Protein AF-A0A1G2ZJA3-F1 (afdb_monomer_lite)

pLDDT: mean 85.2, std 16.0, range [29.48, 98.75]

Structure (mmCIF, N/CA/C/O backbone):
data_AF-A0A1G2ZJA3-F1
#
_entry.id   AF-A0A1G2ZJA3-F1
#
loop_
_atom_site.group_PDB
_atom_site.id
_atom_site.type_symbol
_atom_site.label_atom_id
_atom_site.label_alt_id
_atom_site.label_comp_id
_atom_site.label_asym_id
_atom_site.label_entity_id
_atom_site.label_seq_id
_atom_site.pdbx_PDB_ins_code
_atom_site.Cartn_x
_atom_site.Cartn_y
_atom_site.Cartn_z
_atom_site.occupancy
_atom_site.B_iso_or_equiv
_atom_site.auth_seq_id
_atom_site.auth_comp_id
_atom_site.auth_asym_id
_atom_site.auth_atom_id
_atom_site.pdbx_PDB_model_num
ATOM 1 N N . MET A 1 1 ? 8.895 7.808 -20.526 1.00 98.06 1 MET A N 1
ATOM 2 C CA . MET A 1 1 ? 9.598 7.222 -21.692 1.00 98.06 1 MET A CA 1
ATOM 3 C C . MET A 1 1 ? 9.760 8.251 -22.801 1.00 98.06 1 MET A C 1
ATOM 5 O O . MET A 1 1 ? 8.795 8.938 -23.135 1.00 98.06 1 MET A O 1
ATOM 9 N N . TYR A 1 2 ? 10.955 8.356 -23.374 1.00 98.56 2 TYR A N 1
ATOM 10 C CA . TYR A 1 2 ? 11.285 9.318 -24.424 1.00 98.56 2 TYR A CA 1
ATOM 11 C C . TYR A 1 2 ? 11.755 8.606 -25.698 1.00 98.56 2 TYR A C 1
ATOM 13 O O . TYR A 1 2 ? 12.757 7.897 -25.675 1.00 98.56 2 TYR A O 1
ATOM 21 N N . PHE A 1 3 ? 11.027 8.819 -26.797 1.00 98.56 3 PHE A N 1
ATOM 22 C CA . PHE A 1 3 ? 11.286 8.246 -28.120 1.00 98.56 3 PHE A CA 1
ATOM 23 C C . PHE A 1 3 ? 11.518 9.373 -29.140 1.00 98.56 3 PHE A C 1
ATOM 25 O O . PHE A 1 3 ? 10.565 9.801 -29.803 1.00 98.56 3 PHE A O 1
ATOM 32 N N . PRO A 1 4 ? 12.730 9.933 -29.246 1.00 98.00 4 PRO A N 1
ATOM 33 C CA . PRO A 1 4 ? 12.952 11.106 -30.079 1.00 98.00 4 PRO A CA 1
ATOM 34 C C . PRO A 1 4 ? 12.761 10.808 -31.570 1.00 98.00 4 PRO A C 1
ATOM 36 O O . PRO A 1 4 ? 12.996 9.702 -32.051 1.00 98.00 4 PRO A O 1
ATOM 39 N N . THR A 1 5 ? 12.362 11.831 -32.324 1.00 97.44 5 THR A N 1
ATOM 40 C CA . THR A 1 5 ? 12.191 11.752 -33.793 1.00 97.44 5 THR A CA 1
ATOM 41 C C . THR A 1 5 ? 13.457 12.116 -34.574 1.00 97.44 5 THR A C 1
ATOM 43 O O . THR A 1 5 ? 13.520 11.928 -35.785 1.00 97.44 5 THR A O 1
ATOM 46 N N . SER A 1 6 ? 14.477 12.627 -33.887 1.00 96.75 6 SER A N 1
ATOM 47 C CA . SER A 1 6 ? 15.804 12.956 -34.411 1.00 96.75 6 SER A CA 1
ATOM 48 C C . SER A 1 6 ? 16.833 12.783 -33.299 1.00 96.75 6 SER A C 1
ATOM 50 O O . SER A 1 6 ? 16.465 12.878 -32.133 1.00 96.75 6 SER A O 1
ATOM 52 N N . ALA A 1 7 ? 18.111 12.597 -33.631 1.00 96.75 7 ALA A N 1
ATOM 53 C CA . ALA A 1 7 ? 19.153 12.506 -32.609 1.00 96.75 7 ALA A CA 1
ATOM 54 C C . ALA A 1 7 ? 19.142 13.735 -31.671 1.00 96.75 7 ALA A C 1
ATOM 56 O O . ALA A 1 7 ? 19.193 14.873 -32.142 1.00 96.75 7 ALA A O 1
ATOM 57 N N . ASP A 1 8 ? 19.082 13.498 -30.362 1.00 97.38 8 ASP A N 1
ATOM 58 C CA . ASP A 1 8 ? 19.006 14.521 -29.320 1.00 97.38 8 ASP A CA 1
ATOM 59 C C . ASP A 1 8 ? 20.316 14.565 -28.521 1.00 97.38 8 ASP A C 1
ATOM 61 O O . ASP A 1 8 ? 20.590 13.715 -27.672 1.00 97.38 8 ASP A O 1
ATOM 65 N N . SER A 1 9 ? 21.145 15.571 -28.800 1.00 96.00 9 SER A N 1
ATOM 66 C CA . SER A 1 9 ? 22.402 15.810 -28.082 1.00 96.00 9 SER A CA 1
ATOM 67 C C . SER A 1 9 ? 22.223 16.463 -26.710 1.00 96.00 9 SER A C 1
ATOM 69 O O . SER A 1 9 ? 23.209 16.611 -25.992 1.00 96.00 9 SER A O 1
ATOM 71 N N . ALA A 1 10 ? 21.012 16.910 -26.366 1.00 94.56 10 ALA A N 1
ATOM 72 C CA . ALA A 1 10 ? 20.708 17.463 -25.049 1.00 94.56 10 ALA A CA 1
ATOM 73 C C . ALA A 1 10 ? 20.362 16.370 -24.028 1.00 94.56 10 ALA A C 1
ATOM 75 O O . ALA A 1 10 ? 20.375 16.646 -22.829 1.00 94.56 10 ALA A O 1
ATOM 76 N N . PHE A 1 11 ? 20.094 15.136 -24.476 1.00 95.88 11 PHE A N 1
ATOM 77 C CA . PHE A 1 11 ? 19.948 14.006 -23.564 1.00 95.88 11 PHE A CA 1
ATOM 78 C C . PHE A 1 11 ? 21.244 13.829 -22.745 1.00 95.88 11 PHE A C 1
ATOM 80 O O . PHE A 1 11 ? 22.330 13.947 -23.330 1.00 95.88 11 PHE A O 1
ATOM 87 N N . PRO A 1 12 ? 21.188 13.600 -21.420 1.00 93.50 12 PRO A N 1
ATOM 88 C CA . PRO A 1 12 ? 22.391 13.712 -20.601 1.00 93.50 12 PRO A CA 1
ATOM 89 C C . PRO A 1 12 ? 23.434 12.609 -20.863 1.00 93.50 12 PRO A C 1
ATOM 91 O O . PRO A 1 12 ? 23.156 11.533 -21.402 1.00 93.50 12 PRO A O 1
ATOM 94 N N . LYS A 1 13 ? 24.685 12.894 -20.487 1.00 92.25 13 LYS A N 1
ATOM 95 C CA . LYS A 1 13 ? 25.813 11.962 -20.593 1.00 92.25 13 LYS A CA 1
ATOM 96 C C . LYS A 1 13 ? 26.348 11.635 -19.203 1.00 92.25 13 LYS A C 1
ATOM 98 O O . LYS A 1 13 ? 27.009 12.476 -18.605 1.00 92.25 13 LYS A O 1
ATOM 103 N N . TRP A 1 14 ? 26.117 10.408 -18.746 1.00 87.38 14 TRP A N 1
ATOM 104 C CA . TRP A 1 14 ? 26.567 9.921 -17.431 1.00 87.38 14 TRP A CA 1
ATOM 105 C C . TRP A 1 14 ? 27.296 8.574 -17.491 1.00 87.38 14 TRP A C 1
ATOM 107 O O . TRP A 1 14 ? 27.899 8.163 -16.510 1.00 87.38 14 TRP A O 1
ATOM 117 N N . SER A 1 15 ? 27.273 7.885 -18.636 1.00 83.44 15 SER A N 1
ATOM 118 C CA . SER A 1 15 ? 27.862 6.551 -18.783 1.00 83.44 15 SER A CA 1
ATOM 119 C C . SER A 1 15 ? 28.821 6.454 -19.974 1.00 83.44 15 SER A C 1
ATOM 121 O O . SER A 1 15 ? 28.674 7.145 -20.991 1.00 83.44 15 SER A O 1
ATOM 123 N N . THR A 1 16 ? 29.802 5.553 -19.867 1.00 84.19 16 THR A N 1
ATOM 124 C CA . THR A 1 16 ? 30.775 5.236 -20.926 1.00 84.19 16 THR A CA 1
ATOM 125 C C . THR A 1 16 ? 30.163 4.442 -22.086 1.00 84.19 16 THR A C 1
ATOM 127 O O . THR A 1 16 ? 30.756 4.392 -23.164 1.00 84.19 16 THR A O 1
ATOM 130 N N . TYR A 1 17 ? 28.951 3.895 -21.920 1.00 86.06 17 TYR A N 1
ATOM 131 C CA . TYR A 1 17 ? 28.208 3.186 -22.972 1.00 86.06 17 TYR A CA 1
ATOM 132 C C . TYR A 1 17 ? 27.563 4.112 -24.018 1.00 86.06 17 TYR A C 1
ATOM 134 O O . TYR A 1 17 ? 26.922 3.627 -24.946 1.00 86.06 17 TYR A O 1
ATOM 142 N N . GLY A 1 18 ? 27.756 5.432 -23.916 1.00 87.19 18 GLY A N 1
ATOM 143 C CA . GLY A 1 18 ? 27.287 6.382 -24.927 1.00 87.19 18 GLY A CA 1
ATOM 144 C C . GLY A 1 18 ? 25.788 6.655 -24.832 1.00 87.19 18 GLY A C 1
ATOM 145 O O . GLY A 1 18 ? 25.039 6.369 -25.757 1.00 87.19 18 GLY A O 1
ATOM 146 N N . THR A 1 19 ? 25.346 7.234 -23.714 1.00 93.38 19 THR A N 1
ATOM 147 C CA . THR A 1 19 ? 23.930 7.589 -23.502 1.00 93.38 19 THR A CA 1
ATOM 148 C C . THR A 1 19 ? 23.480 8.794 -24.330 1.00 93.38 19 THR A C 1
ATOM 150 O O . THR A 1 19 ? 22.289 8.940 -24.578 1.00 93.38 19 THR A O 1
ATOM 153 N N . SER A 1 20 ? 24.422 9.622 -24.795 1.00 95.00 20 SER A N 1
ATOM 154 C CA . SER A 1 20 ? 24.173 10.831 -25.584 1.00 95.00 20 SER A CA 1
ATOM 155 C C . SER A 1 20 ? 25.136 10.945 -26.780 1.00 95.00 20 SER A C 1
ATOM 157 O O . SER A 1 20 ? 26.325 10.636 -26.613 1.00 95.00 20 SER A O 1
ATOM 159 N N . PRO A 1 21 ? 24.683 11.416 -27.962 1.00 96.25 21 PRO A N 1
ATOM 160 C CA . PRO A 1 21 ? 23.306 11.818 -28.275 1.00 96.25 21 PRO A CA 1
ATOM 161 C C . PRO A 1 21 ? 22.338 10.629 -28.264 1.00 96.25 21 PRO A C 1
ATOM 163 O O . PRO A 1 21 ? 22.694 9.534 -28.694 1.00 96.25 21 PRO A O 1
ATOM 166 N N . LEU A 1 22 ? 21.108 10.851 -27.797 1.00 97.62 22 LEU A N 1
ATOM 167 C CA . LEU A 1 22 ? 20.045 9.849 -27.873 1.00 97.62 22 LEU A CA 1
ATOM 168 C C . LEU A 1 22 ? 19.566 9.764 -29.326 1.00 97.62 22 LEU A C 1
ATOM 170 O O . LEU A 1 22 ? 19.020 10.738 -29.841 1.00 97.62 22 LEU A O 1
ATOM 174 N N . ALA A 1 23 ? 19.800 8.640 -30.007 1.00 97.81 23 ALA A N 1
ATOM 175 C CA . ALA A 1 23 ? 19.396 8.480 -31.403 1.00 97.81 23 ALA A CA 1
ATOM 176 C C . ALA A 1 23 ? 17.869 8.485 -31.562 1.00 97.81 23 ALA A C 1
ATOM 178 O O . ALA A 1 23 ? 17.139 8.190 -30.617 1.00 97.81 23 ALA A O 1
ATOM 179 N N . ALA A 1 24 ? 17.401 8.799 -32.774 1.00 98.06 24 ALA A N 1
ATOM 180 C CA . ALA A 1 24 ? 15.985 8.700 -33.116 1.00 98.06 24 ALA A CA 1
ATOM 181 C C . ALA A 1 24 ? 15.456 7.276 -32.874 1.00 98.06 24 ALA A C 1
ATOM 183 O O . ALA A 1 24 ? 16.217 6.312 -32.905 1.00 98.06 24 ALA A O 1
ATOM 184 N N . PHE A 1 25 ? 14.153 7.147 -32.645 1.00 98.56 25 PHE A N 1
ATOM 185 C CA . PHE A 1 25 ? 13.482 5.856 -32.564 1.00 98.56 25 PHE A CA 1
ATOM 186 C C . PHE A 1 25 ? 12.616 5.638 -33.803 1.00 98.56 25 PHE A C 1
ATOM 188 O O . PHE A 1 25 ? 11.579 6.290 -33.960 1.00 98.56 25 PHE A O 1
ATOM 195 N N . ASP A 1 26 ? 13.022 4.703 -34.659 1.00 98.12 26 ASP A N 1
ATOM 196 C CA . ASP A 1 26 ? 12.269 4.304 -35.846 1.00 98.12 26 ASP A CA 1
ATOM 197 C C . ASP A 1 26 ? 12.210 2.776 -35.971 1.00 98.12 26 ASP A C 1
ATOM 199 O O . ASP A 1 26 ? 13.225 2.087 -35.881 1.00 98.12 26 ASP A O 1
ATOM 203 N N . VAL A 1 27 ? 11.012 2.232 -36.203 1.00 97.69 27 VAL A N 1
ATOM 204 C CA . VAL A 1 27 ? 10.827 0.794 -36.439 1.00 97.69 27 VAL A CA 1
ATOM 205 C C . VAL A 1 27 ? 11.524 0.335 -37.721 1.00 97.69 27 VAL A C 1
ATOM 207 O O . VAL A 1 27 ? 11.915 -0.826 -37.819 1.00 97.69 27 VAL A O 1
ATOM 210 N N . ALA A 1 28 ? 11.708 1.236 -38.694 1.00 96.81 28 ALA A N 1
ATOM 211 C CA . ALA A 1 28 ? 12.381 0.931 -39.953 1.00 96.81 28 ALA A CA 1
ATOM 212 C C . ALA A 1 28 ? 13.859 0.549 -39.766 1.00 96.81 28 ALA A C 1
ATOM 214 O O . ALA A 1 28 ? 14.389 -0.211 -40.576 1.00 96.81 28 ALA A O 1
ATOM 215 N N . ASP A 1 29 ? 14.491 1.030 -38.693 1.00 96.56 29 ASP A N 1
ATOM 216 C CA . ASP A 1 29 ? 15.868 0.690 -38.325 1.00 96.56 29 ASP A CA 1
ATOM 217 C C . ASP A 1 29 ? 15.974 -0.680 -37.627 1.00 96.56 29 ASP A C 1
ATOM 219 O O . ASP A 1 29 ? 17.072 -1.218 -37.491 1.00 96.56 29 ASP A O 1
ATOM 223 N N . LEU A 1 30 ? 14.845 -1.237 -37.171 1.00 96.50 30 LEU A N 1
ATOM 224 C CA . LEU A 1 30 ? 14.766 -2.499 -36.432 1.00 96.50 30 LEU A CA 1
ATOM 225 C C . LEU A 1 30 ? 14.248 -3.625 -37.336 1.00 96.50 30 LEU A C 1
ATOM 227 O O . LEU A 1 30 ? 15.010 -4.484 -37.773 1.00 96.50 30 LEU A O 1
ATOM 231 N N . ASP A 1 31 ? 12.952 -3.588 -37.648 1.00 96.12 31 ASP A N 1
ATOM 232 C CA . ASP A 1 31 ? 12.292 -4.462 -38.611 1.00 96.12 31 ASP A CA 1
ATOM 233 C C . ASP A 1 31 ? 11.024 -3.775 -39.135 1.00 96.12 31 ASP A C 1
ATOM 235 O O . ASP A 1 31 ? 9.984 -3.727 -38.482 1.00 96.12 31 ASP A O 1
ATOM 239 N N . SER A 1 32 ? 11.090 -3.268 -40.366 1.00 94.25 32 SER A N 1
ATOM 240 C CA . SER A 1 32 ? 9.970 -2.564 -41.008 1.00 94.25 32 SER A CA 1
ATOM 241 C C . SER A 1 32 ? 8.697 -3.405 -41.220 1.00 94.25 32 SER A C 1
ATOM 243 O O . SER A 1 32 ? 7.659 -2.854 -41.591 1.00 94.25 32 SER A O 1
ATOM 245 N N . THR A 1 33 ? 8.748 -4.726 -41.022 1.00 95.19 33 THR A N 1
ATOM 246 C CA . THR A 1 33 ? 7.614 -5.631 -41.266 1.00 95.19 33 THR A CA 1
ATOM 247 C C . THR A 1 33 ? 6.688 -5.795 -40.060 1.00 95.19 33 THR A C 1
ATOM 249 O O . THR A 1 33 ? 5.544 -6.220 -40.232 1.00 95.19 33 THR A O 1
ATOM 252 N N . ILE A 1 34 ? 7.123 -5.395 -38.859 1.00 96.81 34 ILE A N 1
ATOM 253 C CA . ILE A 1 34 ? 6.374 -5.617 -37.608 1.00 96.81 34 ILE A CA 1
ATOM 254 C C . ILE A 1 34 ? 5.280 -4.573 -37.353 1.00 96.81 34 ILE A C 1
ATOM 256 O O . ILE A 1 34 ? 4.525 -4.685 -36.391 1.00 96.81 34 ILE A O 1
ATOM 260 N N . GLY A 1 35 ? 5.180 -3.550 -38.203 1.00 96.62 35 GLY A N 1
ATOM 261 C CA . GLY A 1 35 ? 4.191 -2.481 -38.102 1.00 96.62 35 GLY A CA 1
ATOM 262 C C . GLY A 1 35 ? 4.819 -1.093 -38.167 1.00 96.62 35 GLY A C 1
ATOM 263 O O . GLY A 1 35 ? 5.878 -0.890 -38.749 1.00 96.62 35 GLY A O 1
ATOM 264 N N . THR A 1 36 ? 4.130 -0.110 -37.595 1.00 98.38 36 THR A N 1
ATOM 265 C CA . THR A 1 36 ? 4.563 1.294 -37.559 1.00 98.38 36 THR A CA 1
ATOM 266 C C . THR A 1 36 ? 5.301 1.633 -36.263 1.00 98.38 36 THR A C 1
ATOM 268 O O . THR A 1 36 ? 5.038 1.049 -35.212 1.00 98.38 36 THR A O 1
ATOM 271 N N . THR A 1 37 ? 6.140 2.672 -36.293 1.00 98.44 37 THR A N 1
ATOM 272 C CA . THR A 1 37 ? 6.830 3.200 -35.101 1.00 98.44 37 THR A CA 1
ATOM 273 C C . THR A 1 37 ? 5.854 3.561 -33.980 1.00 98.44 37 THR A C 1
ATOM 275 O O . THR A 1 37 ? 6.136 3.330 -32.809 1.00 98.44 37 THR A O 1
ATOM 278 N N . ALA A 1 38 ? 4.670 4.085 -34.312 1.00 98.38 38 ALA A N 1
ATOM 279 C CA . ALA A 1 38 ? 3.641 4.386 -33.317 1.00 98.38 38 ALA A CA 1
ATOM 280 C C . ALA A 1 38 ? 3.071 3.121 -32.651 1.00 98.38 38 ALA A C 1
ATOM 282 O O . ALA A 1 38 ? 2.870 3.121 -31.440 1.00 98.38 38 ALA A O 1
ATOM 283 N N . GLN A 1 39 ? 2.847 2.047 -33.416 1.00 98.62 39 GLN A N 1
ATOM 284 C CA . GLN A 1 39 ? 2.375 0.772 -32.866 1.00 98.62 39 GLN A CA 1
ATOM 285 C C . GLN A 1 39 ? 3.399 0.166 -31.904 1.00 98.62 39 GLN A C 1
ATOM 287 O O . GLN A 1 39 ? 3.016 -0.236 -30.809 1.00 98.62 39 GLN A O 1
ATOM 292 N N . LEU A 1 40 ? 4.688 0.166 -32.264 1.00 98.69 40 LEU A N 1
ATOM 293 C CA . LEU A 1 40 ? 5.737 -0.358 -31.384 1.00 98.69 40 LEU A CA 1
ATOM 294 C C . LEU A 1 40 ? 5.863 0.464 -30.095 1.00 98.69 40 LEU A C 1
ATOM 296 O O . LEU A 1 40 ? 5.890 -0.108 -29.009 1.00 98.69 40 LEU A O 1
ATOM 300 N N . ARG A 1 41 ? 5.849 1.801 -30.186 1.00 98.56 41 ARG A N 1
ATOM 301 C CA . ARG A 1 41 ? 5.860 2.665 -28.992 1.00 98.56 41 ARG A CA 1
ATOM 302 C C . ARG A 1 41 ? 4.662 2.427 -28.077 1.00 98.56 41 ARG A C 1
ATOM 304 O O . ARG A 1 41 ? 4.827 2.411 -26.862 1.00 98.56 41 ARG A O 1
ATOM 311 N N . ASN A 1 42 ? 3.469 2.248 -28.644 1.00 98.62 42 ASN A N 1
ATOM 312 C CA . ASN A 1 42 ? 2.270 1.965 -27.858 1.00 98.62 42 ASN A CA 1
ATOM 313 C C . ASN A 1 42 ? 2.356 0.602 -27.173 1.00 98.62 42 ASN A C 1
ATOM 315 O O . ASN A 1 42 ? 2.031 0.519 -25.995 1.00 98.62 42 ASN A O 1
ATOM 319 N N . ARG A 1 43 ? 2.867 -0.429 -27.858 1.00 98.38 43 ARG A N 1
ATOM 320 C CA . ARG A 1 43 ? 3.044 -1.745 -27.237 1.00 98.38 43 ARG A CA 1
ATOM 321 C C . ARG A 1 43 ? 4.051 -1.706 -26.085 1.00 98.38 43 ARG A C 1
ATOM 323 O O . ARG A 1 43 ? 3.780 -2.258 -25.025 1.00 98.38 43 ARG A O 1
ATOM 330 N N . ILE A 1 44 ? 5.169 -0.997 -26.266 1.00 98.75 44 ILE A N 1
ATOM 331 C CA . ILE A 1 44 ? 6.151 -0.749 -25.198 1.00 98.75 44 ILE A CA 1
ATOM 332 C C . ILE A 1 44 ? 5.493 -0.002 -24.028 1.00 98.75 44 ILE A C 1
ATOM 334 O O . ILE A 1 44 ? 5.668 -0.397 -22.881 1.00 98.75 44 ILE A O 1
ATOM 338 N N . LEU A 1 45 ? 4.707 1.048 -24.305 1.00 98.56 45 LEU A N 1
ATOM 339 C CA . LEU A 1 45 ? 3.968 1.775 -23.269 1.00 98.56 45 LEU A CA 1
ATOM 340 C C . LEU A 1 45 ? 3.024 0.860 -22.490 1.00 98.56 45 LEU A C 1
ATOM 342 O O . LEU A 1 45 ? 2.992 0.959 -21.270 1.00 98.56 45 LEU A O 1
ATOM 346 N N . GLU A 1 46 ? 2.255 0.013 -23.169 1.00 98.00 46 GLU A N 1
ATOM 347 C CA . GLU A 1 46 ? 1.309 -0.906 -22.529 1.00 98.00 46 GLU A CA 1
ATOM 348 C C . GLU A 1 46 ? 2.016 -1.868 -21.571 1.00 98.00 46 GLU A C 1
ATOM 350 O O . GLU A 1 46 ? 1.575 -1.997 -20.435 1.00 98.00 46 GLU A O 1
ATOM 355 N N . LEU A 1 47 ? 3.131 -2.471 -21.995 1.00 97.75 47 LEU A N 1
ATOM 356 C CA . LEU A 1 47 ? 3.926 -3.381 -21.164 1.00 97.75 47 LEU A CA 1
ATOM 357 C C . LEU A 1 47 ? 4.513 -2.678 -19.941 1.00 97.75 47 LEU A C 1
ATOM 359 O O . LEU A 1 47 ? 4.302 -3.121 -18.823 1.00 97.75 47 LEU A O 1
ATOM 363 N N . VAL A 1 48 ? 5.167 -1.529 -20.131 1.00 98.31 48 VAL A N 1
ATOM 364 C CA . VAL A 1 48 ? 5.741 -0.771 -19.006 1.00 98.31 48 VAL A CA 1
ATOM 365 C C . VAL A 1 48 ? 4.638 -0.268 -18.068 1.00 98.31 48 VAL A C 1
ATOM 367 O O . VAL A 1 48 ? 4.808 -0.250 -16.855 1.00 98.31 48 VAL A O 1
ATOM 370 N N . THR A 1 49 ? 3.479 0.128 -18.604 1.00 97.12 49 THR A N 1
ATOM 371 C CA . THR A 1 49 ? 2.324 0.513 -17.775 1.00 97.12 49 THR A CA 1
ATOM 372 C C . THR A 1 49 ? 1.801 -0.674 -16.975 1.00 97.12 49 THR A C 1
ATOM 374 O O . THR A 1 49 ? 1.415 -0.485 -15.829 1.00 97.12 49 THR A O 1
ATOM 377 N N . GLN A 1 50 ? 1.790 -1.873 -17.559 1.00 95.12 50 GLN A N 1
ATOM 378 C CA . GLN A 1 50 ? 1.380 -3.100 -16.886 1.00 95.12 50 GLN A CA 1
ATOM 379 C C . GLN A 1 50 ? 2.364 -3.489 -15.777 1.00 95.12 50 GLN A C 1
ATOM 381 O O . GLN A 1 50 ? 1.919 -3.708 -14.656 1.00 95.12 50 GLN A O 1
ATOM 386 N N . ASP A 1 51 ? 3.671 -3.493 -16.057 1.00 95.94 51 ASP A N 1
ATOM 387 C CA . ASP A 1 51 ? 4.718 -3.839 -15.085 1.00 95.94 51 ASP A CA 1
ATOM 388 C C . ASP A 1 51 ? 4.643 -2.959 -13.825 1.00 95.94 51 ASP A C 1
ATOM 390 O O . ASP A 1 51 ? 4.891 -3.432 -12.718 1.00 95.94 51 ASP A O 1
ATOM 394 N N . TYR A 1 52 ? 4.270 -1.682 -13.985 1.00 96.00 52 TYR A N 1
ATOM 395 C CA . TYR A 1 52 ? 4.167 -0.720 -12.886 1.00 96.00 52 TYR A CA 1
ATOM 396 C C . TYR A 1 52 ? 2.733 -0.429 -12.405 1.00 96.00 52 TYR A C 1
ATOM 398 O O . TYR A 1 52 ? 2.542 0.501 -11.622 1.00 96.00 52 TYR A O 1
ATOM 406 N N . CYS A 1 53 ? 1.714 -1.171 -12.858 1.00 93.00 53 CYS A N 1
ATOM 407 C CA . CYS A 1 53 ? 0.308 -0.774 -12.672 1.00 93.00 53 CYS A CA 1
ATOM 408 C C . CYS A 1 53 ? -0.179 -0.752 -11.212 1.00 93.00 53 CYS A C 1
ATOM 410 O O . CYS A 1 53 ? -1.166 -0.081 -10.912 1.00 93.00 53 CYS A O 1
ATOM 412 N N . GLU A 1 54 ? 0.508 -1.453 -10.313 1.00 93.25 54 GLU A N 1
ATOM 413 C CA . GLU A 1 54 ? 0.183 -1.513 -8.882 1.00 93.25 54 GLU A CA 1
ATOM 414 C C . GLU A 1 54 ? 0.874 -0.419 -8.057 1.00 93.25 54 GLU A C 1
ATOM 416 O O . GLU A 1 54 ? 0.419 -0.097 -6.960 1.00 93.25 54 GLU A O 1
ATOM 421 N N . PHE A 1 55 ? 1.934 0.194 -8.588 1.00 94.62 55 PHE A N 1
ATOM 422 C CA . PHE A 1 55 ? 2.705 1.221 -7.891 1.00 94.62 55 PHE A CA 1
ATOM 423 C C . PHE A 1 55 ? 2.181 2.621 -8.206 1.00 94.62 55 PHE A C 1
ATOM 425 O O . PHE A 1 55 ? 1.636 2.862 -9.288 1.00 94.62 55 PHE A O 1
ATOM 432 N N . SER A 1 56 ? 2.424 3.574 -7.305 1.00 91.69 56 SER A N 1
ATOM 433 C CA . SER A 1 56 ? 2.044 4.989 -7.457 1.00 91.69 56 SER A CA 1
ATOM 434 C C . SER A 1 56 ? 2.932 5.740 -8.462 1.00 91.69 56 SER A C 1
ATOM 436 O O . SER A 1 56 ? 3.486 6.808 -8.197 1.00 91.69 56 SER A O 1
ATOM 438 N N . VAL A 1 57 ? 3.051 5.181 -9.668 1.00 91.12 57 VAL A N 1
ATOM 439 C CA . VAL A 1 57 ? 3.812 5.704 -10.801 1.00 91.12 57 VAL A CA 1
ATOM 440 C C . VAL A 1 57 ? 2.884 5.953 -11.978 1.00 91.12 57 VAL A C 1
ATOM 442 O O . VAL A 1 57 ? 2.104 5.105 -12.405 1.00 91.12 57 VAL A O 1
ATOM 445 N N . ARG A 1 58 ? 3.029 7.131 -12.587 1.00 92.31 58 ARG A N 1
ATOM 446 C CA . ARG A 1 58 ? 2.357 7.459 -13.843 1.00 92.31 58 ARG A CA 1
ATOM 447 C C . ARG A 1 58 ? 3.303 7.277 -15.024 1.00 92.31 58 ARG A C 1
ATOM 449 O O . ARG A 1 58 ? 4.157 8.127 -15.285 1.00 92.31 58 ARG A O 1
ATOM 456 N N . VAL A 1 59 ? 3.078 6.235 -15.818 1.00 95.12 59 VAL A N 1
ATOM 457 C CA . VAL A 1 59 ? 3.842 5.999 -17.048 1.00 95.12 59 VAL A CA 1
ATOM 458 C C . VAL A 1 59 ? 3.293 6.858 -18.192 1.00 95.12 59 VAL A C 1
ATOM 460 O O . VAL A 1 59 ? 2.103 6.857 -18.504 1.00 95.12 59 VAL A O 1
ATOM 463 N N . THR A 1 60 ? 4.173 7.621 -18.842 1.00 95.56 60 THR A N 1
ATOM 464 C CA . THR A 1 60 ? 3.844 8.411 -20.039 1.00 95.56 60 THR A CA 1
ATOM 465 C C . THR A 1 60 ? 4.930 8.271 -21.103 1.00 95.56 60 THR A C 1
ATOM 467 O O . THR A 1 60 ? 6.087 7.953 -20.803 1.00 95.56 60 THR A O 1
ATOM 470 N N . GLN A 1 61 ? 4.567 8.520 -22.364 1.00 97.12 61 GLN A N 1
ATOM 471 C CA . GLN A 1 61 ? 5.509 8.568 -23.483 1.00 97.12 61 GLN A CA 1
ATOM 472 C C . GLN A 1 61 ? 5.501 9.936 -24.174 1.00 97.12 61 GLN A C 1
ATOM 474 O O . GLN A 1 61 ? 4.462 10.590 -24.261 1.00 97.12 61 GLN A O 1
ATOM 479 N N . THR A 1 62 ? 6.648 10.345 -24.713 1.00 97.50 62 THR A N 1
ATOM 480 C CA . THR A 1 62 ? 6.797 11.567 -25.516 1.00 97.50 62 THR A CA 1
ATOM 481 C C . THR A 1 62 ? 7.783 11.355 -26.663 1.00 97.50 62 THR A C 1
ATOM 483 O O . THR A 1 62 ? 8.683 10.521 -26.571 1.00 97.50 62 THR A O 1
ATOM 486 N N . THR A 1 63 ? 7.610 12.118 -27.744 1.00 97.50 63 THR A N 1
ATOM 487 C CA . THR A 1 63 ? 8.561 12.215 -28.867 1.00 97.50 63 THR A CA 1
ATOM 488 C C . THR A 1 63 ? 9.379 13.501 -28.870 1.00 97.50 63 THR A C 1
ATOM 490 O O . THR A 1 63 ? 10.272 13.666 -29.698 1.00 97.50 63 THR A O 1
ATOM 493 N N . SER A 1 64 ? 9.045 14.424 -27.974 1.00 95.00 64 SER A N 1
ATOM 494 C CA . SER A 1 64 ? 9.747 15.688 -27.761 1.00 95.00 64 SER A CA 1
ATOM 495 C C . SER A 1 64 ? 10.563 15.599 -26.479 1.00 95.00 64 SER A C 1
ATOM 497 O O . SER A 1 64 ? 10.145 14.884 -25.561 1.00 95.00 64 SER A O 1
ATOM 499 N N . THR A 1 65 ? 11.668 16.348 -26.406 1.00 93.00 65 THR A N 1
ATOM 500 C CA . THR A 1 65 ? 12.530 16.426 -25.219 1.00 93.00 65 THR A CA 1
ATOM 501 C C . THR A 1 65 ? 11.678 16.604 -23.956 1.00 93.00 65 THR A C 1
ATOM 503 O O . THR A 1 65 ? 10.910 17.570 -23.876 1.00 93.00 65 THR A O 1
ATOM 506 N N . PRO A 1 66 ? 11.738 15.660 -22.999 1.00 92.62 66 PRO A N 1
ATOM 507 C CA . PRO A 1 66 ? 10.925 15.731 -21.797 1.00 92.62 66 PRO A CA 1
ATOM 508 C C . PRO A 1 66 ? 11.319 16.930 -20.933 1.00 92.62 66 PRO A C 1
ATOM 510 O O . PRO A 1 66 ? 12.494 17.260 -20.809 1.00 92.62 66 PRO A O 1
ATOM 513 N N . SER A 1 67 ? 10.326 17.547 -20.299 1.00 90.00 67 SER A N 1
ATOM 514 C CA . SER A 1 67 ? 10.522 18.597 -19.296 1.00 90.00 67 SER A CA 1
ATOM 515 C C . SER A 1 67 ? 9.503 18.408 -18.166 1.00 90.00 67 SER A C 1
ATOM 517 O O . SER A 1 67 ? 8.528 19.164 -18.097 1.00 90.00 67 SER A O 1
ATOM 519 N N . PRO A 1 68 ? 9.647 17.360 -17.331 1.00 88.38 68 PRO A N 1
ATOM 520 C CA . PRO A 1 68 ? 8.726 17.107 -16.229 1.00 88.38 68 PRO A CA 1
ATOM 521 C C . PRO A 1 68 ? 8.718 18.279 -15.240 1.00 88.38 68 PRO A C 1
ATOM 523 O O . PRO A 1 68 ? 9.747 18.890 -14.975 1.00 88.38 68 PRO A O 1
ATOM 526 N N . THR A 1 69 ? 7.545 18.599 -14.697 1.00 85.94 69 THR A N 1
ATOM 527 C CA . THR A 1 69 ? 7.367 19.680 -13.708 1.00 85.94 69 THR A CA 1
ATOM 528 C C . THR A 1 69 ? 7.068 19.160 -12.304 1.00 85.94 69 THR A C 1
ATOM 530 O O . THR A 1 69 ? 6.839 19.950 -11.396 1.00 85.94 69 THR A O 1
ATOM 533 N N . VAL A 1 70 ? 6.974 17.839 -12.146 1.00 84.06 70 VAL A N 1
ATOM 534 C CA . VAL A 1 70 ? 6.771 17.175 -10.854 1.00 84.06 70 VAL A CA 1
ATOM 535 C C . VAL A 1 70 ? 8.115 16.998 -10.149 1.00 84.06 70 VAL A C 1
ATOM 537 O O . VAL A 1 70 ? 9.152 17.022 -10.802 1.00 84.06 70 VAL A O 1
ATOM 540 N N . ASN A 1 71 ? 8.105 16.821 -8.828 1.00 79.44 71 ASN A N 1
ATOM 541 C CA . ASN A 1 71 ? 9.346 16.773 -8.048 1.00 79.44 71 ASN A CA 1
ATOM 542 C C . ASN A 1 71 ? 10.131 15.465 -8.237 1.00 79.44 71 ASN A C 1
ATOM 544 O O . ASN A 1 71 ? 11.356 15.516 -8.257 1.00 79.44 71 ASN A O 1
ATOM 548 N N . ARG A 1 72 ? 9.437 14.330 -8.413 1.00 84.38 72 ARG A N 1
ATOM 549 C CA . ARG A 1 72 ? 10.031 12.999 -8.617 1.00 84.38 72 ARG A CA 1
ATOM 550 C C . ARG A 1 72 ? 9.635 12.446 -9.980 1.00 84.38 72 ARG A C 1
ATOM 552 O O . ARG A 1 72 ? 8.444 12.394 -10.300 1.00 84.38 72 ARG A O 1
ATOM 559 N N . TRP A 1 73 ? 10.615 12.077 -10.795 1.00 89.81 73 TRP A N 1
ATOM 560 C CA . TRP A 1 73 ? 10.397 11.532 -12.134 1.00 89.81 73 TRP A CA 1
ATOM 561 C C . TRP A 1 73 ? 11.619 10.764 -12.620 1.00 89.81 73 TRP A C 1
ATOM 563 O O . TRP A 1 73 ? 12.725 10.973 -12.156 1.00 89.81 73 TRP A O 1
ATOM 573 N N . GLN A 1 74 ? 11.400 9.909 -13.615 1.00 92.19 74 GLN A N 1
ATOM 574 C CA . GLN A 1 74 ? 12.448 9.142 -14.277 1.00 92.19 74 GLN A CA 1
ATOM 575 C C . GLN A 1 74 ? 12.289 9.273 -15.798 1.00 92.19 74 GLN A C 1
ATOM 577 O O . GLN A 1 74 ? 11.164 9.243 -16.321 1.00 92.19 74 GLN A O 1
ATOM 582 N N . ILE A 1 75 ? 13.393 9.422 -16.539 1.00 96.00 75 ILE A N 1
ATOM 583 C CA . ILE A 1 75 ? 13.376 9.470 -18.011 1.00 96.00 75 ILE A CA 1
ATOM 584 C C . ILE A 1 75 ? 14.181 8.311 -18.597 1.00 96.00 75 ILE A C 1
ATOM 586 O O . ILE A 1 75 ? 15.402 8.363 -18.704 1.00 96.00 75 ILE A O 1
ATOM 590 N N . VAL A 1 76 ? 13.471 7.315 -19.131 1.00 98.12 76 VAL A N 1
ATOM 591 C CA . VAL A 1 76 ? 14.075 6.292 -19.997 1.00 98.12 76 VAL A CA 1
ATOM 592 C C . VAL A 1 76 ? 14.078 6.765 -21.454 1.00 98.12 76 VAL A C 1
ATOM 594 O O . VAL A 1 76 ? 13.009 6.923 -22.058 1.00 98.12 76 VAL A O 1
ATOM 597 N N . GLY A 1 77 ? 15.267 7.012 -22.006 1.00 98.38 77 GLY A N 1
ATOM 598 C CA . GLY A 1 77 ? 15.508 7.375 -23.404 1.00 98.38 77 GLY A CA 1
ATOM 599 C C . GLY A 1 77 ? 15.722 6.149 -24.290 1.00 98.38 77 GLY A C 1
ATOM 600 O O . GLY A 1 77 ? 16.635 5.349 -24.063 1.00 98.38 77 GLY A O 1
ATOM 601 N N . ILE A 1 78 ? 14.900 6.008 -25.327 1.00 98.75 78 ILE A N 1
ATOM 602 C CA . ILE A 1 78 ? 14.821 4.803 -26.158 1.00 98.75 78 ILE A CA 1
ATOM 603 C C . ILE A 1 78 ? 15.102 5.195 -27.610 1.00 98.75 78 ILE A C 1
ATOM 605 O O . ILE A 1 78 ? 14.428 6.066 -28.154 1.00 98.75 78 ILE A O 1
ATOM 609 N N . GLY A 1 79 ? 16.091 4.551 -28.229 1.00 98.25 79 GLY A N 1
ATOM 610 C CA . GLY A 1 79 ? 16.559 4.834 -29.591 1.00 98.25 79 GLY A CA 1
ATOM 611 C C . GLY A 1 79 ? 16.772 3.537 -30.370 1.00 98.25 79 GLY A C 1
ATOM 612 O O . GLY A 1 79 ? 16.966 2.486 -29.756 1.00 98.25 79 GLY A O 1
ATOM 613 N N . SER A 1 80 ? 16.687 3.593 -31.702 1.00 97.62 80 SER A N 1
ATOM 614 C CA . SER A 1 80 ? 16.870 2.431 -32.593 1.00 97.62 80 SER A CA 1
ATOM 615 C C . SER A 1 80 ? 18.338 2.100 -32.893 1.00 97.62 80 SER A C 1
ATOM 617 O O . SER A 1 80 ? 18.636 1.124 -33.576 1.00 97.62 80 SER A O 1
ATOM 619 N N . ASP A 1 81 ? 19.271 2.877 -32.351 1.00 96.88 81 ASP A N 1
ATOM 620 C CA . ASP A 1 81 ? 20.702 2.605 -32.370 1.00 96.88 81 ASP A CA 1
ATOM 621 C C . ASP A 1 81 ? 21.082 1.389 -31.514 1.00 96.88 81 ASP A C 1
ATOM 623 O O . ASP A 1 81 ? 20.328 0.896 -30.670 1.00 96.88 81 ASP A O 1
ATOM 627 N N . THR A 1 82 ? 22.289 0.889 -31.768 1.00 94.62 82 THR A N 1
ATOM 628 C CA . THR A 1 82 ? 22.816 -0.336 -31.171 1.00 94.62 82 THR A CA 1
ATOM 629 C C . THR A 1 82 ? 23.988 -0.037 -30.247 1.00 94.62 82 THR A C 1
ATOM 631 O O . THR A 1 82 ? 24.832 0.816 -30.537 1.00 94.62 82 THR A O 1
ATOM 634 N N . ASN A 1 83 ? 24.071 -0.788 -29.153 1.00 91.00 83 ASN A N 1
ATOM 635 C CA . ASN A 1 83 ? 25.263 -0.890 -28.331 1.00 91.00 83 ASN A CA 1
ATOM 636 C C . ASN A 1 83 ? 25.702 -2.357 -28.297 1.00 91.00 83 ASN A C 1
ATOM 638 O O . ASN A 1 83 ? 24.903 -3.249 -28.037 1.00 91.00 83 ASN A O 1
ATOM 642 N N . ALA A 1 84 ? 26.986 -2.614 -28.545 1.00 84.12 84 ALA A N 1
ATOM 643 C CA . ALA A 1 84 ? 27.514 -3.977 -28.623 1.00 84.12 84 ALA A CA 1
ATOM 644 C C . ALA A 1 84 ? 27.673 -4.671 -27.256 1.00 84.12 84 ALA A C 1
ATOM 646 O O . ALA A 1 84 ? 28.109 -5.816 -27.201 1.00 84.12 84 ALA A O 1
ATOM 647 N N . SER A 1 85 ? 27.445 -3.965 -26.146 1.00 83.06 85 SER A N 1
ATOM 648 C CA . SER A 1 85 ? 27.668 -4.476 -24.790 1.00 83.06 85 SER A CA 1
ATOM 649 C C . SER A 1 85 ? 26.390 -4.567 -23.965 1.00 83.06 85 SER A C 1
ATOM 651 O O . SER A 1 85 ? 26.283 -5.496 -23.177 1.00 83.06 85 SER A O 1
ATOM 653 N N . VAL A 1 86 ? 25.435 -3.649 -24.120 1.00 88.62 86 VAL A N 1
ATOM 654 C CA . VAL A 1 86 ? 24.248 -3.580 -23.252 1.00 88.62 86 VAL A CA 1
ATOM 655 C C . VAL A 1 86 ? 22.963 -3.362 -24.049 1.00 88.62 86 VAL A C 1
ATOM 657 O O . VAL A 1 86 ? 22.981 -2.672 -25.068 1.00 88.62 86 VAL A O 1
ATOM 660 N N . PHE A 1 87 ? 21.843 -3.905 -23.561 1.00 93.75 87 PHE A N 1
ATOM 661 C CA . PHE A 1 87 ? 20.509 -3.533 -24.053 1.00 93.75 87 PHE A CA 1
ATOM 662 C C . PHE A 1 87 ? 20.030 -2.215 -23.446 1.00 93.75 87 PHE A C 1
ATOM 664 O O . PHE A 1 87 ? 19.352 -1.439 -24.122 1.00 93.75 87 PHE A O 1
ATOM 671 N N . GLY A 1 88 ? 20.429 -1.929 -22.209 1.00 94.12 88 GLY A N 1
ATOM 672 C CA . GLY A 1 88 ? 20.165 -0.670 -21.545 1.00 94.12 88 GLY A CA 1
ATOM 673 C C . GLY A 1 88 ? 21.186 -0.346 -20.460 1.00 94.12 88 GLY A C 1
ATOM 674 O O . GLY A 1 88 ? 22.114 -1.112 -20.202 1.00 94.12 88 GLY A O 1
ATOM 675 N N . VAL A 1 89 ? 21.087 0.867 -19.927 1.00 92.88 89 VAL A N 1
ATOM 676 C CA . VAL A 1 89 ? 21.867 1.307 -18.773 1.00 92.88 89 VAL A CA 1
ATOM 677 C C . VAL A 1 89 ? 21.113 2.390 -18.008 1.00 92.88 89 VAL A C 1
ATOM 679 O O . VAL A 1 89 ? 20.694 3.403 -18.583 1.00 92.88 89 VAL A O 1
ATOM 682 N N . ALA A 1 90 ? 20.980 2.181 -16.708 1.00 92.12 90 ALA A N 1
ATOM 683 C CA . ALA A 1 90 ? 20.470 3.131 -15.738 1.00 92.12 90 ALA A CA 1
ATOM 684 C C . ALA A 1 90 ? 21.564 4.112 -15.288 1.00 92.12 90 ALA A C 1
ATOM 686 O O . ALA A 1 90 ? 22.763 3.869 -15.459 1.00 92.12 90 ALA A O 1
ATOM 687 N N . GLN A 1 91 ? 21.166 5.270 -14.770 1.00 88.50 91 GLN A N 1
ATOM 688 C CA . GLN A 1 91 ? 22.110 6.252 -14.238 1.00 88.50 91 GLN A CA 1
ATOM 689 C C . GLN A 1 91 ? 22.657 5.826 -12.883 1.00 88.50 91 GLN A C 1
ATOM 691 O O . GLN A 1 91 ? 23.861 5.961 -12.651 1.00 88.50 91 GLN A O 1
ATOM 696 N N . ALA A 1 92 ? 21.789 5.287 -12.037 1.00 81.75 92 ALA A N 1
ATOM 697 C CA . ALA A 1 92 ? 22.107 4.891 -10.682 1.00 81.75 92 ALA A CA 1
ATOM 698 C C . ALA A 1 92 ? 21.208 3.730 -10.237 1.00 81.75 92 ALA A C 1
ATOM 700 O O . ALA A 1 92 ? 20.330 3.273 -10.973 1.00 81.75 92 ALA A O 1
ATOM 701 N N . VAL A 1 93 ? 21.502 3.211 -9.046 1.00 83.19 93 VAL A N 1
ATOM 702 C CA . VAL A 1 93 ? 20.565 2.381 -8.297 1.00 83.19 93 VAL A CA 1
ATOM 703 C C . VAL A 1 93 ? 20.188 3.145 -7.037 1.00 83.19 93 VAL A C 1
ATOM 705 O O . VAL A 1 93 ? 21.016 3.286 -6.135 1.00 83.19 93 VAL A O 1
ATOM 708 N N . ASP A 1 94 ? 18.945 3.609 -6.991 1.00 80.25 94 ASP A N 1
ATOM 709 C CA . ASP A 1 94 ? 18.501 4.606 -6.013 1.00 80.25 94 ASP A CA 1
ATOM 710 C C . ASP A 1 94 ? 18.023 3.914 -4.737 1.00 80.25 94 ASP A C 1
ATOM 712 O O . ASP A 1 94 ? 16.847 3.581 -4.569 1.00 80.25 94 ASP A O 1
ATOM 716 N N . THR A 1 95 ? 18.965 3.618 -3.845 1.00 70.06 95 THR A N 1
ATOM 717 C CA . THR A 1 95 ? 18.674 3.079 -2.511 1.00 70.06 95 THR A CA 1
ATOM 718 C C . THR A 1 95 ? 18.663 4.213 -1.494 1.00 70.06 95 THR A C 1
ATOM 720 O O . THR A 1 95 ? 19.714 4.558 -0.952 1.00 70.06 95 THR A O 1
ATOM 723 N N . ASP A 1 96 ? 17.476 4.774 -1.251 1.00 62.25 96 ASP A N 1
ATOM 724 C CA . ASP A 1 96 ? 17.214 5.850 -0.282 1.00 62.25 96 ASP A CA 1
ATOM 725 C C . ASP A 1 96 ? 18.016 7.146 -0.520 1.00 62.25 96 ASP A C 1
ATOM 727 O O . ASP A 1 96 ? 18.385 7.838 0.434 1.00 62.25 96 ASP A O 1
ATOM 731 N N . ASP A 1 97 ? 18.328 7.494 -1.772 1.00 55.09 97 ASP A N 1
ATOM 732 C CA . ASP A 1 97 ? 19.065 8.721 -2.061 1.00 55.09 97 ASP A CA 1
ATOM 733 C C . ASP A 1 97 ? 18.154 9.948 -2.251 1.00 55.09 97 ASP A C 1
ATOM 735 O O . ASP A 1 97 ? 16.955 9.884 -2.528 1.00 55.09 97 ASP A O 1
ATOM 739 N N . GLY A 1 98 ? 18.736 11.119 -1.989 1.00 58.56 98 GLY A N 1
ATOM 740 C CA . GLY A 1 98 ? 18.022 12.394 -1.986 1.00 58.56 98 GLY A CA 1
ATOM 741 C C . GLY A 1 98 ? 17.801 13.004 -3.372 1.00 58.56 98 GLY A C 1
ATOM 742 O O . GLY A 1 98 ? 17.279 14.120 -3.428 1.00 58.56 98 GLY A O 1
ATOM 743 N N . ASP A 1 99 ? 18.221 12.338 -4.458 1.00 68.94 99 ASP A N 1
ATOM 744 C CA . ASP A 1 99 ? 17.971 12.779 -5.834 1.00 68.94 99 ASP A CA 1
ATOM 745 C C . ASP A 1 99 ? 16.760 12.026 -6.408 1.00 68.94 99 ASP A C 1
ATOM 747 O O . ASP A 1 99 ? 16.814 10.829 -6.650 1.00 68.94 99 ASP A O 1
ATOM 751 N N . PRO A 1 100 ? 15.610 12.688 -6.592 1.00 75.69 100 PRO A N 1
ATOM 752 C CA . PRO A 1 100 ? 14.411 12.027 -7.085 1.00 75.69 100 PRO A CA 1
ATOM 753 C C . PRO A 1 100 ? 14.306 12.019 -8.623 1.00 75.69 100 PRO A C 1
ATOM 755 O O . PRO A 1 100 ? 13.186 11.879 -9.139 1.00 75.69 100 PRO A O 1
ATOM 758 N N . GLN A 1 101 ? 15.404 12.276 -9.346 1.00 88.25 101 GLN A N 1
ATOM 759 C CA . GLN A 1 101 ? 15.417 12.555 -10.784 1.00 88.25 101 GLN A CA 1
ATOM 760 C C . GLN A 1 101 ? 16.551 11.850 -11.529 1.00 88.25 101 GLN A C 1
ATOM 762 O O . GLN A 1 101 ? 17.643 12.400 -11.676 1.00 88.25 101 GLN A O 1
ATOM 767 N N . ASP A 1 102 ? 16.239 10.726 -12.172 1.00 89.81 102 ASP A N 1
ATOM 768 C CA . ASP A 1 102 ? 17.257 9.983 -12.913 1.00 89.81 102 ASP A CA 1
ATOM 769 C C . ASP A 1 102 ? 16.867 9.704 -14.356 1.00 89.81 102 ASP A C 1
ATOM 771 O O . ASP A 1 102 ? 15.748 9.922 -14.856 1.00 89.81 102 ASP A O 1
ATOM 775 N N . TYR A 1 103 ? 17.884 9.254 -15.072 1.00 93.88 103 TYR A N 1
ATOM 776 C CA . TYR A 1 103 ? 17.789 8.899 -16.462 1.00 93.88 103 TYR A CA 1
ATOM 777 C C . TYR A 1 103 ? 18.197 7.447 -16.669 1.00 93.88 103 TYR A C 1
ATOM 779 O O . TYR A 1 103 ? 18.980 6.861 -15.928 1.00 93.88 103 TYR A O 1
ATOM 787 N N . ALA A 1 104 ? 17.672 6.861 -17.731 1.00 96.06 104 ALA A N 1
ATOM 788 C CA . ALA A 1 104 ? 18.059 5.547 -18.201 1.00 96.06 104 ALA A CA 1
ATOM 789 C C . ALA A 1 104 ? 18.072 5.534 -19.728 1.00 96.06 104 ALA A C 1
ATOM 791 O O . ALA A 1 104 ? 17.484 6.395 -20.392 1.00 96.06 104 ALA A O 1
ATOM 792 N N . ARG A 1 105 ? 18.749 4.549 -20.309 1.00 96.62 105 ARG A N 1
ATOM 793 C CA . ARG A 1 105 ? 18.952 4.431 -21.752 1.00 96.62 105 ARG A CA 1
ATOM 794 C C . ARG A 1 105 ? 18.640 3.013 -22.215 1.00 96.62 105 ARG A C 1
ATOM 796 O O . ARG A 1 105 ? 19.135 2.080 -21.609 1.00 96.62 105 ARG A O 1
ATOM 803 N N . VAL A 1 106 ? 17.899 2.855 -23.318 1.00 97.94 106 VAL A N 1
ATOM 804 C CA . VAL A 1 106 ? 17.632 1.549 -23.963 1.00 97.94 106 VAL A CA 1
ATOM 805 C C . VAL A 1 106 ? 17.967 1.569 -25.458 1.00 97.94 106 VAL A C 1
ATOM 807 O O . VAL A 1 106 ? 17.369 2.320 -26.235 1.00 97.94 106 VAL A O 1
ATOM 810 N N . PHE A 1 107 ? 18.908 0.723 -25.874 1.00 97.50 107 PHE A N 1
ATOM 811 C CA . PHE A 1 107 ? 19.407 0.596 -27.247 1.00 97.50 107 PHE A CA 1
ATOM 812 C C . PHE A 1 107 ? 18.614 -0.474 -28.008 1.00 97.50 107 PHE A C 1
ATOM 814 O O . PHE A 1 107 ? 19.000 -1.643 -28.051 1.00 97.50 107 PHE A O 1
ATOM 821 N N . ALA A 1 108 ? 17.489 -0.099 -28.622 1.00 97.56 108 ALA A N 1
ATOM 822 C CA . ALA A 1 108 ? 16.600 -1.064 -29.272 1.00 97.56 108 ALA A CA 1
ATOM 823 C C . ALA A 1 108 ? 17.275 -1.810 -30.444 1.00 97.56 108 ALA A C 1
ATOM 825 O O . ALA A 1 108 ? 16.958 -2.971 -30.705 1.00 97.56 108 ALA A O 1
ATOM 826 N N . GLY A 1 109 ? 18.259 -1.193 -31.108 1.00 96.50 109 GLY A N 1
ATOM 827 C CA . GLY A 1 109 ? 19.033 -1.826 -32.181 1.00 96.50 109 GLY A CA 1
ATOM 828 C C . GLY A 1 109 ? 19.938 -2.971 -31.711 1.00 96.50 109 GLY A C 1
ATOM 829 O O . GLY A 1 109 ? 20.338 -3.813 -32.523 1.00 96.50 109 GLY A O 1
ATOM 830 N N . ALA A 1 110 ? 20.240 -3.060 -30.410 1.00 94.62 110 ALA A N 1
ATOM 831 C CA . ALA A 1 110 ? 20.986 -4.190 -29.857 1.00 94.62 110 ALA A CA 1
ATOM 832 C C . ALA A 1 110 ? 20.194 -5.504 -30.001 1.00 94.62 110 ALA A C 1
ATOM 834 O O . ALA A 1 110 ? 20.771 -6.528 -30.357 1.00 94.62 110 ALA A O 1
ATOM 835 N N . PHE A 1 111 ? 18.862 -5.469 -29.857 1.00 94.62 111 PHE A N 1
ATOM 836 C CA . PHE A 1 111 ? 17.999 -6.638 -30.085 1.00 94.62 111 PHE A CA 1
ATOM 837 C C . PHE A 1 111 ? 17.983 -7.079 -31.552 1.00 94.62 111 PHE A C 1
ATOM 839 O O . PHE A 1 111 ? 18.014 -8.276 -31.830 1.00 94.62 111 PHE A O 1
ATOM 846 N N . ALA A 1 112 ? 17.998 -6.129 -32.495 1.00 93.12 112 ALA A N 1
ATOM 847 C CA . ALA A 1 112 ? 18.114 -6.431 -33.926 1.00 93.12 112 ALA A CA 1
ATOM 848 C C . ALA A 1 112 ? 19.427 -7.157 -34.235 1.00 93.12 112 ALA A C 1
ATOM 850 O O . ALA A 1 112 ? 19.453 -8.137 -34.979 1.00 93.12 112 ALA A O 1
ATOM 851 N N . THR A 1 113 ? 20.511 -6.671 -33.629 1.00 91.69 113 THR A N 1
ATOM 852 C CA . THR A 1 113 ? 21.858 -7.214 -33.816 1.00 91.69 113 THR A CA 1
ATOM 853 C C . THR A 1 113 ? 21.957 -8.631 -33.257 1.00 91.69 113 THR A C 1
ATOM 855 O O . THR A 1 113 ? 22.498 -9.510 -33.925 1.00 91.69 113 THR A O 1
ATOM 858 N N . GLU A 1 114 ? 21.407 -8.855 -32.063 1.00 91.38 114 GLU A N 1
ATOM 859 C CA . GLU A 1 114 ? 21.590 -10.106 -31.330 1.00 91.38 114 GLU A CA 1
ATOM 860 C C . GLU A 1 114 ? 20.558 -11.183 -31.691 1.00 91.38 114 GLU A C 1
ATOM 862 O O . GLU A 1 114 ? 20.895 -12.355 -31.850 1.00 91.38 114 GLU A O 1
ATOM 867 N N . TYR A 1 115 ? 19.291 -10.803 -31.867 1.00 93.12 115 TYR A N 1
ATOM 868 C CA . TYR A 1 115 ? 18.181 -11.747 -32.040 1.00 93.12 115 TYR A CA 1
ATOM 869 C C . TYR A 1 115 ? 17.463 -11.623 -33.389 1.00 93.12 115 TYR A C 1
ATOM 871 O O . TYR A 1 115 ? 16.583 -12.435 -33.677 1.00 93.12 115 TYR A O 1
ATOM 879 N N . GLY A 1 116 ? 17.834 -10.652 -34.230 1.00 91.31 116 GLY A N 1
ATOM 880 C CA . GLY A 1 116 ? 17.247 -10.446 -35.561 1.00 91.31 116 GLY A CA 1
ATOM 881 C C . GLY A 1 116 ? 17.869 -11.300 -36.675 1.00 91.31 116 GLY A C 1
ATOM 882 O O . GLY A 1 116 ? 17.367 -11.297 -37.800 1.00 91.31 116 GLY A O 1
ATOM 883 N N . GLY A 1 117 ? 18.951 -12.037 -36.393 1.00 91.06 117 GLY A N 1
ATOM 884 C CA . GLY A 1 117 ? 19.601 -12.958 -37.333 1.00 91.06 117 GLY A CA 1
ATOM 885 C C . GLY A 1 117 ? 18.825 -14.262 -37.565 1.00 91.06 117 GLY A C 1
ATOM 886 O O . GLY A 1 117 ? 17.891 -14.585 -36.840 1.00 91.06 117 GLY A O 1
ATOM 887 N N . ALA A 1 118 ? 19.213 -15.043 -38.580 1.00 91.44 118 ALA A N 1
ATOM 888 C CA . ALA A 1 118 ? 18.535 -16.298 -38.919 1.00 91.44 118 ALA A CA 1
ATOM 889 C C . ALA A 1 118 ? 18.478 -17.271 -37.725 1.00 91.44 118 ALA A C 1
ATOM 891 O O . ALA A 1 118 ? 19.516 -17.656 -37.188 1.00 91.44 118 ALA A O 1
ATOM 892 N N . GLY A 1 119 ? 17.266 -17.690 -37.348 1.00 86.31 119 GLY A N 1
ATOM 893 C CA . GLY A 1 119 ? 17.025 -18.557 -36.186 1.00 86.31 119 GLY A CA 1
ATOM 894 C C . GLY A 1 119 ? 17.030 -17.834 -34.833 1.00 86.31 119 GLY A C 1
ATOM 895 O O . GLY A 1 119 ? 16.939 -18.498 -33.805 1.00 86.31 119 GLY A O 1
ATOM 896 N N . GLY A 1 120 ? 17.149 -16.503 -34.826 1.00 92.81 120 GLY A N 1
ATOM 897 C CA . GLY A 1 120 ? 17.009 -15.677 -33.632 1.00 92.81 120 GLY A CA 1
ATOM 898 C C . GLY A 1 120 ? 15.547 -15.413 -33.258 1.00 92.81 120 GLY A C 1
ATOM 899 O O . GLY A 1 120 ? 14.645 -15.505 -34.090 1.00 92.81 120 GLY A O 1
ATOM 900 N N . ALA A 1 121 ? 15.326 -15.053 -31.992 1.00 95.06 121 ALA A N 1
ATOM 901 C CA . ALA A 1 121 ? 14.001 -14.883 -31.389 1.00 95.06 121 ALA A CA 1
ATOM 902 C C . ALA A 1 121 ? 13.160 -13.733 -31.984 1.00 95.06 121 ALA A C 1
ATOM 904 O O . ALA A 1 121 ? 11.963 -13.645 -31.708 1.00 95.06 121 ALA A O 1
ATOM 905 N N . LEU A 1 122 ? 13.774 -12.849 -32.774 1.00 96.62 122 LEU A N 1
ATOM 906 C CA . LEU A 1 122 ? 13.142 -11.696 -33.420 1.00 96.62 122 LEU A CA 1
ATOM 907 C C . LEU A 1 122 ? 13.343 -11.739 -34.943 1.00 96.62 122 LEU A C 1
ATOM 909 O O . LEU A 1 122 ? 13.486 -10.704 -35.588 1.00 96.62 122 LEU A O 1
ATOM 913 N N . ASN A 1 123 ? 13.400 -12.939 -35.530 1.00 96.44 123 ASN A N 1
ATOM 914 C CA . ASN A 1 123 ? 13.613 -13.135 -36.962 1.00 96.44 123 ASN A CA 1
ATOM 915 C C . ASN A 1 123 ? 12.462 -13.903 -37.628 1.00 96.44 123 ASN A C 1
ATOM 917 O O . ASN A 1 123 ? 11.803 -14.744 -37.022 1.00 96.44 123 ASN A O 1
ATOM 921 N N . GLY A 1 124 ? 12.246 -13.646 -38.920 1.00 93.38 124 GLY A N 1
ATOM 922 C CA . GLY A 1 124 ? 11.301 -14.413 -39.731 1.00 93.38 124 GLY A CA 1
ATOM 923 C C . GLY A 1 124 ? 9.869 -14.314 -39.204 1.00 93.38 124 GLY A C 1
ATOM 924 O O . GLY A 1 124 ? 9.368 -13.220 -38.972 1.00 93.38 124 GLY A O 1
ATOM 925 N N . THR A 1 125 ? 9.200 -15.455 -39.027 1.00 93.19 125 THR A N 1
ATOM 926 C CA . THR A 1 125 ? 7.819 -15.500 -38.511 1.00 93.19 125 THR A CA 1
ATOM 927 C C . THR A 1 125 ? 7.696 -15.073 -37.052 1.00 93.19 125 THR A C 1
ATOM 929 O O . THR A 1 125 ? 6.606 -14.690 -36.637 1.00 93.19 125 THR A O 1
ATOM 932 N N . ASP A 1 126 ? 8.795 -15.120 -36.297 1.00 94.44 126 ASP A N 1
ATOM 933 C CA . ASP A 1 126 ? 8.837 -14.726 -34.887 1.00 94.44 126 ASP A CA 1
ATOM 934 C C . ASP A 1 126 ? 9.140 -13.228 -34.719 1.00 94.44 126 ASP A C 1
ATOM 936 O O . ASP A 1 126 ? 8.964 -12.668 -33.637 1.00 94.44 126 ASP A O 1
ATOM 940 N N . SER A 1 127 ? 9.521 -12.531 -35.795 1.00 96.75 127 SER A N 1
ATOM 941 C CA . SER A 1 127 ? 9.621 -11.072 -35.792 1.00 96.75 127 SER A CA 1
ATOM 942 C C . SER A 1 127 ? 8.223 -10.454 -35.838 1.00 96.75 127 SER A C 1
ATOM 944 O O . SER A 1 127 ? 7.643 -10.213 -36.896 1.00 96.75 127 SER A O 1
ATOM 946 N N . THR A 1 128 ? 7.633 -10.251 -34.664 1.00 97.88 128 THR A N 1
ATOM 947 C CA . THR A 1 128 ? 6.275 -9.714 -34.514 1.00 97.88 128 THR A CA 1
ATOM 948 C C . THR A 1 128 ? 6.278 -8.480 -33.625 1.00 97.88 128 THR A C 1
ATOM 950 O O . THR A 1 128 ? 7.150 -8.329 -32.770 1.00 97.88 128 THR A O 1
ATOM 953 N N . LEU A 1 129 ? 5.271 -7.612 -33.793 1.00 98.31 129 LEU A N 1
ATOM 954 C CA . LEU A 1 129 ? 5.080 -6.428 -32.947 1.00 98.31 129 LEU A CA 1
ATOM 955 C C . LEU A 1 129 ? 5.113 -6.776 -31.457 1.00 98.31 129 LEU A C 1
ATOM 957 O O . LEU A 1 129 ? 5.713 -6.055 -30.668 1.00 98.31 129 LEU A O 1
ATOM 961 N N . GLU A 1 130 ? 4.462 -7.884 -31.105 1.00 98.06 130 GLU A N 1
ATOM 962 C CA . GLU A 1 130 ? 4.381 -8.386 -29.740 1.00 98.06 130 GLU A CA 1
ATOM 963 C C . GLU A 1 130 ? 5.769 -8.695 -29.193 1.00 98.06 130 GLU A C 1
ATOM 965 O O . GLU A 1 130 ? 6.177 -8.117 -28.196 1.00 98.06 130 GLU A O 1
ATOM 970 N N . ARG A 1 131 ? 6.535 -9.528 -29.901 1.00 98.06 131 ARG A N 1
ATOM 971 C CA . ARG A 1 131 ? 7.834 -10.009 -29.422 1.00 98.06 131 ARG A CA 1
ATOM 972 C C . ARG A 1 131 ? 8.882 -8.899 -29.317 1.00 98.06 131 ARG A C 1
ATOM 974 O O . ARG A 1 131 ? 9.649 -8.854 -28.356 1.00 98.06 131 ARG A O 1
ATOM 981 N N . TRP A 1 132 ? 8.873 -7.959 -30.264 1.00 98.44 132 TRP A N 1
ATOM 982 C CA . TRP A 1 132 ? 9.688 -6.742 -30.185 1.00 98.44 132 TRP A CA 1
ATOM 983 C C . TRP A 1 132 ? 9.255 -5.819 -29.046 1.00 98.44 132 TRP A C 1
ATOM 985 O O . TRP A 1 132 ? 10.103 -5.279 -28.334 1.00 98.44 132 TRP A O 1
ATOM 995 N N . GLY A 1 133 ? 7.943 -5.650 -28.868 1.00 98.31 133 GLY A N 1
ATOM 996 C CA . GLY A 1 133 ? 7.365 -4.900 -27.761 1.00 98.31 133 GLY A CA 1
ATOM 997 C C . GLY A 1 133 ? 7.795 -5.467 -26.411 1.00 98.31 133 GLY A C 1
ATOM 998 O O . GLY A 1 133 ? 8.285 -4.704 -25.589 1.00 98.31 133 GLY A O 1
ATOM 999 N N . THR A 1 134 ? 7.689 -6.784 -26.219 1.00 98.31 134 THR A N 1
ATOM 1000 C CA . THR A 1 134 ? 8.071 -7.513 -24.996 1.00 98.31 134 THR A CA 1
ATOM 1001 C C . THR A 1 134 ? 9.552 -7.346 -24.671 1.00 98.31 134 THR A C 1
ATOM 1003 O O . THR A 1 134 ? 9.895 -6.937 -23.559 1.00 98.31 134 THR A O 1
ATOM 1006 N N . ALA A 1 135 ? 10.431 -7.559 -25.656 1.00 97.06 135 ALA A N 1
ATOM 1007 C CA . ALA A 1 135 ? 11.874 -7.436 -25.460 1.00 97.06 135 ALA A CA 1
ATOM 1008 C C . ALA A 1 135 ? 12.289 -6.015 -25.046 1.00 97.06 135 ALA A C 1
ATOM 1010 O O . ALA A 1 135 ? 13.014 -5.841 -24.067 1.00 97.06 135 ALA A O 1
ATOM 1011 N N . ILE A 1 136 ? 11.798 -4.992 -25.756 1.00 98.44 136 ILE A N 1
ATOM 1012 C CA . ILE A 1 136 ? 12.145 -3.595 -25.463 1.00 98.44 136 ILE A CA 1
ATOM 1013 C C . ILE A 1 136 ? 11.432 -3.114 -24.192 1.00 98.44 136 ILE A C 1
ATOM 1015 O O . ILE A 1 136 ? 12.052 -2.458 -23.360 1.00 98.44 136 ILE A O 1
ATOM 1019 N N . GLY A 1 137 ? 10.150 -3.441 -24.026 1.00 98.38 137 GLY A N 1
ATOM 1020 C CA . GLY A 1 137 ? 9.299 -2.998 -22.922 1.00 98.38 137 GLY A CA 1
ATOM 1021 C C . GLY A 1 137 ? 9.817 -3.436 -21.563 1.00 98.38 137 GLY A C 1
ATOM 1022 O O . GLY A 1 137 ? 10.071 -2.587 -20.715 1.00 98.38 137 GLY A O 1
ATOM 1023 N N . HIS A 1 138 ? 10.095 -4.726 -21.377 1.00 97.75 138 HIS A N 1
ATOM 1024 C CA . HIS A 1 138 ? 10.631 -5.182 -20.094 1.00 97.75 138 HIS A CA 1
ATOM 1025 C C . HIS A 1 138 ? 12.068 -4.714 -19.848 1.00 97.75 138 HIS A C 1
ATOM 1027 O O . HIS A 1 138 ? 12.467 -4.609 -18.696 1.00 97.75 138 HIS A O 1
ATOM 1033 N N . THR A 1 139 ? 12.859 -4.407 -20.884 1.00 97.38 139 THR A N 1
ATOM 1034 C CA . THR A 1 139 ? 14.152 -3.730 -20.679 1.00 97.38 139 THR A CA 1
ATOM 1035 C C . THR A 1 139 ? 13.958 -2.273 -20.259 1.00 97.38 139 THR A C 1
ATOM 1037 O O . THR A 1 139 ? 14.685 -1.793 -19.402 1.00 97.38 139 THR A O 1
ATOM 1040 N N . VAL A 1 140 ? 12.944 -1.569 -20.769 1.00 98.44 140 VAL A N 1
ATOM 1041 C CA . VAL A 1 140 ? 12.587 -0.235 -20.257 1.00 98.44 140 VAL A CA 1
ATOM 1042 C C . VAL A 1 140 ? 12.193 -0.304 -18.780 1.00 98.44 140 VAL A C 1
ATOM 1044 O O . VAL A 1 140 ? 12.676 0.519 -18.003 1.00 98.44 140 VAL A O 1
ATOM 1047 N N . SER A 1 141 ? 11.378 -1.286 -18.382 1.00 98.25 141 SER A N 1
ATOM 1048 C CA . SER A 1 141 ? 11.031 -1.506 -16.972 1.00 98.25 141 SER A CA 1
ATOM 1049 C C . SER A 1 141 ? 12.238 -1.909 -16.125 1.00 98.25 141 SER A C 1
ATOM 1051 O O . SER A 1 141 ? 12.365 -1.472 -14.990 1.00 98.25 141 SER A O 1
ATOM 1053 N N . HIS A 1 142 ? 13.157 -2.699 -16.678 1.00 97.06 142 HIS A N 1
ATOM 1054 C CA . HIS A 1 142 ? 14.398 -3.094 -16.015 1.00 97.06 142 HIS A CA 1
ATOM 1055 C C . HIS A 1 142 ? 15.270 -1.884 -15.668 1.00 97.06 142 HIS A C 1
ATOM 1057 O O . HIS A 1 142 ? 15.614 -1.692 -14.504 1.00 97.06 142 HIS A O 1
ATOM 1063 N N . GLU A 1 143 ? 15.573 -1.032 -16.652 1.00 95.62 143 GLU A N 1
ATOM 1064 C CA . GLU A 1 143 ? 16.427 0.134 -16.405 1.00 95.62 143 GLU A CA 1
ATOM 1065 C C . GLU A 1 143 ? 15.740 1.180 -15.522 1.00 95.62 143 GLU A C 1
ATOM 1067 O O . GLU A 1 143 ? 16.392 1.822 -14.705 1.00 95.62 143 GLU A O 1
ATOM 1072 N N . ALA A 1 144 ? 14.418 1.343 -15.648 1.00 95.62 144 ALA A N 1
ATOM 1073 C CA . ALA A 1 144 ? 13.658 2.175 -14.718 1.00 95.62 144 ALA A CA 1
ATOM 1074 C C . ALA A 1 144 ? 13.686 1.601 -13.292 1.00 95.62 144 ALA A C 1
ATOM 1076 O O . ALA A 1 144 ? 13.764 2.359 -12.334 1.00 95.62 144 ALA A O 1
ATOM 1077 N N . GLY A 1 145 ? 13.651 0.273 -13.147 1.00 94.75 145 GLY A N 1
ATOM 1078 C CA . GLY A 1 145 ? 13.710 -0.416 -11.862 1.00 94.75 145 GLY A CA 1
ATOM 1079 C C . GLY A 1 145 ? 14.990 -0.119 -11.085 1.00 94.75 145 GLY A C 1
ATOM 1080 O O . GLY A 1 145 ? 14.922 0.054 -9.870 1.00 94.75 145 GLY A O 1
ATOM 1081 N N . HIS A 1 146 ? 16.133 -0.002 -11.765 1.00 93.00 146 HIS A N 1
ATOM 1082 C CA . HIS A 1 146 ? 17.384 0.433 -11.135 1.00 93.00 146 HIS A CA 1
ATOM 1083 C C . HIS A 1 146 ? 17.251 1.814 -10.492 1.00 93.00 146 HIS A C 1
ATOM 1085 O O . HIS A 1 146 ? 17.456 1.932 -9.286 1.00 93.00 146 HIS A O 1
ATOM 1091 N N . ASN A 1 147 ? 16.752 2.802 -11.236 1.00 91.31 147 ASN A N 1
ATOM 1092 C CA . ASN A 1 147 ? 16.454 4.146 -10.722 1.00 91.31 147 ASN A CA 1
ATOM 1093 C C . ASN A 1 147 ? 15.262 4.187 -9.724 1.00 91.31 147 ASN A C 1
ATOM 1095 O O . ASN A 1 147 ? 14.704 5.233 -9.402 1.00 91.31 147 ASN A O 1
ATOM 1099 N N . TYR A 1 148 ? 14.773 3.027 -9.288 1.00 91.62 148 TYR A N 1
ATOM 1100 C CA . TYR A 1 148 ? 13.821 2.888 -8.190 1.00 91.62 148 TYR A CA 1
ATOM 1101 C C . TYR A 1 148 ? 14.350 1.951 -7.094 1.00 91.62 148 TYR A C 1
ATOM 1103 O O . TYR A 1 148 ? 13.579 1.478 -6.259 1.00 91.62 148 TYR A O 1
ATOM 1111 N N . GLY A 1 149 ? 15.661 1.691 -7.081 1.00 90.56 149 GLY A N 1
ATOM 1112 C CA . GLY A 1 149 ? 16.366 0.970 -6.020 1.00 90.56 149 GLY A CA 1
ATOM 1113 C C . GLY A 1 149 ? 16.539 -0.528 -6.248 1.00 90.56 149 GLY A C 1
ATOM 1114 O O . GLY A 1 149 ? 16.926 -1.245 -5.324 1.00 90.56 149 GLY A O 1
ATOM 1115 N N . LEU A 1 150 ? 16.261 -1.033 -7.455 1.00 93.12 150 LEU A N 1
ATOM 1116 C CA . LEU A 1 150 ? 16.442 -2.449 -7.768 1.00 93.12 150 LEU A CA 1
ATOM 1117 C C . LEU A 1 150 ? 17.848 -2.768 -8.276 1.00 93.12 150 LEU A C 1
ATOM 1119 O O . LEU A 1 150 ? 18.499 -1.996 -8.969 1.00 93.12 150 LEU A O 1
ATOM 1123 N N . THR A 1 151 ? 18.290 -3.982 -7.993 1.00 90.75 151 THR A N 1
ATOM 1124 C CA . THR A 1 151 ? 19.528 -4.588 -8.486 1.00 90.75 151 THR A CA 1
ATOM 1125 C C . THR A 1 151 ? 19.205 -5.887 -9.218 1.00 90.75 151 THR A C 1
ATOM 1127 O O . THR A 1 151 ? 18.152 -6.492 -8.999 1.00 90.75 151 THR A O 1
ATOM 1130 N N . HIS A 1 152 ? 20.133 -6.389 -10.037 1.00 91.31 152 HIS A N 1
ATOM 1131 C CA . HIS A 1 152 ? 19.965 -7.694 -10.690 1.00 91.31 152 HIS A CA 1
ATOM 1132 C C . HIS A 1 152 ? 19.752 -8.835 -9.689 1.00 91.31 152 HIS A C 1
ATOM 1134 O O . HIS A 1 152 ? 18.958 -9.741 -9.944 1.00 91.31 152 HIS A O 1
ATOM 1140 N N . ALA A 1 153 ? 20.394 -8.767 -8.516 1.00 89.25 153 ALA A N 1
ATOM 1141 C CA . ALA A 1 153 ? 20.235 -9.762 -7.458 1.00 89.25 153 ALA A CA 1
ATOM 1142 C C . ALA A 1 153 ? 18.787 -9.860 -6.951 1.00 89.25 153 ALA A C 1
ATOM 1144 O O . ALA A 1 153 ? 18.364 -10.929 -6.513 1.00 89.25 153 ALA A O 1
ATOM 1145 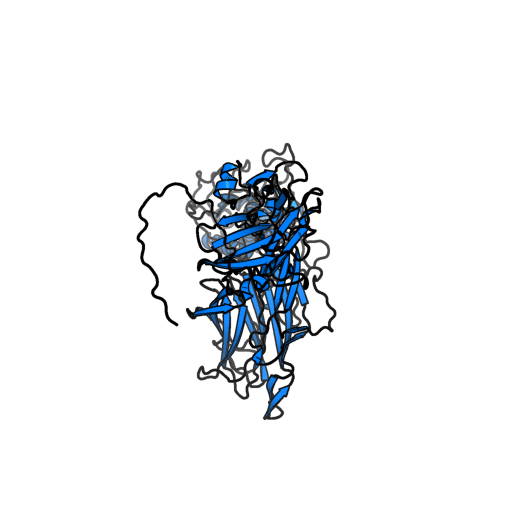N N . ASN A 1 154 ? 18.002 -8.781 -7.060 1.00 93.81 154 ASN A N 1
ATOM 1146 C CA . ASN A 1 154 ? 16.599 -8.798 -6.656 1.00 93.81 154 ASN A CA 1
ATOM 1147 C C . ASN A 1 154 ? 15.722 -9.646 -7.586 1.00 93.81 154 ASN A C 1
ATOM 1149 O O . ASN A 1 154 ? 14.610 -9.970 -7.197 1.00 93.81 154 ASN A O 1
ATOM 1153 N N . SER A 1 155 ? 16.207 -10.079 -8.757 1.00 95.31 155 SER A N 1
ATOM 1154 C CA . SER A 1 155 ? 15.483 -11.033 -9.611 1.00 95.31 155 SER A CA 1
ATOM 1155 C C . SER A 1 155 ? 15.408 -12.449 -9.043 1.00 95.31 155 SER A C 1
ATOM 1157 O O . SER A 1 155 ? 14.610 -13.242 -9.524 1.00 95.31 155 SER A O 1
ATOM 1159 N N . ALA A 1 156 ? 16.230 -12.815 -8.058 1.00 94.69 156 ALA A N 1
ATOM 1160 C CA . ALA A 1 156 ? 16.229 -14.178 -7.543 1.00 94.69 156 ALA A CA 1
ATOM 1161 C C . ALA A 1 156 ? 14.909 -14.494 -6.809 1.00 94.69 156 ALA A C 1
ATOM 1163 O O . ALA A 1 156 ? 14.524 -13.725 -5.921 1.00 94.69 156 ALA A O 1
ATOM 1164 N N . PRO A 1 157 ? 14.244 -15.626 -7.117 1.00 92.88 157 PRO A N 1
ATOM 1165 C CA . PRO A 1 157 ? 13.084 -16.052 -6.357 1.00 92.88 157 PRO A CA 1
ATOM 1166 C C . PRO A 1 157 ? 13.492 -16.415 -4.931 1.00 92.88 157 PRO A C 1
ATOM 1168 O O . PRO A 1 157 ? 14.589 -16.935 -4.676 1.00 92.88 157 PRO A O 1
ATOM 1171 N N . ARG A 1 158 ? 12.601 -16.165 -3.975 1.00 87.44 158 ARG A N 1
ATOM 1172 C CA . ARG A 1 158 ? 12.858 -16.487 -2.570 1.00 87.44 158 ARG A CA 1
ATOM 1173 C C . ARG A 1 158 ? 12.917 -18.012 -2.375 1.00 87.44 158 ARG A C 1
ATOM 1175 O O . ARG A 1 158 ? 12.001 -18.731 -2.768 1.00 87.44 158 ARG A O 1
ATOM 1182 N N . PRO A 1 159 ? 13.959 -18.556 -1.721 1.00 85.75 159 PRO A N 1
ATOM 1183 C CA . PRO A 1 159 ? 14.059 -19.997 -1.515 1.00 85.75 159 PRO A CA 1
ATOM 1184 C C . PRO A 1 159 ? 12.862 -20.575 -0.746 1.00 85.75 159 PRO A C 1
ATOM 1186 O O . PRO A 1 159 ? 12.527 -20.108 0.341 1.00 85.75 159 PRO A O 1
ATOM 1189 N N . GLY A 1 160 ? 12.261 -21.641 -1.280 1.00 81.81 160 GLY A N 1
ATOM 1190 C CA . GLY A 1 160 ? 11.164 -22.364 -0.626 1.00 81.81 160 GLY A CA 1
ATOM 1191 C C . GLY A 1 160 ? 9.784 -21.714 -0.757 1.00 81.81 160 GLY A C 1
ATOM 1192 O O . GLY A 1 160 ? 8.859 -22.147 -0.069 1.00 81.81 160 GLY A O 1
ATOM 1193 N N . THR A 1 161 ? 9.633 -20.704 -1.616 1.00 84.38 161 THR A N 1
ATOM 1194 C CA . THR A 1 161 ? 8.337 -20.106 -1.957 1.00 84.38 161 THR A CA 1
ATOM 1195 C C . THR A 1 161 ? 7.740 -20.733 -3.224 1.00 84.38 161 THR A C 1
ATOM 1197 O O . THR A 1 161 ? 8.331 -21.624 -3.835 1.00 84.38 161 THR A O 1
ATOM 1200 N N . VAL A 1 162 ? 6.528 -20.301 -3.589 1.00 86.12 162 VAL A N 1
ATOM 1201 C CA . VAL A 1 162 ? 5.849 -20.667 -4.850 1.00 86.12 162 VAL A CA 1
ATOM 1202 C C . VAL A 1 162 ? 6.151 -19.688 -5.990 1.00 86.12 162 VAL A C 1
ATOM 1204 O O . VAL A 1 162 ? 5.504 -19.759 -7.031 1.00 86.12 162 VAL A O 1
ATOM 1207 N N . GLU A 1 163 ? 7.086 -18.762 -5.771 1.00 91.12 163 GLU A N 1
ATOM 1208 C CA . GLU A 1 163 ? 7.576 -17.841 -6.793 1.00 91.12 163 GLU A CA 1
ATOM 1209 C C . GLU A 1 163 ? 8.236 -18.630 -7.932 1.00 91.12 163 GLU A C 1
ATOM 1211 O O . GLU A 1 163 ? 8.832 -19.689 -7.708 1.00 91.12 163 GLU A O 1
ATOM 1216 N N . ASP A 1 164 ? 8.063 -18.161 -9.161 1.00 91.50 164 ASP A N 1
ATOM 1217 C CA . ASP A 1 164 ? 8.463 -18.879 -10.362 1.00 91.50 164 ASP A CA 1
ATOM 1218 C C . ASP A 1 164 ? 9.930 -18.620 -10.754 1.00 91.50 164 ASP A C 1
ATOM 1220 O O . ASP A 1 164 ? 10.757 -18.194 -9.946 1.00 91.50 164 ASP A O 1
ATOM 1224 N N . ASP A 1 165 ? 10.307 -19.031 -11.969 1.00 93.75 165 ASP A N 1
ATOM 1225 C CA . ASP A 1 165 ? 11.706 -19.043 -12.398 1.00 93.75 165 ASP A CA 1
ATOM 1226 C C . ASP A 1 165 ? 12.294 -17.630 -12.450 1.00 93.75 165 ASP A C 1
ATOM 1228 O O . ASP A 1 165 ? 11.680 -16.709 -12.982 1.00 93.75 165 ASP A O 1
ATOM 1232 N N . GLN A 1 166 ? 13.538 -17.480 -11.988 1.00 95.25 166 GLN A N 1
ATOM 1233 C CA . GLN A 1 166 ? 14.261 -16.207 -11.989 1.00 95.25 166 GLN A CA 1
ATOM 1234 C C . GLN A 1 166 ? 14.211 -15.483 -13.341 1.00 95.25 166 GLN A C 1
ATOM 1236 O O . GLN A 1 166 ? 14.105 -14.262 -13.372 1.00 95.25 166 GLN A O 1
ATOM 1241 N N . ASN A 1 167 ? 14.267 -16.204 -14.466 1.00 95.75 167 ASN A N 1
ATOM 1242 C CA . ASN A 1 167 ? 14.273 -15.591 -15.797 1.00 95.75 167 ASN A CA 1
ATOM 1243 C C . ASN A 1 167 ? 12.904 -15.052 -16.243 1.00 95.75 167 ASN A C 1
ATOM 1245 O O . ASN A 1 167 ? 12.841 -14.317 -17.232 1.00 95.75 167 ASN A O 1
ATOM 1249 N N . ASN A 1 168 ? 11.832 -15.349 -15.506 1.00 95.06 168 ASN A N 1
ATOM 1250 C CA . ASN A 1 168 ? 10.538 -14.690 -15.663 1.00 95.06 168 ASN A CA 1
ATOM 1251 C C . ASN A 1 168 ? 10.508 -13.318 -14.974 1.00 95.06 168 ASN A C 1
ATOM 1253 O O . ASN A 1 168 ? 9.556 -12.563 -15.164 1.00 95.06 168 ASN A O 1
ATOM 1257 N N . HIS A 1 169 ? 11.559 -12.949 -14.232 1.00 96.56 169 HIS A N 1
ATOM 1258 C CA . HIS A 1 169 ? 11.620 -11.676 -13.531 1.00 96.56 169 HIS A CA 1
ATOM 1259 C C . HIS A 1 169 ? 12.269 -10.556 -14.357 1.00 96.56 169 HIS A C 1
ATOM 1261 O O . HIS A 1 169 ? 13.238 -10.766 -15.095 1.00 96.56 169 HIS A O 1
ATOM 1267 N N . VAL A 1 170 ? 11.756 -9.326 -14.223 1.00 96.88 170 VAL A N 1
ATOM 1268 C CA . VAL A 1 170 ? 12.220 -8.154 -14.995 1.00 96.88 170 VAL A CA 1
ATOM 1269 C C . VAL A 1 170 ? 13.721 -7.905 -14.814 1.00 96.88 170 VAL A C 1
ATOM 1271 O O . VAL A 1 170 ? 14.415 -7.638 -15.797 1.00 96.88 170 VAL A O 1
ATOM 1274 N N . LEU A 1 171 ? 14.238 -8.055 -13.589 1.00 95.56 171 LEU A N 1
ATOM 1275 C CA . LEU A 1 171 ? 15.634 -7.755 -13.234 1.00 95.56 171 LEU A CA 1
ATOM 1276 C C . LEU A 1 171 ? 16.619 -8.876 -13.601 1.00 95.56 171 LEU A C 1
ATOM 1278 O O . LEU A 1 171 ? 17.816 -8.742 -13.354 1.00 95.56 171 LEU A O 1
ATOM 1282 N N . ALA A 1 172 ? 16.134 -9.983 -14.169 1.00 94.25 172 ALA A N 1
ATOM 1283 C CA . ALA A 1 172 ? 16.996 -11.045 -14.662 1.00 94.25 172 ALA A CA 1
ATOM 1284 C C . ALA A 1 172 ? 17.815 -10.570 -15.867 1.00 94.25 172 ALA A C 1
ATOM 1286 O O . ALA A 1 172 ? 17.355 -9.755 -16.676 1.00 94.25 172 ALA A O 1
ATOM 1287 N N . THR A 1 173 ? 19.017 -11.121 -15.993 1.00 91.00 173 THR A N 1
ATOM 1288 C CA . THR A 1 173 ? 20.020 -10.751 -16.998 1.00 91.00 173 THR A CA 1
ATOM 1289 C C . THR A 1 173 ? 20.574 -12.001 -17.664 1.00 91.00 173 THR A C 1
ATOM 1291 O O . THR A 1 173 ? 20.258 -13.132 -17.296 1.00 91.00 173 THR A O 1
ATOM 1294 N N . ALA A 1 174 ? 21.459 -11.841 -18.644 1.00 87.56 174 ALA A N 1
ATOM 1295 C CA . ALA A 1 174 ? 22.117 -13.004 -19.235 1.00 87.56 174 ALA A CA 1
ATOM 1296 C C . ALA A 1 174 ? 22.929 -13.836 -18.209 1.00 87.56 174 ALA A C 1
ATOM 1298 O O . ALA A 1 174 ? 23.130 -15.033 -18.436 1.00 87.56 174 ALA A O 1
ATOM 1299 N N . SER A 1 175 ? 23.352 -13.256 -17.073 1.00 86.00 175 SER A N 1
ATOM 1300 C CA . SER A 1 175 ? 24.069 -13.980 -16.006 1.00 86.00 175 SER A CA 1
ATOM 1301 C C . SER A 1 175 ? 23.219 -15.081 -15.352 1.00 86.00 175 SER A C 1
ATOM 1303 O O . SER A 1 175 ? 23.766 -16.078 -14.877 1.00 86.00 175 SER A O 1
ATOM 1305 N N . THR A 1 176 ? 21.890 -14.955 -15.405 1.00 90.19 176 THR A N 1
ATOM 1306 C CA . THR A 1 176 ? 20.923 -15.919 -14.854 1.00 90.19 176 THR A CA 1
ATOM 1307 C C . THR A 1 176 ? 20.487 -16.973 -15.880 1.00 90.19 176 THR A C 1
ATOM 1309 O O . THR A 1 176 ? 19.644 -17.824 -15.592 1.00 90.19 176 THR A O 1
ATOM 1312 N N . GLY A 1 177 ? 21.061 -16.941 -17.090 1.00 89.75 177 GLY A N 1
ATOM 1313 C CA . GLY A 1 177 ? 20.660 -17.794 -18.209 1.00 89.75 177 GLY A CA 1
ATOM 1314 C C . GLY A 1 177 ? 19.494 -17.239 -19.030 1.00 89.75 177 GLY A C 1
ATOM 1315 O O . GLY A 1 177 ? 18.918 -17.980 -19.830 1.00 89.75 177 GLY A O 1
ATOM 1316 N N . LEU A 1 178 ? 19.151 -15.955 -18.867 1.00 91.75 178 LEU A N 1
ATOM 1317 C CA . LEU A 1 178 ? 18.097 -15.301 -19.636 1.00 91.75 178 LEU A CA 1
ATOM 1318 C C . LEU A 1 178 ? 18.429 -15.325 -21.133 1.00 91.75 178 LEU A C 1
ATOM 1320 O O . LEU A 1 178 ? 19.418 -14.746 -21.585 1.00 91.75 178 LEU A O 1
ATOM 1324 N N . THR A 1 179 ? 17.581 -15.987 -21.917 1.00 91.62 179 THR A N 1
ATOM 1325 C CA . THR A 1 179 ? 17.769 -16.126 -23.367 1.00 91.62 179 THR A CA 1
ATOM 1326 C C . THR A 1 179 ? 16.989 -15.069 -24.143 1.00 91.62 179 THR A C 1
ATOM 1328 O O . THR A 1 179 ? 16.001 -14.521 -23.652 1.00 91.62 179 THR A O 1
ATOM 1331 N N . GLY A 1 180 ? 17.378 -14.834 -25.400 1.00 91.50 180 GLY A N 1
ATOM 1332 C CA . GLY A 1 180 ? 16.605 -13.989 -26.314 1.00 91.50 180 GLY A CA 1
ATOM 1333 C C . GLY A 1 180 ? 15.169 -14.475 -26.518 1.00 91.50 180 GLY A C 1
ATOM 1334 O O . GLY A 1 180 ? 14.267 -13.656 -26.658 1.00 91.50 180 GLY A O 1
ATOM 1335 N N . GLU A 1 181 ? 14.938 -15.792 -26.464 1.00 95.00 181 GLU A N 1
ATOM 1336 C CA . GLU A 1 181 ? 13.586 -16.349 -26.551 1.00 95.00 181 GLU A CA 1
ATOM 1337 C C . GLU A 1 181 ? 12.734 -15.930 -25.355 1.00 95.00 181 GLU A C 1
ATOM 1339 O O . GLU A 1 181 ? 11.610 -15.474 -25.542 1.00 95.00 181 GLU A O 1
ATOM 1344 N N . ILE A 1 182 ? 13.273 -16.013 -24.136 1.00 95.00 182 ILE A N 1
ATOM 1345 C CA . ILE A 1 182 ? 12.555 -15.575 -22.932 1.00 95.00 182 ILE A CA 1
ATOM 1346 C C . ILE A 1 182 ? 12.312 -14.061 -22.990 1.00 95.00 182 ILE A C 1
ATOM 1348 O O . ILE A 1 182 ? 11.178 -13.629 -22.801 1.00 95.00 182 ILE A O 1
ATOM 1352 N N . ARG A 1 183 ? 13.329 -13.258 -23.350 1.00 94.06 183 ARG A N 1
ATOM 1353 C CA . ARG A 1 183 ? 13.189 -11.794 -23.496 1.00 94.06 183 ARG A CA 1
ATOM 1354 C C . ARG A 1 183 ? 12.086 -11.401 -24.485 1.00 94.06 183 ARG A C 1
ATOM 1356 O O . ARG A 1 183 ? 11.422 -10.397 -24.268 1.00 94.06 183 ARG A O 1
ATOM 1363 N N . ALA A 1 184 ? 11.915 -12.162 -25.564 1.00 96.69 184 ALA A N 1
ATOM 1364 C CA . ALA A 1 184 ? 10.961 -11.854 -26.624 1.00 96.69 184 ALA A CA 1
ATOM 1365 C C . ALA A 1 184 ? 9.561 -12.449 -26.396 1.00 96.69 184 ALA A C 1
ATOM 1367 O O . ALA A 1 184 ? 8.593 -11.920 -26.931 1.00 96.69 184 ALA A O 1
ATOM 1368 N N . SER A 1 185 ? 9.429 -13.553 -25.656 1.00 95.44 185 SER A N 1
ATOM 1369 C CA . SER A 1 185 ? 8.173 -14.321 -25.585 1.00 95.44 185 SER A CA 1
ATOM 1370 C C . SER A 1 185 ? 7.479 -14.307 -24.228 1.00 95.44 185 SER A C 1
ATOM 1372 O O . SER A 1 185 ? 6.274 -14.553 -24.172 1.00 95.44 185 SER A O 1
ATOM 1374 N N . VAL A 1 186 ? 8.209 -14.031 -23.146 1.00 94.94 186 VAL A N 1
ATOM 1375 C CA . VAL A 1 186 ? 7.669 -14.079 -21.786 1.00 94.94 186 VAL A CA 1
ATOM 1376 C C . VAL A 1 186 ? 7.288 -12.675 -21.342 1.00 94.94 186 VAL A C 1
ATOM 1378 O O . VAL A 1 186 ? 8.125 -11.773 -21.340 1.00 94.94 186 VAL A O 1
ATOM 1381 N N . ASN A 1 187 ? 6.027 -12.511 -20.937 1.00 93.50 187 ASN A N 1
ATOM 1382 C CA . ASN A 1 187 ? 5.587 -11.329 -20.205 1.00 93.50 187 ASN A CA 1
ATOM 1383 C C . ASN A 1 187 ? 6.142 -11.417 -18.778 1.00 93.50 187 ASN A C 1
ATOM 1385 O O . ASN A 1 187 ? 5.570 -12.110 -17.935 1.00 93.50 187 ASN A O 1
ATOM 1389 N N . ARG A 1 188 ? 7.308 -10.812 -18.558 1.00 94.62 188 ARG A N 1
ATOM 1390 C CA . ARG A 1 188 ? 8.037 -10.877 -17.287 1.00 94.62 188 ARG A CA 1
ATOM 1391 C C . ARG A 1 188 ? 7.363 -9.993 -16.239 1.00 94.62 188 ARG A C 1
ATOM 1393 O O . ARG A 1 188 ? 6.696 -9.030 -16.590 1.00 94.62 188 ARG A O 1
ATOM 1400 N N . HIS A 1 189 ? 7.567 -10.294 -14.961 1.00 94.62 189 HIS A N 1
ATOM 1401 C CA . HIS A 1 189 ? 7.040 -9.499 -13.844 1.00 94.62 189 HIS A CA 1
ATOM 1402 C C . HIS A 1 189 ? 8.124 -9.214 -12.804 1.00 94.62 189 HIS A C 1
ATOM 1404 O O . HIS A 1 189 ? 9.236 -9.734 -12.878 1.00 94.62 189 HIS A O 1
ATOM 1410 N N . PHE A 1 190 ? 7.860 -8.333 -11.845 1.00 96.75 190 PHE A N 1
ATOM 1411 C CA . PHE A 1 190 ? 8.785 -8.160 -10.728 1.00 96.75 190 PHE A CA 1
ATOM 1412 C C . PHE A 1 190 ? 8.732 -9.391 -9.814 1.00 96.75 190 PHE A C 1
ATOM 1414 O O . PHE A 1 190 ? 7.663 -9.961 -9.592 1.00 96.75 190 PHE A O 1
ATOM 1421 N N . SER A 1 191 ? 9.896 -9.807 -9.312 1.00 95.75 191 SER A N 1
ATOM 1422 C CA . SER A 1 191 ? 9.997 -10.820 -8.256 1.00 95.75 191 SER A CA 1
ATOM 1423 C C . SER A 1 191 ? 9.316 -10.320 -6.975 1.00 95.75 191 SER A C 1
ATOM 1425 O O . SER A 1 191 ? 9.104 -9.115 -6.811 1.00 95.75 191 SER A O 1
ATOM 1427 N N . ASP A 1 192 ? 9.053 -11.208 -6.018 1.00 94.81 192 ASP A N 1
ATOM 1428 C CA . ASP A 1 192 ? 8.539 -10.851 -4.690 1.00 94.81 192 ASP A CA 1
ATOM 1429 C C . ASP A 1 192 ? 9.452 -9.803 -4.018 1.00 94.81 192 ASP A C 1
ATOM 1431 O O . ASP A 1 192 ? 8.985 -8.804 -3.475 1.00 94.81 192 ASP A O 1
ATOM 1435 N N . THR A 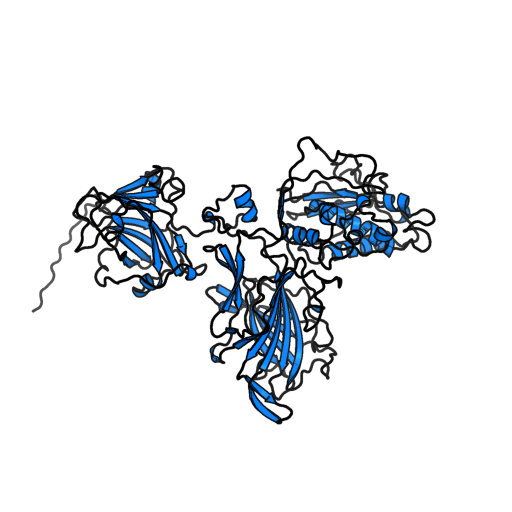1 193 ? 10.775 -9.991 -4.109 1.00 95.12 193 THR A N 1
ATOM 1436 C CA . THR A 1 193 ? 11.760 -9.054 -3.539 1.00 95.12 193 THR A CA 1
ATOM 1437 C C . THR A 1 193 ? 11.752 -7.706 -4.257 1.00 95.12 193 THR A C 1
ATOM 1439 O O . THR A 1 193 ? 11.780 -6.669 -3.598 1.00 95.12 193 THR A O 1
ATOM 1442 N N . SER A 1 194 ? 11.713 -7.698 -5.593 1.00 96.56 194 SER A N 1
ATOM 1443 C CA . SER A 1 194 ? 11.644 -6.456 -6.366 1.00 96.56 194 SER A CA 1
ATOM 1444 C C . SER A 1 194 ? 10.349 -5.703 -6.090 1.00 96.56 194 SER A C 1
ATOM 1446 O O . SER A 1 194 ? 10.389 -4.491 -5.909 1.00 96.56 194 SER A O 1
ATOM 1448 N N . TYR A 1 195 ? 9.218 -6.403 -6.003 1.00 96.88 195 TYR A N 1
ATOM 1449 C CA . TYR A 1 195 ? 7.935 -5.783 -5.697 1.00 96.88 195 TYR A CA 1
ATOM 1450 C C . TYR A 1 195 ? 7.944 -5.139 -4.310 1.00 96.88 195 TYR A C 1
ATOM 1452 O O . TYR A 1 195 ? 7.526 -3.996 -4.178 1.00 96.88 195 TYR A O 1
ATOM 1460 N N . GLU A 1 196 ? 8.454 -5.824 -3.282 1.00 96.00 196 GLU A N 1
ATOM 1461 C CA . GLU A 1 196 ? 8.540 -5.281 -1.918 1.00 96.00 196 GLU A CA 1
ATOM 1462 C C . GLU A 1 196 ? 9.372 -3.992 -1.837 1.00 96.00 196 GLU A C 1
ATOM 1464 O O . GLU A 1 196 ? 8.975 -3.056 -1.142 1.00 96.00 196 GLU A O 1
ATOM 1469 N N . ILE A 1 197 ? 10.493 -3.931 -2.565 1.00 95.62 197 ILE A N 1
ATOM 1470 C CA . ILE A 1 197 ? 11.344 -2.732 -2.635 1.00 95.62 197 ILE A CA 1
ATOM 1471 C C . ILE A 1 197 ? 10.627 -1.608 -3.391 1.00 95.62 197 ILE A C 1
ATOM 1473 O O . ILE A 1 197 ? 10.583 -0.474 -2.920 1.00 95.62 197 ILE A O 1
ATOM 1477 N N . LEU A 1 198 ? 10.023 -1.911 -4.544 1.00 95.75 198 LEU A N 1
ATOM 1478 C CA . LEU A 1 198 ? 9.276 -0.918 -5.319 1.00 95.75 198 LEU A CA 1
ATOM 1479 C C . LEU A 1 198 ? 8.062 -0.391 -4.547 1.00 95.75 198 LEU A C 1
ATOM 1481 O O . LEU A 1 198 ? 7.806 0.806 -4.582 1.00 95.75 198 LEU A O 1
ATOM 1485 N N . ALA A 1 199 ? 7.343 -1.245 -3.819 1.00 96.12 199 ALA A N 1
ATOM 1486 C CA . ALA A 1 199 ? 6.192 -0.846 -3.015 1.00 96.12 199 ALA A CA 1
ATOM 1487 C C . ALA A 1 199 ? 6.590 0.164 -1.930 1.00 96.12 199 ALA A C 1
ATOM 1489 O O . ALA A 1 199 ? 5.859 1.125 -1.704 1.00 96.12 199 ALA A O 1
ATOM 1490 N N . HIS A 1 200 ? 7.763 -0.009 -1.313 1.00 94.19 200 HIS A N 1
ATOM 1491 C CA . HIS A 1 200 ? 8.332 0.969 -0.386 1.00 94.19 200 HIS A CA 1
ATOM 1492 C C . HIS A 1 200 ? 8.736 2.269 -1.098 1.00 94.19 200 HIS A C 1
ATOM 1494 O O . HIS A 1 200 ? 8.304 3.352 -0.712 1.00 94.19 200 HIS A O 1
ATOM 1500 N N . ASN A 1 201 ? 9.512 2.166 -2.180 1.00 91.44 201 ASN A N 1
ATOM 1501 C CA . ASN A 1 201 ? 10.143 3.322 -2.828 1.00 91.44 201 ASN A CA 1
ATOM 1502 C C . ASN A 1 201 ? 9.190 4.161 -3.693 1.00 91.44 201 ASN A C 1
ATOM 1504 O O . ASN A 1 201 ? 9.460 5.334 -3.970 1.00 91.44 201 ASN A O 1
ATOM 1508 N N . LEU A 1 202 ? 8.109 3.553 -4.180 1.00 91.31 202 LEU A N 1
ATOM 1509 C CA . LEU A 1 202 ? 7.135 4.177 -5.075 1.00 91.31 202 LEU A CA 1
ATOM 1510 C C . LEU A 1 202 ? 5.768 4.368 -4.426 1.00 91.31 202 LEU A C 1
ATOM 1512 O O . LEU A 1 202 ? 5.017 5.222 -4.889 1.00 91.31 202 LEU A O 1
ATOM 1516 N N . GLY A 1 203 ? 5.435 3.593 -3.391 1.00 91.94 203 GLY A N 1
ATOM 1517 C CA . GLY A 1 203 ? 4.070 3.462 -2.888 1.00 91.94 203 GLY A CA 1
ATOM 1518 C C . GLY A 1 203 ? 3.184 2.602 -3.797 1.00 91.94 203 GLY A C 1
ATOM 1519 O O . GLY A 1 203 ? 3.536 2.290 -4.937 1.00 91.94 203 GLY A O 1
ATOM 1520 N N . LEU A 1 204 ? 2.005 2.240 -3.292 1.00 93.75 204 LEU A N 1
ATOM 1521 C CA . LEU A 1 204 ? 0.988 1.448 -3.994 1.00 93.75 204 LEU A CA 1
ATOM 1522 C C . LEU A 1 204 ? -0.238 2.310 -4.329 1.00 93.75 204 LEU A C 1
ATOM 1524 O O . LEU A 1 204 ? -0.556 3.241 -3.588 1.00 93.75 204 LEU A O 1
ATOM 1528 N N . ASN A 1 205 ? -0.924 1.994 -5.432 1.00 91.31 205 ASN A N 1
ATOM 1529 C CA . ASN A 1 205 ? -2.123 2.725 -5.871 1.00 91.31 205 ASN A CA 1
ATOM 1530 C C . ASN A 1 205 ? -3.341 2.470 -4.971 1.00 91.31 205 ASN A C 1
ATOM 1532 O O . ASN A 1 205 ? -4.165 3.364 -4.773 1.00 91.31 205 ASN A O 1
ATOM 1536 N N . ASP A 1 206 ? -3.456 1.251 -4.448 1.00 89.56 206 ASP A N 1
ATOM 1537 C CA . ASP A 1 206 ? -4.550 0.824 -3.586 1.00 89.56 206 ASP A CA 1
ATOM 1538 C C . ASP A 1 206 ? -4.027 0.594 -2.165 1.00 89.56 206 ASP A C 1
ATOM 1540 O O . ASP A 1 206 ? -3.076 -0.156 -1.947 1.00 89.56 206 ASP A O 1
ATOM 1544 N N . ALA A 1 207 ? -4.673 1.233 -1.191 1.00 88.50 207 ALA A N 1
ATOM 1545 C CA . ALA A 1 207 ? -4.365 1.059 0.224 1.00 88.50 207 ALA A CA 1
ATOM 1546 C C . ALA A 1 207 ? -5.170 -0.093 0.835 1.00 88.50 207 ALA A C 1
ATOM 1548 O O . ALA A 1 207 ? -4.687 -0.795 1.721 1.00 88.50 207 ALA A O 1
ATOM 1549 N N . VAL A 1 208 ? -6.408 -0.293 0.372 1.00 92.75 208 VAL A N 1
ATOM 1550 C CA . VAL A 1 208 ? -7.317 -1.327 0.873 1.00 92.75 208 VAL A CA 1
ATOM 1551 C C . VAL A 1 208 ? -8.015 -2.030 -0.281 1.00 92.75 208 VAL A C 1
ATOM 1553 O O . VAL A 1 208 ? -8.458 -1.409 -1.244 1.00 92.75 208 VAL A O 1
ATOM 1556 N N . LEU A 1 209 ? -8.183 -3.339 -0.136 1.00 93.56 209 LEU A N 1
ATOM 1557 C CA . LEU A 1 209 ? -8.917 -4.196 -1.047 1.00 93.56 209 LEU A CA 1
ATOM 1558 C C . LEU A 1 209 ? -9.794 -5.150 -0.239 1.00 93.56 209 LEU A C 1
ATOM 1560 O O . LEU A 1 209 ? -9.326 -5.787 0.703 1.00 93.56 209 LEU A O 1
ATOM 1564 N N . ALA A 1 210 ? -11.079 -5.239 -0.565 1.00 93.62 210 ALA A N 1
ATOM 1565 C CA . ALA A 1 210 ? -11.994 -6.062 0.213 1.00 93.62 210 ALA A CA 1
ATOM 1566 C C . ALA A 1 210 ? -13.061 -6.733 -0.648 1.00 93.62 210 ALA A C 1
ATOM 1568 O O . ALA A 1 210 ? -13.633 -6.130 -1.558 1.00 93.62 210 ALA A O 1
ATOM 1569 N N . ASN A 1 211 ? -13.324 -7.985 -0.292 1.00 95.81 211 ASN A N 1
ATOM 1570 C CA . ASN A 1 211 ? -14.344 -8.862 -0.829 1.00 95.81 211 ASN A CA 1
ATOM 1571 C C . ASN A 1 211 ? -15.240 -9.352 0.308 1.00 95.81 211 ASN A C 1
ATOM 1573 O O . ASN A 1 211 ? -14.777 -9.621 1.422 1.00 95.81 211 ASN A O 1
ATOM 1577 N N . TRP A 1 212 ? -16.518 -9.532 -0.004 1.00 95.69 212 TRP A N 1
ATOM 1578 C CA . TRP A 1 212 ? -17.517 -10.004 0.940 1.00 95.69 212 TRP A CA 1
ATOM 1579 C C . TRP A 1 212 ? -18.417 -11.047 0.296 1.00 95.69 212 TRP A C 1
ATOM 1581 O O . TRP A 1 212 ? -18.948 -10.821 -0.794 1.00 95.69 212 TRP A O 1
ATOM 1591 N N . ASP A 1 213 ? -18.633 -12.147 1.013 1.00 96.56 213 ASP A N 1
ATOM 1592 C CA . ASP A 1 213 ? -19.749 -13.054 0.761 1.00 96.56 213 ASP A CA 1
ATOM 1593 C C . ASP A 1 213 ? -20.893 -12.685 1.701 1.00 96.56 213 ASP A C 1
ATOM 1595 O O . ASP A 1 213 ? -20.747 -12.727 2.927 1.00 96.56 213 ASP A O 1
ATOM 1599 N N . PHE A 1 214 ? -22.039 -12.349 1.120 1.00 96.88 214 PHE A N 1
ATOM 1600 C CA . PHE A 1 214 ? -23.240 -11.968 1.847 1.00 96.88 214 PHE A CA 1
ATOM 1601 C C . PHE A 1 214 ? -24.420 -12.863 1.485 1.00 96.88 214 PHE A C 1
ATOM 1603 O O . PHE A 1 214 ? -24.515 -13.406 0.385 1.00 96.88 214 PHE A O 1
ATOM 1610 N N . VAL A 1 215 ? -25.372 -12.938 2.411 1.00 97.12 215 VAL A N 1
ATOM 1611 C CA . VAL A 1 215 ? -26.691 -13.547 2.211 1.00 97.12 215 VAL A CA 1
ATOM 1612 C C . VAL A 1 215 ? -27.738 -12.438 2.207 1.00 97.12 215 VAL A C 1
ATOM 1614 O O . VAL A 1 215 ? -27.644 -11.514 3.013 1.00 97.12 215 VAL A O 1
ATOM 1617 N N . ASN A 1 216 ? -28.761 -12.526 1.353 1.00 97.81 216 ASN A N 1
ATOM 1618 C CA . ASN A 1 216 ? -29.961 -11.692 1.472 1.00 97.81 216 ASN A CA 1
ATOM 1619 C C . ASN A 1 216 ? -30.887 -12.234 2.586 1.00 97.81 216 ASN A C 1
ATOM 1621 O O . ASN A 1 216 ? -31.563 -13.243 2.371 1.00 97.81 216 ASN A O 1
ATOM 1625 N N . PRO A 1 217 ? -30.988 -11.578 3.759 1.00 97.50 217 PRO A N 1
ATOM 1626 C CA . PRO A 1 217 ? -31.798 -12.076 4.873 1.00 97.50 217 PRO A CA 1
ATOM 1627 C C . PRO A 1 217 ? -33.300 -11.774 4.734 1.00 97.50 217 PRO A C 1
ATOM 1629 O O . PRO A 1 217 ? -34.081 -12.138 5.617 1.00 97.50 217 PRO A O 1
ATOM 1632 N N . ASN A 1 218 ? -33.721 -11.062 3.687 1.00 98.25 218 ASN A N 1
ATOM 1633 C CA . ASN A 1 218 ? -35.092 -10.581 3.525 1.00 98.25 218 ASN A CA 1
ATOM 1634 C C . ASN A 1 218 ? -36.000 -11.621 2.862 1.00 98.25 218 ASN A C 1
ATOM 1636 O O . ASN A 1 218 ? -35.545 -12.568 2.233 1.00 98.25 218 ASN A O 1
ATOM 1640 N N . ASP A 1 219 ? -37.311 -11.397 2.955 1.00 97.62 219 ASP A N 1
ATOM 1641 C CA . ASP A 1 219 ? -38.344 -12.147 2.228 1.00 97.62 219 ASP A CA 1
ATOM 1642 C C . ASP A 1 219 ? -38.632 -11.578 0.825 1.00 97.62 219 ASP A C 1
ATOM 1644 O O . ASP A 1 219 ? -39.587 -11.990 0.164 1.00 97.62 219 ASP A O 1
ATOM 1648 N N . LYS A 1 220 ? -37.804 -10.632 0.368 1.00 97.56 220 LYS A N 1
ATOM 1649 C CA . LYS A 1 220 ? -37.899 -9.947 -0.923 1.00 97.56 220 LYS A CA 1
ATOM 1650 C C . LYS A 1 220 ? -36.584 -10.015 -1.688 1.00 97.56 220 LYS A C 1
ATOM 1652 O O . LYS A 1 220 ? -35.514 -10.108 -1.088 1.00 97.56 220 LYS A O 1
ATOM 1657 N N . ASP A 1 221 ? -36.695 -9.892 -3.004 1.00 98.12 221 ASP A N 1
ATOM 1658 C CA . ASP A 1 221 ? -35.562 -9.752 -3.910 1.00 98.12 221 ASP A CA 1
ATOM 1659 C C . ASP A 1 221 ? -34.807 -8.439 -3.648 1.00 98.12 221 ASP A C 1
ATOM 1661 O O . ASP A 1 221 ? -35.418 -7.371 -3.528 1.00 98.12 221 ASP A O 1
ATOM 1665 N N . ALA A 1 222 ? -33.479 -8.519 -3.598 1.00 98.44 222 ALA A N 1
ATOM 1666 C CA . ALA A 1 222 ? -32.600 -7.358 -3.572 1.00 98.44 222 ALA A CA 1
ATOM 1667 C C . ALA A 1 222 ? -32.081 -7.043 -4.982 1.00 98.44 222 ALA A C 1
ATOM 1669 O O . ALA A 1 222 ? -31.678 -7.937 -5.726 1.00 98.44 222 ALA A O 1
ATOM 1670 N N . HIS A 1 223 ? -32.078 -5.760 -5.330 1.00 98.44 223 HIS A N 1
ATOM 1671 C CA . HIS A 1 223 ? -31.674 -5.228 -6.633 1.00 98.44 223 HIS A CA 1
ATOM 1672 C C . HIS A 1 223 ? -30.439 -4.329 -6.564 1.00 98.44 223 HIS A C 1
ATOM 1674 O O . HIS A 1 223 ? -29.867 -4.001 -7.604 1.00 98.44 223 HIS A O 1
ATOM 1680 N N . SER A 1 224 ? -30.023 -3.940 -5.361 1.00 98.31 224 SER A N 1
ATOM 1681 C CA . SER A 1 224 ? -28.801 -3.182 -5.121 1.00 98.31 224 SER A CA 1
ATOM 1682 C C . SER A 1 224 ? -28.234 -3.461 -3.734 1.00 98.31 224 SER A C 1
ATOM 1684 O O . SER A 1 224 ? -28.938 -3.949 -2.846 1.00 98.31 224 SER A O 1
ATOM 1686 N N . LEU A 1 225 ? -26.974 -3.086 -3.547 1.00 98.25 225 LEU A N 1
ATOM 1687 C CA . LEU A 1 225 ? -26.276 -3.029 -2.270 1.00 98.25 225 LEU A CA 1
ATOM 1688 C C . LEU A 1 225 ? -25.659 -1.637 -2.112 1.00 98.25 225 LEU A C 1
ATOM 1690 O O . LEU A 1 225 ? -24.980 -1.164 -3.023 1.00 98.25 225 LEU A O 1
ATOM 1694 N N . THR A 1 226 ? -25.852 -1.020 -0.955 1.00 97.56 226 THR A N 1
ATOM 1695 C CA . THR A 1 226 ? -25.161 0.203 -0.539 1.00 97.56 226 THR A CA 1
ATOM 1696 C C . THR A 1 226 ? -24.368 -0.102 0.721 1.00 97.56 226 THR A C 1
ATOM 1698 O O . THR A 1 226 ? -24.915 -0.649 1.676 1.00 97.56 226 THR A O 1
ATOM 1701 N N . MET A 1 227 ? -23.085 0.240 0.732 1.00 95.69 227 MET A N 1
ATOM 1702 C CA . MET A 1 227 ? -22.212 0.107 1.893 1.00 95.69 227 MET A CA 1
ATOM 1703 C C . MET A 1 227 ? -21.752 1.492 2.330 1.00 95.69 227 MET A C 1
ATOM 1705 O O . MET A 1 227 ? -21.234 2.258 1.517 1.00 95.69 227 MET A O 1
ATOM 1709 N N . THR A 1 228 ? -21.921 1.804 3.611 1.00 94.31 228 THR A N 1
ATOM 1710 C CA . THR A 1 228 ? -21.394 3.034 4.199 1.00 94.31 228 THR A CA 1
ATOM 1711 C C . THR A 1 228 ? -19.938 2.810 4.573 1.00 94.31 228 THR A C 1
ATOM 1713 O O . THR A 1 228 ? -19.629 1.926 5.375 1.00 94.31 228 THR A O 1
ATOM 1716 N N . LEU A 1 229 ? -19.051 3.617 4.003 1.00 93.88 229 LEU A N 1
ATOM 1717 C CA . LEU A 1 229 ? -17.621 3.610 4.276 1.00 93.88 229 LEU A CA 1
ATOM 1718 C C . LEU A 1 229 ? -17.228 4.869 5.050 1.00 93.88 229 LEU A C 1
ATOM 1720 O O . LEU A 1 229 ? -17.734 5.960 4.780 1.00 93.88 229 LEU A O 1
ATOM 1724 N N . LEU A 1 230 ? -16.285 4.727 5.975 1.00 91.31 230 LEU A N 1
ATOM 1725 C CA . LEU A 1 230 ? -15.641 5.842 6.660 1.00 91.31 230 LEU A CA 1
ATOM 1726 C C . LEU A 1 230 ? -14.181 5.918 6.224 1.00 91.31 230 LEU A C 1
ATOM 1728 O O . LEU A 1 230 ? -13.483 4.906 6.238 1.00 91.31 230 LEU A O 1
ATOM 1732 N N . SER A 1 231 ? -13.713 7.111 5.873 1.00 91.75 231 SER A N 1
ATOM 1733 C CA . SER A 1 231 ? -12.297 7.363 5.598 1.00 91.75 231 SER A CA 1
ATOM 1734 C C . SER A 1 231 ? -11.909 8.767 6.054 1.00 91.75 231 SER A C 1
ATOM 1736 O O . SER A 1 231 ? -12.730 9.687 6.058 1.00 91.75 231 SER A O 1
ATOM 1738 N N . THR A 1 232 ? -10.660 8.943 6.473 1.00 88.75 232 THR A N 1
ATOM 1739 C CA . THR A 1 232 ? -10.082 10.272 6.724 1.00 88.75 232 THR A CA 1
ATOM 1740 C C . THR A 1 232 ? -9.814 11.016 5.414 1.00 88.75 232 THR A C 1
ATOM 1742 O O . THR A 1 232 ? -9.731 12.247 5.419 1.00 88.75 232 THR A O 1
ATOM 1745 N N . ALA A 1 233 ? -9.762 10.299 4.284 1.00 89.50 233 ALA A N 1
ATOM 1746 C CA . ALA A 1 233 ? -9.622 10.865 2.954 1.00 89.50 233 ALA A CA 1
ATOM 1747 C C . ALA A 1 233 ? -10.749 11.848 2.632 1.00 89.50 233 ALA A C 1
ATOM 1749 O O . ALA A 1 233 ? -11.920 11.622 2.948 1.00 89.50 233 ALA A O 1
ATOM 1750 N N . SER A 1 234 ? -10.410 12.926 1.927 1.00 89.88 234 SER A N 1
ATOM 1751 C CA . SER A 1 234 ? -11.408 13.856 1.379 1.00 89.88 234 SER A CA 1
ATOM 1752 C C . SER A 1 234 ? -12.129 13.297 0.143 1.00 89.88 234 SER A C 1
ATOM 1754 O O . SER A 1 234 ? -13.222 13.751 -0.198 1.00 89.88 234 SER A O 1
ATOM 1756 N N . SER A 1 235 ? -11.546 12.290 -0.510 1.00 94.12 235 SER A N 1
ATOM 1757 C CA . SER A 1 235 ? -12.117 11.580 -1.652 1.00 94.12 235 SER A CA 1
ATOM 1758 C C . SER A 1 235 ? -11.638 10.134 -1.685 1.00 94.12 235 SER A C 1
ATOM 1760 O O . SER A 1 235 ? -10.467 9.882 -1.416 1.00 94.12 235 SER A O 1
ATOM 1762 N N . LEU A 1 236 ? -12.513 9.226 -2.110 1.00 94.88 236 LEU A N 1
ATOM 1763 C CA . LEU A 1 236 ? -12.179 7.837 -2.408 1.00 94.88 236 LEU A CA 1
ATOM 1764 C C . LEU A 1 236 ? -12.375 7.561 -3.896 1.00 94.88 236 LEU A C 1
ATOM 1766 O O . LEU A 1 236 ? -13.262 8.128 -4.538 1.00 94.88 236 LEU A O 1
ATOM 1770 N N . SER A 1 237 ? -11.561 6.663 -4.426 1.00 94.69 237 SER A N 1
ATOM 1771 C CA . SER A 1 237 ? -11.649 6.148 -5.786 1.00 94.69 237 SER A CA 1
ATOM 1772 C C . SER A 1 237 ? -11.542 4.631 -5.768 1.00 94.69 237 SER A C 1
ATOM 1774 O O . SER A 1 237 ? -10.897 4.065 -4.890 1.00 94.69 237 SER A O 1
ATOM 1776 N N . ILE A 1 238 ? -12.211 3.992 -6.727 1.00 95.31 238 ILE A N 1
ATOM 1777 C CA . ILE A 1 238 ? -12.161 2.545 -6.915 1.00 95.31 238 ILE A CA 1
ATOM 1778 C C . ILE A 1 238 ? -11.150 2.261 -8.020 1.00 95.31 238 ILE A C 1
ATOM 1780 O O . ILE A 1 238 ? -11.361 2.694 -9.156 1.00 95.31 238 ILE A O 1
ATOM 1784 N N . GLY A 1 239 ? -10.079 1.539 -7.691 1.00 90.12 239 GLY A N 1
ATOM 1785 C CA . GLY A 1 239 ? -9.122 1.026 -8.670 1.00 90.12 239 GLY A CA 1
ATOM 1786 C C . GLY A 1 239 ? -9.730 -0.151 -9.428 1.00 90.12 239 GLY A C 1
ATOM 1787 O O . GLY A 1 239 ? -10.006 -0.064 -10.630 1.00 90.12 239 GLY A O 1
ATOM 1788 N N . TRP A 1 240 ? -10.032 -1.231 -8.706 1.00 92.06 240 TRP A N 1
ATOM 1789 C CA . TRP A 1 240 ? -10.658 -2.442 -9.236 1.00 92.06 240 TRP A CA 1
ATOM 1790 C C . TRP A 1 240 ? -11.895 -2.859 -8.439 1.00 92.06 240 TRP A C 1
ATOM 1792 O O . TRP A 1 240 ? -12.173 -2.392 -7.338 1.00 92.06 240 TRP A O 1
ATOM 1802 N N . PHE A 1 241 ? -12.674 -3.761 -9.023 1.00 95.56 241 PHE A N 1
ATOM 1803 C CA . PHE A 1 241 ? -13.829 -4.369 -8.377 1.00 95.56 241 PHE A CA 1
ATOM 1804 C C . PHE A 1 241 ? -13.985 -5.803 -8.866 1.00 95.56 241 PHE A C 1
ATOM 1806 O O . PHE A 1 241 ? -13.572 -6.130 -9.984 1.00 95.56 241 PHE A O 1
ATOM 1813 N N . TYR A 1 242 ? -14.610 -6.644 -8.048 1.00 96.38 242 TYR A N 1
ATOM 1814 C CA . TYR A 1 242 ? -14.773 -8.058 -8.359 1.00 96.38 242 TYR A CA 1
ATOM 1815 C C . TYR A 1 242 ? -15.682 -8.267 -9.578 1.00 96.38 242 TYR A C 1
ATOM 1817 O O . TYR A 1 242 ? -16.834 -7.813 -9.615 1.00 96.38 242 TYR A O 1
ATOM 1825 N N . LYS A 1 243 ? -15.180 -8.994 -10.583 1.00 93.31 243 LYS A N 1
ATOM 1826 C CA . LYS A 1 243 ? -15.897 -9.259 -11.846 1.00 93.31 243 LYS A CA 1
ATOM 1827 C C . LYS A 1 243 ? -16.312 -10.715 -12.006 1.00 93.31 243 LYS A C 1
ATOM 1829 O O . LYS A 1 243 ? -16.859 -11.068 -13.057 1.00 93.31 243 LYS A O 1
ATOM 1834 N N . GLY A 1 244 ? -16.117 -11.558 -10.998 1.00 94.25 244 GLY A N 1
ATOM 1835 C CA . GLY A 1 244 ? -16.473 -12.968 -11.085 1.00 94.25 244 GLY A CA 1
ATOM 1836 C C . GLY A 1 244 ? -17.979 -13.230 -11.193 1.00 94.25 244 GLY A C 1
ATOM 1837 O O . GLY A 1 244 ? -18.830 -12.337 -11.097 1.00 94.25 244 GLY A O 1
ATOM 1838 N N . SER A 1 245 ? -18.311 -14.486 -11.486 1.00 95.38 245 SER A N 1
ATOM 1839 C CA . SER A 1 245 ? -19.679 -14.901 -11.828 1.00 95.38 245 SER A CA 1
ATOM 1840 C C . SER A 1 245 ? -20.651 -14.919 -10.647 1.00 95.38 245 SER A C 1
ATOM 1842 O O . SER A 1 245 ? -21.852 -14.961 -10.876 1.00 95.38 245 SER A O 1
ATOM 1844 N N . THR A 1 246 ? -20.164 -14.850 -9.410 1.00 96.19 246 THR A N 1
ATOM 1845 C CA . THR A 1 246 ? -20.974 -14.826 -8.179 1.00 96.19 246 THR A CA 1
ATOM 1846 C C . THR A 1 246 ? -21.459 -13.427 -7.798 1.00 96.19 246 THR A C 1
ATOM 1848 O O . THR A 1 246 ? -22.264 -13.301 -6.878 1.00 96.19 246 THR A O 1
ATOM 1851 N N . SER A 1 247 ? -21.018 -12.381 -8.509 1.00 97.50 247 SER A N 1
ATOM 1852 C CA . SER A 1 247 ? -21.514 -11.020 -8.295 1.00 97.50 247 SER A CA 1
ATOM 1853 C C . SER A 1 247 ? -22.701 -10.692 -9.207 1.00 97.50 247 SER A C 1
ATOM 1855 O O . SER A 1 247 ? -22.548 -10.753 -10.435 1.00 97.50 247 SER A O 1
ATOM 1857 N N . PRO A 1 248 ? -23.856 -10.289 -8.645 1.00 98.06 248 PRO A N 1
ATOM 1858 C CA . PRO A 1 248 ? -25.037 -9.862 -9.398 1.00 98.06 248 PRO A CA 1
ATOM 1859 C C . PRO A 1 248 ? -24.865 -8.493 -10.070 1.00 98.06 248 PRO A C 1
ATOM 1861 O O . PRO A 1 248 ? -25.615 -8.170 -10.997 1.00 98.06 248 PRO A O 1
ATOM 1864 N N . TRP A 1 249 ? -23.882 -7.695 -9.640 1.00 97.94 249 TRP A N 1
ATOM 1865 C CA . TRP A 1 249 ? -23.688 -6.317 -10.092 1.00 97.94 249 TRP A CA 1
ATOM 1866 C C . TRP A 1 249 ? -22.278 -6.068 -10.650 1.00 97.94 249 TRP A C 1
ATOM 1868 O O . TRP A 1 249 ? -21.348 -6.850 -10.458 1.00 97.94 249 TRP A O 1
ATOM 1878 N N . THR A 1 250 ? -22.111 -4.965 -11.376 1.00 97.00 250 THR A N 1
ATOM 1879 C CA . THR A 1 250 ? -20.828 -4.512 -11.939 1.00 97.00 250 THR A CA 1
ATOM 1880 C C . THR A 1 250 ? -20.667 -3.004 -11.774 1.00 97.00 250 THR A C 1
ATOM 1882 O O . THR A 1 250 ? -21.641 -2.318 -11.481 1.00 97.00 250 THR A O 1
ATOM 1885 N N . ASN A 1 251 ? -19.463 -2.476 -12.016 1.00 96.12 251 ASN A N 1
ATOM 1886 C CA . ASN A 1 251 ? -19.174 -1.036 -12.044 1.00 96.12 251 ASN A CA 1
ATOM 1887 C C . ASN A 1 251 ? -19.705 -0.287 -10.804 1.00 96.12 251 ASN A C 1
ATOM 1889 O O . ASN A 1 251 ? -20.507 0.639 -10.963 1.00 96.12 251 ASN A O 1
ATOM 1893 N N . PRO A 1 252 ? -19.318 -0.698 -9.582 1.00 97.88 252 PRO A N 1
ATOM 1894 C CA . PRO A 1 252 ? -19.718 0.026 -8.389 1.00 97.88 252 PRO A CA 1
ATOM 1895 C C . PRO A 1 252 ? -19.224 1.472 -8.427 1.00 97.88 252 PRO A C 1
ATOM 1897 O O . PRO A 1 252 ? -18.220 1.793 -9.066 1.00 97.88 252 PRO A O 1
ATOM 1900 N N . THR A 1 253 ? -19.927 2.342 -7.712 1.00 98.06 253 THR A N 1
ATOM 1901 C CA . THR A 1 253 ? -19.554 3.751 -7.552 1.00 98.06 253 THR A CA 1
ATOM 1902 C C . THR A 1 253 ? -19.302 4.058 -6.089 1.00 98.06 253 THR A C 1
ATOM 1904 O O . THR A 1 253 ? -20.066 3.600 -5.244 1.00 98.06 253 THR A O 1
ATOM 1907 N N . VAL A 1 254 ? -18.291 4.878 -5.799 1.00 98.06 254 VAL A N 1
ATOM 1908 C CA . VAL A 1 254 ? -18.066 5.453 -4.469 1.00 98.06 254 VAL A CA 1
ATOM 1909 C C . VAL A 1 254 ? -18.259 6.967 -4.527 1.00 98.06 254 VAL A C 1
ATOM 1911 O O . VAL A 1 254 ? -17.770 7.624 -5.448 1.00 98.06 254 VAL A O 1
ATOM 1914 N N . SER A 1 255 ? -18.991 7.535 -3.570 1.00 97.31 255 SER A N 1
ATOM 1915 C CA . SER A 1 255 ? -19.237 8.981 -3.508 1.00 97.31 255 SER A CA 1
ATOM 1916 C C . SER A 1 255 ? -19.327 9.494 -2.079 1.00 97.31 255 SER A C 1
ATOM 1918 O O . SER A 1 255 ? -19.908 8.835 -1.223 1.00 97.31 255 SER A O 1
ATOM 1920 N N . SER A 1 256 ? -18.781 10.687 -1.824 1.00 96.44 256 SER A N 1
ATOM 1921 C CA . SER A 1 256 ? -18.918 11.344 -0.521 1.00 96.44 256 SER A CA 1
ATOM 1922 C C . SER A 1 256 ? -20.358 11.793 -0.291 1.00 96.44 256 SER A C 1
ATOM 1924 O O . SER A 1 256 ? -20.990 12.368 -1.177 1.00 96.44 256 SER A O 1
ATOM 1926 N N . THR A 1 257 ? -20.840 11.601 0.932 1.00 96.25 257 THR A N 1
ATOM 1927 C CA . THR A 1 257 ? -22.136 12.124 1.390 1.00 96.25 257 THR A CA 1
ATOM 1928 C C . THR A 1 257 ? -22.053 13.594 1.826 1.00 96.25 257 THR A C 1
ATOM 1930 O O . THR A 1 257 ? -23.077 14.229 2.072 1.00 96.25 257 THR A O 1
ATOM 1933 N N . GLY A 1 258 ? -20.837 14.141 1.966 1.00 93.94 258 GLY A N 1
ATOM 1934 C CA . GLY A 1 258 ? -20.587 15.461 2.554 1.00 93.94 258 GLY A CA 1
ATOM 1935 C C . GLY A 1 258 ? -20.799 15.527 4.071 1.00 93.94 258 GLY A C 1
ATOM 1936 O O . GLY A 1 258 ? -20.767 16.618 4.641 1.00 93.94 258 GLY A O 1
ATOM 1937 N N . THR A 1 259 ? -21.027 14.387 4.726 1.00 95.31 259 THR A N 1
ATOM 1938 C CA . THR A 1 259 ? -21.198 14.291 6.179 1.00 95.31 259 THR A CA 1
ATOM 1939 C C . THR A 1 259 ? -19.975 13.671 6.843 1.00 95.31 259 THR A C 1
ATOM 1941 O O . THR A 1 259 ? -19.161 13.009 6.191 1.00 95.31 259 THR A O 1
ATOM 1944 N N . THR A 1 260 ? -19.848 13.893 8.151 1.00 91.62 260 THR A N 1
ATOM 1945 C CA . THR A 1 260 ? -18.823 13.259 8.975 1.00 91.62 260 THR A CA 1
ATOM 1946 C C . THR A 1 260 ? -19.442 12.456 10.110 1.00 91.62 260 THR A C 1
ATOM 1948 O O . THR A 1 260 ? -20.501 12.806 10.636 1.00 91.62 260 THR A O 1
ATOM 1951 N N . LEU A 1 261 ? -18.758 11.382 10.498 1.00 84.88 261 LEU A N 1
ATOM 1952 C CA . LEU A 1 261 ? -19.123 10.533 11.624 1.00 84.88 261 LEU A CA 1
ATOM 1953 C C . LEU A 1 261 ? -17.940 10.458 12.604 1.00 84.88 261 LEU A C 1
ATOM 1955 O O . LEU A 1 261 ? -16.840 10.079 12.193 1.00 84.88 261 LEU A O 1
ATOM 1959 N N . PRO A 1 262 ? -18.128 10.792 13.893 1.00 77.38 262 PRO A N 1
ATOM 1960 C CA . PRO A 1 262 ? -17.121 10.516 14.904 1.00 77.38 262 PRO A CA 1
ATOM 1961 C C . PRO A 1 262 ? -17.080 9.011 15.196 1.00 77.38 262 PRO A C 1
ATOM 1963 O O . PRO A 1 262 ? -18.090 8.409 15.562 1.00 77.38 262 PRO A O 1
ATOM 1966 N N . TYR A 1 263 ? -15.902 8.412 15.077 1.00 69.19 263 TYR A N 1
ATOM 1967 C CA . TYR A 1 263 ? -15.657 7.008 15.367 1.00 69.19 263 TYR A CA 1
ATOM 1968 C C . TYR A 1 263 ? -14.312 6.854 16.088 1.00 69.19 263 TYR A C 1
ATOM 1970 O O . TYR A 1 263 ? -13.300 7.375 15.636 1.00 69.19 263 TYR A O 1
ATOM 1978 N N . GLN A 1 264 ? -14.315 6.202 17.258 1.00 65.50 264 GLN A N 1
ATOM 1979 C CA . GLN A 1 264 ? -13.131 6.025 18.123 1.00 65.50 264 GLN A CA 1
ATOM 1980 C C . GLN A 1 264 ? -12.304 7.307 18.372 1.00 65.50 264 GLN A C 1
ATOM 1982 O O . GLN A 1 264 ? -11.084 7.275 18.431 1.00 65.50 264 GLN A O 1
ATOM 1987 N N . GLY A 1 265 ? -12.965 8.458 18.528 1.00 60.22 265 GLY A N 1
ATOM 1988 C CA . GLY A 1 265 ? -12.285 9.739 18.772 1.00 60.22 265 GLY A CA 1
ATOM 1989 C C . GLY A 1 265 ? -11.782 10.453 17.511 1.00 60.22 265 GLY A C 1
ATOM 1990 O O . GLY A 1 265 ? -11.420 11.623 17.595 1.00 60.22 265 GLY A O 1
ATOM 1991 N N . THR A 1 266 ? -11.866 9.817 16.342 1.00 68.81 266 THR A N 1
ATOM 1992 C CA . THR A 1 266 ? -11.529 10.412 15.042 1.00 68.81 266 THR A CA 1
ATOM 1993 C C . THR A 1 266 ? -12.798 10.785 14.277 1.00 68.81 266 THR A C 1
ATOM 1995 O O . THR A 1 266 ? -13.784 10.050 14.273 1.00 68.81 266 THR A O 1
ATOM 1998 N N . SER A 1 267 ? -12.809 11.947 13.623 1.00 81.25 267 SER A N 1
ATOM 1999 C CA . SER A 1 267 ? -13.900 12.338 12.722 1.00 81.25 267 SER A CA 1
ATOM 2000 C C . SER A 1 267 ? -13.600 11.838 11.314 1.00 81.25 267 SER A C 1
ATOM 2002 O O . SER A 1 267 ? -12.643 12.299 10.696 1.00 81.25 267 SER A O 1
ATOM 2004 N N . TYR A 1 268 ? -14.439 10.951 10.790 1.00 87.12 268 TYR A N 1
ATOM 2005 C CA . TYR A 1 268 ? -14.292 10.398 9.445 1.00 87.12 268 TYR A CA 1
ATOM 2006 C C . TYR A 1 268 ? -15.269 11.038 8.467 1.00 87.12 268 TYR A C 1
ATOM 2008 O O . TYR A 1 268 ? -16.398 11.359 8.837 1.00 87.12 268 TYR A O 1
ATOM 2016 N N . ASN A 1 269 ? -14.858 11.169 7.208 1.00 94.25 269 ASN A N 1
ATOM 2017 C CA . ASN A 1 269 ? -15.760 11.480 6.105 1.00 94.25 269 ASN A CA 1
ATOM 2018 C C . ASN A 1 269 ? -16.558 10.225 5.737 1.00 94.25 269 ASN A C 1
ATOM 2020 O O . ASN A 1 269 ? -16.011 9.120 5.700 1.00 94.25 269 ASN A O 1
ATOM 2024 N N . VAL A 1 270 ? -17.848 10.406 5.461 1.00 96.56 270 VAL A N 1
ATOM 2025 C CA . VAL A 1 270 ? -18.764 9.307 5.142 1.00 96.56 270 VAL A CA 1
ATOM 2026 C C . VAL A 1 270 ? -18.955 9.205 3.630 1.00 96.56 270 VAL A C 1
ATOM 2028 O O . VAL A 1 270 ? -19.298 10.195 2.969 1.00 96.56 270 VAL A O 1
ATOM 2031 N N . PHE A 1 271 ? -18.786 7.999 3.095 1.00 97.81 271 PHE A N 1
ATOM 2032 C CA . PHE A 1 271 ? -18.946 7.668 1.683 1.00 97.81 271 PHE A CA 1
ATOM 2033 C C . PHE A 1 271 ? -19.957 6.540 1.496 1.00 97.81 271 PHE A C 1
ATOM 2035 O O . PHE A 1 271 ? -20.024 5.623 2.309 1.00 97.81 271 PHE A O 1
ATOM 2042 N N . ASP A 1 272 ? -20.672 6.575 0.377 1.00 97.62 272 ASP A N 1
ATOM 2043 C CA . ASP A 1 272 ? -21.519 5.474 -0.070 1.00 97.62 272 ASP A CA 1
ATOM 2044 C C . ASP A 1 272 ? -20.826 4.726 -1.208 1.00 97.62 272 ASP A C 1
ATOM 2046 O O . ASP A 1 272 ? -20.490 5.321 -2.235 1.00 97.62 272 ASP A O 1
ATOM 2050 N N . LEU A 1 273 ? -20.634 3.420 -1.024 1.00 97.94 273 LEU A N 1
ATOM 2051 C CA . LEU A 1 273 ? -20.255 2.469 -2.063 1.00 97.94 273 LEU A CA 1
ATOM 2052 C C . LEU A 1 273 ? -21.511 1.746 -2.552 1.00 97.94 273 LEU A C 1
ATOM 2054 O O . LEU A 1 273 ? -22.160 1.041 -1.784 1.00 97.94 273 LEU A O 1
ATOM 2058 N N . VAL A 1 274 ? -21.842 1.890 -3.832 1.00 98.19 274 VAL A N 1
ATOM 2059 C CA . VAL A 1 274 ? -23.104 1.400 -4.399 1.00 98.19 274 VAL A CA 1
ATOM 2060 C C . VAL A 1 274 ? -22.852 0.377 -5.500 1.00 98.19 274 VAL A C 1
ATOM 2062 O O . VAL A 1 274 ? -22.186 0.672 -6.492 1.00 98.19 274 VAL A O 1
ATOM 2065 N N . PHE A 1 275 ? -23.469 -0.797 -5.365 1.00 98.31 275 PHE A N 1
ATOM 2066 C CA . PHE A 1 275 ? -23.580 -1.830 -6.392 1.00 98.31 275 PHE A CA 1
ATOM 2067 C C . PHE A 1 275 ? -25.033 -1.914 -6.866 1.00 98.31 275 PHE A C 1
ATOM 2069 O O . PHE A 1 275 ? -25.917 -2.316 -6.113 1.00 98.31 275 PHE A O 1
ATOM 2076 N N . SER A 1 276 ? -25.302 -1.529 -8.113 1.00 97.12 276 SER A N 1
ATOM 2077 C CA . SER A 1 276 ? -26.676 -1.508 -8.649 1.00 97.12 276 SER A CA 1
ATOM 2078 C C . SER A 1 276 ? -26.783 -1.806 -10.146 1.00 97.12 276 SER A C 1
ATOM 2080 O O . SER A 1 276 ? -27.868 -2.105 -10.646 1.00 97.12 276 SER A O 1
ATOM 2082 N N . VAL A 1 277 ? -25.674 -1.765 -10.894 1.00 97.56 277 VAL A N 1
ATOM 2083 C CA . VAL A 1 277 ? -25.694 -2.054 -12.333 1.00 97.56 277 VAL A CA 1
ATOM 2084 C C . VAL A 1 277 ? -25.779 -3.562 -12.538 1.00 97.56 277 VAL A C 1
ATOM 2086 O O . VAL A 1 277 ? -24.812 -4.283 -12.299 1.00 97.56 277 VAL A O 1
ATOM 2089 N N . ALA A 1 278 ? -26.943 -4.036 -12.980 1.00 97.56 278 ALA A N 1
ATOM 2090 C CA . ALA A 1 278 ? -27.226 -5.454 -13.171 1.00 97.56 278 ALA A CA 1
ATOM 2091 C C . ALA A 1 278 ? -26.253 -6.139 -14.147 1.00 97.56 278 ALA A C 1
ATOM 2093 O O . ALA A 1 278 ? -25.927 -5.613 -15.215 1.00 97.56 278 ALA A O 1
ATOM 2094 N N . LYS A 1 279 ? -25.849 -7.361 -13.798 1.00 96.50 279 LYS A N 1
ATOM 2095 C CA . LYS A 1 279 ? -24.967 -8.226 -14.584 1.00 96.50 279 LYS A CA 1
ATOM 2096 C C . LYS A 1 279 ? -25.483 -9.668 -14.533 1.00 96.50 279 LYS A C 1
ATOM 2098 O O . LYS A 1 279 ? -26.104 -10.087 -13.559 1.00 96.50 279 LYS A O 1
ATOM 2103 N N . ASN A 1 280 ? -25.226 -10.443 -15.589 1.00 97.50 280 ASN A N 1
ATOM 2104 C CA . ASN A 1 280 ? -25.426 -11.893 -15.548 1.00 97.50 280 ASN A CA 1
ATOM 2105 C C . ASN A 1 280 ? -24.503 -12.526 -14.499 1.00 97.50 280 ASN A C 1
ATOM 2107 O O . ASN A 1 280 ? -23.307 -12.232 -14.463 1.00 97.50 280 ASN A O 1
ATOM 2111 N N . TRP A 1 281 ? -25.057 -13.427 -13.695 1.00 97.81 281 TRP A N 1
ATOM 2112 C CA . TRP A 1 281 ? -24.367 -14.043 -12.568 1.00 97.81 281 TRP A CA 1
ATOM 2113 C C . TRP A 1 281 ? -24.924 -15.447 -12.298 1.00 97.81 281 TRP A C 1
ATOM 2115 O O . TRP A 1 281 ? -25.921 -15.854 -12.898 1.00 97.81 281 TRP A O 1
ATOM 2125 N N . SER A 1 282 ? -24.263 -16.219 -11.442 1.00 96.19 282 SER A N 1
ATOM 2126 C CA . SER A 1 282 ? -24.575 -17.631 -11.196 1.00 96.19 282 SER A CA 1
ATOM 2127 C C . SER A 1 282 ? -25.829 -17.853 -10.344 1.00 96.19 282 SER A C 1
ATOM 2129 O O . SER A 1 282 ? -26.412 -18.934 -10.414 1.00 96.19 282 SER A O 1
ATOM 2131 N N . GLY A 1 283 ? -26.269 -16.852 -9.576 1.00 94.81 283 GLY A N 1
ATOM 2132 C CA . GLY A 1 283 ? -27.401 -16.964 -8.651 1.00 94.81 283 GLY A CA 1
ATOM 2133 C C . GLY A 1 283 ? -28.786 -16.705 -9.253 1.00 94.81 283 GLY A C 1
ATOM 2134 O O . GLY A 1 283 ? -29.775 -16.725 -8.524 1.00 94.81 283 GLY A O 1
ATOM 2135 N N . GLY A 1 284 ? -28.895 -16.501 -10.572 1.00 94.81 284 GLY A N 1
ATOM 2136 C CA . GLY A 1 284 ? -30.181 -16.451 -11.276 1.00 94.81 284 GLY A CA 1
ATOM 2137 C C . GLY A 1 284 ? -30.365 -15.212 -12.149 1.00 94.81 284 GLY A C 1
ATOM 2138 O O . GLY A 1 284 ? -29.551 -14.929 -13.027 1.00 94.81 284 GLY A O 1
ATOM 2139 N N . THR A 1 285 ? -31.487 -14.509 -11.970 1.00 97.88 285 THR A N 1
ATOM 2140 C CA . THR A 1 285 ? -31.834 -13.328 -12.775 1.00 97.88 285 THR A CA 1
ATOM 2141 C C . THR A 1 285 ? -30.785 -12.229 -12.596 1.00 97.88 285 THR A C 1
ATOM 2143 O O . THR A 1 285 ? -30.374 -11.930 -11.477 1.00 97.88 285 THR A O 1
ATOM 2146 N N . ALA A 1 286 ? -30.356 -11.616 -13.702 1.00 98.12 286 ALA A N 1
ATOM 2147 C CA . ALA A 1 286 ? -29.317 -10.589 -13.704 1.00 98.12 286 ALA A CA 1
ATOM 2148 C C . ALA A 1 286 ? -29.631 -9.436 -12.734 1.00 98.12 286 ALA A C 1
ATOM 2150 O O . ALA A 1 286 ? -30.694 -8.824 -12.836 1.00 98.12 286 ALA A O 1
ATOM 2151 N N . GLY A 1 287 ? -28.701 -9.130 -11.822 1.00 97.81 287 GLY A N 1
ATOM 2152 C CA . GLY A 1 287 ? -28.854 -8.054 -10.835 1.00 97.81 287 GLY A CA 1
ATOM 2153 C C . GLY A 1 287 ? -29.894 -8.289 -9.738 1.00 97.81 287 GLY A C 1
ATOM 2154 O O . GLY A 1 287 ? -30.236 -7.330 -9.054 1.00 97.81 287 GLY A O 1
ATOM 2155 N N . VAL A 1 288 ? -30.419 -9.510 -9.584 1.00 98.44 288 VAL A N 1
ATOM 2156 C CA . VAL A 1 288 ? -31.464 -9.829 -8.599 1.00 98.44 288 VAL A CA 1
ATOM 2157 C C . VAL A 1 288 ? -30.981 -10.918 -7.655 1.00 98.44 288 VAL A C 1
ATOM 2159 O O . VAL A 1 288 ? -30.781 -12.047 -8.094 1.00 98.44 288 VAL A O 1
ATOM 2162 N N . VAL A 1 289 ? -30.856 -10.602 -6.366 1.00 98.50 289 VAL A N 1
ATOM 2163 C CA . VAL A 1 289 ? -30.528 -11.566 -5.306 1.00 98.50 289 VAL A CA 1
ATOM 2164 C C . VAL A 1 289 ? -31.817 -11.996 -4.595 1.00 98.50 289 VAL A C 1
ATOM 2166 O O . VAL A 1 289 ? -32.412 -11.182 -3.880 1.00 98.50 289 VAL A O 1
ATOM 2169 N N . PRO A 1 290 ? -32.276 -13.250 -4.754 1.00 97.69 290 PRO A N 1
ATOM 2170 C CA . PRO A 1 290 ? -33.518 -13.715 -4.135 1.00 97.69 290 PRO A CA 1
ATOM 2171 C C . PRO A 1 290 ? -33.399 -13.840 -2.603 1.00 97.69 290 PRO A C 1
ATOM 2173 O O . PRO A 1 290 ? -32.290 -13.778 -2.067 1.00 97.69 290 PRO A O 1
ATOM 2176 N N . PRO A 1 291 ? -34.513 -14.051 -1.873 1.00 97.12 291 PRO A N 1
ATOM 2177 C CA . PRO A 1 291 ? -34.496 -14.396 -0.451 1.00 97.12 291 PRO A CA 1
ATOM 2178 C C . PRO A 1 291 ? -33.553 -15.564 -0.139 1.00 97.12 291 PRO A C 1
ATOM 2180 O O . PRO A 1 291 ? -33.612 -16.596 -0.810 1.00 97.12 291 PRO A O 1
ATOM 2183 N N . ALA A 1 292 ? -32.708 -15.403 0.883 1.00 96.19 292 ALA A N 1
ATOM 2184 C CA . ALA A 1 292 ? -31.621 -16.319 1.248 1.00 96.19 292 ALA A CA 1
ATOM 2185 C C . ALA A 1 292 ? -30.586 -16.580 0.133 1.00 96.19 292 ALA A C 1
ATOM 2187 O O . ALA A 1 292 ? -29.805 -17.523 0.226 1.00 96.19 292 ALA A O 1
ATOM 2188 N N . GLY A 1 293 ? -30.571 -15.761 -0.923 1.00 97.00 293 GLY A N 1
ATOM 2189 C CA . GLY A 1 293 ? -29.567 -15.826 -1.976 1.00 97.00 293 GLY A CA 1
ATOM 2190 C C . GLY A 1 293 ? -28.206 -15.359 -1.470 1.00 97.00 293 GLY A C 1
ATOM 2191 O O . GLY A 1 293 ? -28.099 -14.276 -0.891 1.00 97.00 293 GLY A O 1
ATOM 2192 N N . GLU A 1 294 ? -27.185 -16.173 -1.711 1.00 96.75 294 GLU A N 1
ATOM 2193 C CA . GLU A 1 294 ? -25.777 -15.841 -1.492 1.00 96.75 294 GLU A CA 1
ATOM 2194 C C . GLU A 1 294 ? -25.219 -15.083 -2.696 1.00 96.75 294 GLU A C 1
ATOM 2196 O O . GLU A 1 294 ? -25.533 -15.402 -3.847 1.00 96.75 294 GLU A O 1
ATOM 2201 N N . PHE A 1 295 ? -24.386 -14.081 -2.440 1.00 97.56 295 PHE A N 1
ATOM 2202 C CA . PHE A 1 295 ? -23.736 -13.296 -3.478 1.00 97.56 295 PHE A CA 1
ATOM 2203 C C . PHE A 1 295 ? -22.393 -12.751 -2.997 1.00 97.56 295 PHE A C 1
ATOM 2205 O O . PHE A 1 295 ? -22.174 -12.562 -1.801 1.00 97.56 295 PHE A O 1
ATOM 2212 N N . HIS A 1 296 ? -21.514 -12.472 -3.958 1.00 97.44 296 HIS A N 1
ATOM 2213 C CA . HIS A 1 296 ? -20.181 -11.939 -3.704 1.00 97.44 296 HIS A CA 1
ATOM 2214 C C . HIS A 1 296 ? -20.050 -10.524 -4.262 1.00 97.44 296 HIS A C 1
ATOM 2216 O O . HIS A 1 296 ? -20.497 -10.255 -5.378 1.00 97.44 296 HIS A O 1
ATOM 2222 N N . VAL A 1 297 ? -19.392 -9.631 -3.534 1.00 97.31 297 VAL A N 1
ATOM 2223 C CA . VAL A 1 297 ? -19.044 -8.282 -4.002 1.00 97.31 297 VAL A CA 1
ATOM 2224 C C . VAL A 1 297 ? -17.647 -7.909 -3.535 1.00 97.31 297 VAL A C 1
ATOM 2226 O O . VAL A 1 297 ? -17.161 -8.448 -2.548 1.00 97.31 297 VAL A O 1
ATOM 2229 N N . GLY A 1 298 ? -17.020 -6.954 -4.216 1.00 96.56 298 GLY A N 1
ATOM 2230 C CA . GLY A 1 298 ? -15.708 -6.475 -3.817 1.00 96.56 298 GLY A CA 1
ATOM 2231 C C . GLY A 1 298 ? -15.256 -5.227 -4.550 1.00 96.56 298 GLY A C 1
ATOM 2232 O O . GLY A 1 298 ? -15.647 -5.014 -5.703 1.00 96.56 298 GLY A O 1
ATOM 2233 N N . ALA A 1 299 ? -14.436 -4.420 -3.881 1.00 96.56 299 ALA A N 1
ATOM 2234 C CA . ALA A 1 299 ? -13.826 -3.209 -4.423 1.00 96.56 299 ALA A CA 1
ATOM 2235 C C . ALA A 1 299 ? -12.460 -2.905 -3.777 1.00 96.56 299 ALA A C 1
ATOM 2237 O O . ALA A 1 299 ? -12.165 -3.367 -2.672 1.00 96.56 299 ALA A O 1
ATOM 2238 N N . THR A 1 300 ? -11.652 -2.106 -4.473 1.00 94.94 300 THR A N 1
ATOM 2239 C CA . THR A 1 300 ? -10.403 -1.515 -3.966 1.00 94.94 300 THR A CA 1
ATOM 2240 C C . THR A 1 300 ? -10.582 -0.032 -3.676 1.00 94.94 300 THR A C 1
ATOM 2242 O O . THR A 1 300 ? -11.479 0.606 -4.236 1.00 94.94 300 THR A O 1
ATOM 2245 N N . PHE A 1 301 ? -9.727 0.512 -2.814 1.00 94.94 301 PHE A N 1
ATOM 2246 C CA . PHE A 1 301 ? -9.718 1.918 -2.437 1.00 94.94 301 PHE A CA 1
ATOM 2247 C C . PHE A 1 301 ? -8.289 2.438 -2.302 1.00 94.94 301 PHE A C 1
ATOM 2249 O O . PHE A 1 301 ? -7.418 1.784 -1.727 1.00 94.94 301 PHE A O 1
ATOM 2256 N N . ASN A 1 302 ? -8.078 3.668 -2.764 1.00 91.44 302 ASN A N 1
ATOM 2257 C CA . ASN A 1 302 ? -6.801 4.382 -2.685 1.00 91.44 302 ASN A CA 1
ATOM 2258 C C . ASN A 1 302 ? -6.462 4.930 -1.282 1.00 91.44 302 ASN A C 1
ATOM 2260 O O . ASN A 1 302 ? -5.474 5.641 -1.134 1.00 91.44 302 ASN A O 1
ATOM 2264 N N . ASP A 1 303 ? -7.303 4.676 -0.279 1.00 90.50 303 ASP A N 1
ATOM 2265 C CA . ASP A 1 303 ? -7.083 5.061 1.118 1.00 90.50 303 ASP A CA 1
ATOM 2266 C C . ASP A 1 303 ? -7.710 4.000 2.039 1.00 90.50 303 ASP A C 1
ATOM 2268 O O . ASP A 1 303 ? -8.528 3.182 1.601 1.00 90.50 303 ASP A O 1
ATOM 2272 N N . ALA A 1 304 ? -7.332 4.008 3.314 1.00 87.00 304 ALA A N 1
ATOM 2273 C CA . ALA A 1 304 ? -7.929 3.163 4.327 1.00 87.00 304 ALA A CA 1
ATOM 2274 C C . ALA A 1 304 ? -9.425 3.473 4.466 1.00 87.00 304 ALA A C 1
ATOM 2276 O O . ALA A 1 304 ? -9.857 4.631 4.557 1.00 87.00 304 ALA A O 1
ATOM 2277 N N . VAL A 1 305 ? -10.223 2.408 4.506 1.00 89.75 305 VAL A N 1
ATOM 2278 C CA . VAL A 1 305 ? -11.670 2.487 4.683 1.00 89.75 305 VAL A CA 1
ATOM 2279 C C . VAL A 1 305 ? -12.112 1.585 5.822 1.00 89.75 305 VAL A C 1
ATOM 2281 O O . VAL A 1 305 ? -11.676 0.443 5.941 1.00 89.75 305 VAL A O 1
ATOM 2284 N N . VAL A 1 306 ? -13.033 2.095 6.629 1.00 86.06 306 VAL A N 1
ATOM 2285 C CA . VAL A 1 306 ? -13.827 1.302 7.563 1.00 86.06 306 VAL A CA 1
ATOM 2286 C C . VAL A 1 306 ? -15.174 1.044 6.911 1.00 86.06 306 VAL A C 1
ATOM 2288 O O . VAL A 1 306 ? -15.893 1.990 6.588 1.00 86.06 306 VAL A O 1
ATOM 2291 N N . VAL A 1 307 ? -15.557 -0.221 6.760 1.00 86.88 307 VAL A N 1
ATOM 2292 C CA . VAL A 1 307 ? -16.940 -0.557 6.411 1.00 86.88 307 VAL A CA 1
ATOM 2293 C C . VAL A 1 307 ? -17.795 -0.410 7.665 1.00 86.88 307 VAL A C 1
ATOM 2295 O O . VAL A 1 307 ? -17.555 -1.079 8.668 1.00 86.88 307 VAL A O 1
ATOM 2298 N N . TYR A 1 308 ? -18.775 0.487 7.624 1.00 85.88 308 TYR A N 1
ATOM 2299 C CA . TYR A 1 308 ? -19.599 0.828 8.781 1.00 85.88 308 TYR A CA 1
ATOM 2300 C C . TYR A 1 308 ? -20.984 0.191 8.728 1.00 85.88 308 TYR A C 1
ATOM 2302 O O . TYR A 1 308 ? -21.463 -0.338 9.732 1.00 85.88 308 TYR A O 1
ATOM 2310 N N . ASP A 1 309 ? -21.614 0.198 7.555 1.00 88.50 309 ASP A N 1
ATOM 2311 C CA . ASP A 1 309 ? -22.955 -0.353 7.389 1.00 88.50 309 ASP A CA 1
ATOM 2312 C C . ASP A 1 309 ? -23.180 -0.950 5.999 1.00 88.50 309 ASP A C 1
ATOM 2314 O O . ASP A 1 309 ? -22.461 -0.624 5.053 1.00 88.50 309 ASP A O 1
ATOM 2318 N N . VAL A 1 310 ? -24.176 -1.831 5.884 1.00 93.25 310 VAL A N 1
ATOM 2319 C CA . VAL A 1 310 ? -24.535 -2.526 4.644 1.00 93.25 310 VAL A CA 1
ATOM 2320 C C . VAL A 1 310 ? -26.052 -2.592 4.499 1.00 93.25 310 VAL A C 1
ATOM 2322 O O . VAL A 1 310 ? -26.748 -3.144 5.347 1.00 93.25 310 VAL A O 1
ATOM 2325 N N . THR A 1 311 ? -26.579 -2.109 3.380 1.00 95.81 311 THR A N 1
ATOM 2326 C CA . THR A 1 311 ? -28.018 -2.060 3.105 1.00 95.81 311 THR A CA 1
ATOM 2327 C C . THR A 1 311 ? -28.328 -2.629 1.733 1.00 95.81 311 THR A C 1
ATOM 2329 O O . THR A 1 311 ? -27.677 -2.302 0.745 1.00 95.81 311 THR A O 1
ATOM 2332 N N . LEU A 1 312 ? -29.335 -3.498 1.667 1.00 98.19 312 LEU A N 1
ATOM 2333 C CA . LEU A 1 312 ? -29.870 -4.005 0.407 1.00 98.19 312 LEU A CA 1
ATOM 2334 C C . LEU A 1 312 ? -31.045 -3.135 -0.036 1.00 98.19 312 LEU A C 1
ATOM 2336 O O . LEU A 1 312 ? -31.857 -2.749 0.798 1.00 98.19 312 LEU A O 1
ATOM 2340 N N . GLY A 1 313 ? -31.157 -2.861 -1.333 1.00 98.06 313 GLY A N 1
ATOM 2341 C CA . GLY A 1 313 ? -32.267 -2.099 -1.910 1.00 98.06 313 GLY A CA 1
ATOM 2342 C C . GLY A 1 313 ? -33.222 -2.976 -2.719 1.00 98.06 313 GLY A C 1
ATOM 2343 O O . GLY A 1 313 ? -32.802 -3.948 -3.349 1.00 98.06 313 GLY A O 1
ATOM 2344 N N . ASP A 1 314 ? -34.509 -2.633 -2.721 1.00 97.31 314 ASP A N 1
ATOM 2345 C CA . ASP A 1 314 ? -35.514 -3.235 -3.598 1.00 97.31 314 ASP A CA 1
ATOM 2346 C C . ASP A 1 314 ? -35.485 -2.641 -5.022 1.00 97.31 314 ASP A C 1
ATOM 2348 O O . ASP A 1 314 ? -34.734 -1.715 -5.328 1.00 97.31 314 ASP A O 1
ATOM 2352 N N . SER A 1 315 ? -36.326 -3.154 -5.927 1.00 95.56 315 SER A N 1
ATOM 2353 C CA . SER A 1 315 ? -36.394 -2.673 -7.319 1.00 95.56 315 SER A CA 1
ATOM 2354 C C . SER A 1 315 ? -36.811 -1.202 -7.463 1.00 95.56 315 SER A C 1
ATOM 2356 O O . SER A 1 315 ? -36.668 -0.624 -8.538 1.00 95.56 315 SER A O 1
ATOM 2358 N N . GLY A 1 316 ? -37.414 -0.623 -6.421 1.00 93.25 316 GLY A N 1
ATOM 2359 C CA . GLY A 1 316 ? -37.817 0.779 -6.360 1.00 93.25 316 GLY A CA 1
ATOM 2360 C C . GLY A 1 316 ? -36.750 1.694 -5.759 1.00 93.25 316 GLY A C 1
ATOM 2361 O O . GLY A 1 316 ? -36.997 2.895 -5.675 1.00 93.25 316 GLY A O 1
ATOM 2362 N N . GLY A 1 317 ? -35.597 1.149 -5.351 1.00 89.38 317 GLY A N 1
ATOM 2363 C CA . GLY A 1 317 ? -34.536 1.887 -4.668 1.00 89.38 317 GLY A CA 1
ATOM 2364 C C . GLY A 1 317 ? -34.833 2.170 -3.194 1.00 89.38 317 GLY A C 1
ATOM 2365 O O . GLY A 1 317 ? -34.222 3.073 -2.632 1.00 89.38 317 GLY A O 1
ATOM 2366 N N . ASN A 1 318 ? -35.777 1.448 -2.578 1.00 96.25 318 ASN A N 1
ATOM 2367 C CA . ASN A 1 318 ? -36.033 1.556 -1.142 1.00 96.25 318 ASN A CA 1
ATOM 2368 C C . ASN A 1 318 ? -35.202 0.530 -0.377 1.00 96.25 318 ASN A C 1
ATOM 2370 O O . ASN A 1 318 ? -35.060 -0.609 -0.826 1.00 96.25 318 ASN A O 1
ATOM 2374 N N . ASP A 1 319 ? -34.749 0.906 0.813 1.00 97.56 319 ASP A N 1
ATOM 2375 C CA . ASP A 1 319 ? -34.012 0.009 1.694 1.00 97.56 319 ASP A CA 1
ATOM 2376 C C . ASP A 1 319 ? -34.876 -1.178 2.139 1.00 97.56 319 ASP A C 1
ATOM 2378 O O . ASP A 1 319 ? -36.030 -1.041 2.568 1.00 97.56 319 ASP A O 1
ATOM 2382 N N . LEU A 1 320 ? -34.294 -2.368 2.055 1.00 97.50 320 LEU A N 1
ATOM 2383 C CA . LEU A 1 320 ? -34.839 -3.575 2.647 1.00 97.50 320 LEU A CA 1
ATOM 2384 C C . LEU A 1 320 ? -34.573 -3.580 4.162 1.00 97.50 320 LEU A C 1
ATOM 2386 O O . LEU A 1 320 ? -33.529 -3.117 4.617 1.00 97.50 320 LEU A O 1
ATOM 2390 N N . PRO A 1 321 ? -35.510 -4.113 4.967 1.00 94.94 321 PRO A N 1
ATOM 2391 C CA . PRO A 1 321 ? -35.492 -3.944 6.421 1.00 94.94 321 PRO A CA 1
ATOM 2392 C C . PRO A 1 321 ? -34.438 -4.780 7.157 1.00 94.94 321 PRO A C 1
ATOM 2394 O O . PRO A 1 321 ? -34.167 -4.509 8.325 1.00 94.94 321 PRO A O 1
ATOM 2397 N N . LEU A 1 322 ? -33.915 -5.844 6.542 1.00 94.62 322 LEU A N 1
ATOM 2398 C CA . LEU A 1 322 ? -32.867 -6.680 7.120 1.00 94.62 322 LEU A CA 1
ATOM 2399 C C . LEU A 1 322 ? -31.582 -6.556 6.302 1.00 94.62 322 LEU A C 1
ATOM 2401 O O . LEU A 1 322 ? -31.604 -6.518 5.071 1.00 94.62 322 LEU A O 1
ATOM 2405 N N . HIS A 1 323 ? -30.459 -6.562 7.010 1.00 90.31 323 HIS A N 1
ATOM 2406 C CA . HIS A 1 323 ? -29.137 -6.267 6.468 1.00 90.31 323 HIS A CA 1
ATOM 2407 C C . HIS A 1 323 ? -28.220 -7.495 6.542 1.00 90.31 323 HIS A C 1
ATOM 2409 O O . HIS A 1 323 ? -28.325 -8.261 7.508 1.00 90.31 323 HIS A O 1
ATOM 2415 N N . PRO A 1 324 ? -27.311 -7.702 5.575 1.00 92.31 324 PRO A N 1
ATOM 2416 C CA . PRO A 1 324 ? -26.219 -8.662 5.726 1.00 92.31 324 PRO A CA 1
ATOM 2417 C C . PRO A 1 324 ? -25.392 -8.405 6.998 1.00 92.31 324 PRO A C 1
ATOM 2419 O O . PRO A 1 324 ? -25.371 -7.290 7.518 1.00 92.31 324 PRO A O 1
ATOM 2422 N N . ARG A 1 325 ? -24.725 -9.439 7.526 1.00 89.75 325 ARG A N 1
ATOM 2423 C CA . ARG A 1 325 ? -23.893 -9.316 8.738 1.00 89.75 325 ARG A CA 1
ATOM 2424 C C . ARG A 1 325 ? -22.467 -8.943 8.394 1.00 89.75 325 ARG A C 1
ATOM 2426 O O . ARG A 1 325 ? -21.928 -9.428 7.407 1.00 89.75 325 ARG A O 1
ATOM 2433 N N . MET A 1 326 ? -21.868 -8.072 9.193 1.00 88.44 326 MET A N 1
ATOM 2434 C CA . MET A 1 326 ? -20.549 -7.522 8.914 1.00 88.44 326 MET A CA 1
ATOM 2435 C C . MET A 1 326 ? -19.910 -7.048 10.219 1.00 88.44 326 MET A C 1
ATOM 2437 O O . MET A 1 326 ? -20.611 -6.629 11.139 1.00 88.44 326 MET A O 1
ATOM 2441 N N . VAL A 1 327 ? -18.587 -7.157 10.299 1.00 88.00 327 VAL A N 1
ATOM 2442 C CA . VAL A 1 327 ? -17.774 -6.588 11.375 1.00 88.00 327 VAL A CA 1
ATOM 2443 C C . VAL A 1 327 ? -16.978 -5.430 10.785 1.00 88.00 327 VAL A C 1
ATOM 2445 O O . VAL A 1 327 ? -16.423 -5.571 9.696 1.00 88.00 327 VAL A O 1
ATOM 2448 N N . GLY A 1 328 ? -16.901 -4.307 11.488 1.00 86.00 328 GLY A N 1
ATOM 2449 C CA . GLY A 1 328 ? -15.988 -3.241 11.103 1.00 86.00 328 GLY A CA 1
ATOM 2450 C C . GLY A 1 328 ? -14.548 -3.624 11.440 1.00 86.00 328 GLY A C 1
ATOM 2451 O O . GLY A 1 328 ? -14.298 -4.354 12.404 1.00 86.00 328 GLY A O 1
ATOM 2452 N N . PHE A 1 329 ? -13.605 -3.141 10.640 1.00 87.25 329 PHE A N 1
ATOM 2453 C CA . PHE A 1 329 ? -12.173 -3.329 10.847 1.00 87.25 329 PHE A CA 1
ATOM 2454 C C . PHE A 1 329 ? -11.397 -2.097 10.378 1.00 87.25 329 PHE A C 1
ATOM 2456 O O . PHE A 1 329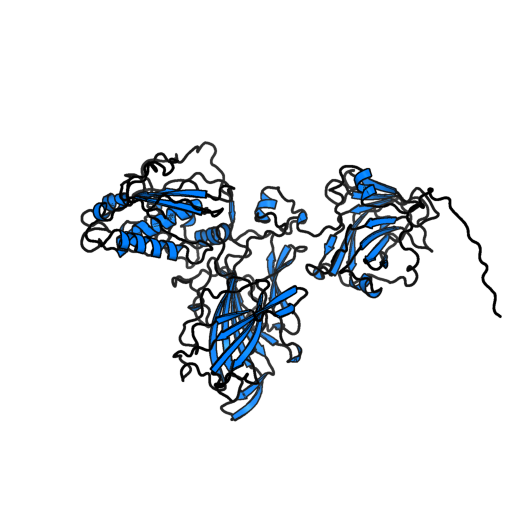 ? -11.864 -1.375 9.496 1.00 87.25 329 PHE A O 1
ATOM 2463 N N . ASP A 1 330 ? -10.250 -1.836 11.004 1.00 83.81 330 ASP A N 1
ATOM 2464 C CA . ASP A 1 330 ? -9.280 -0.831 10.552 1.00 83.81 330 ASP A CA 1
ATOM 2465 C C . ASP A 1 330 ? -8.223 -1.446 9.608 1.00 83.81 330 ASP A C 1
ATOM 2467 O O . ASP A 1 330 ? -8.241 -2.647 9.347 1.00 83.81 330 ASP A O 1
ATOM 2471 N N . ALA A 1 331 ? -7.313 -0.615 9.088 1.00 85.19 331 ALA A N 1
ATOM 2472 C CA . ALA A 1 331 ? -6.138 -1.040 8.312 1.00 85.19 331 ALA A CA 1
ATOM 2473 C C . ALA A 1 331 ? -4.885 -1.198 9.185 1.00 85.19 331 ALA A C 1
ATOM 2475 O O . ALA A 1 331 ? -3.756 -1.047 8.722 1.00 85.19 331 ALA A O 1
ATOM 2476 N N . GLY A 1 332 ? -5.103 -1.482 10.468 1.00 83.94 332 GLY A N 1
ATOM 2477 C CA . GLY A 1 332 ? -4.087 -1.484 11.498 1.00 83.94 332 GLY A CA 1
ATOM 2478 C C . GLY A 1 332 ? -3.726 -0.088 12.009 1.00 83.94 332 GLY A C 1
ATOM 2479 O O . GLY A 1 332 ? -3.818 0.919 11.308 1.00 83.94 332 GLY A O 1
ATOM 2480 N N . ALA A 1 333 ? -3.318 -0.036 13.273 1.00 83.44 333 ALA A N 1
ATOM 2481 C CA . ALA A 1 333 ? -2.922 1.185 13.957 1.00 83.44 333 ALA A CA 1
ATOM 2482 C C . ALA A 1 333 ? -1.635 0.971 14.758 1.00 83.44 333 ALA A C 1
ATOM 2484 O O . ALA A 1 333 ? -1.455 -0.068 15.407 1.00 83.44 333 ALA A O 1
ATOM 2485 N N . ALA A 1 334 ? -0.765 1.981 14.721 1.00 83.25 334 ALA A N 1
ATOM 2486 C CA . ALA A 1 334 ? 0.450 2.048 15.519 1.00 83.25 334 ALA A CA 1
ATOM 2487 C C . ALA A 1 334 ? 0.133 2.429 16.971 1.00 83.25 334 ALA A C 1
ATOM 2489 O O . ALA A 1 334 ? -0.636 3.351 17.241 1.00 83.25 334 ALA A O 1
ATOM 2490 N N . ASP A 1 335 ? 0.766 1.741 17.908 1.00 80.38 335 ASP A N 1
ATOM 2491 C CA . ASP A 1 335 ? 0.813 2.088 19.319 1.00 80.38 335 ASP A CA 1
ATOM 2492 C C . ASP A 1 335 ? 2.158 2.743 19.603 1.00 80.38 335 ASP A C 1
ATOM 2494 O O . ASP A 1 335 ? 3.158 2.063 19.837 1.00 80.38 335 ASP A O 1
ATOM 2498 N N . VAL A 1 336 ? 2.182 4.076 19.560 1.00 71.56 336 VAL A N 1
ATOM 2499 C CA . VAL A 1 336 ? 3.434 4.844 19.632 1.00 71.56 336 VAL A CA 1
ATOM 2500 C C . VAL A 1 336 ? 4.238 4.607 20.905 1.00 71.56 336 VAL A C 1
ATOM 2502 O O . VAL A 1 336 ? 5.432 4.848 20.936 1.00 71.56 336 VAL A O 1
ATOM 2505 N N . ALA A 1 337 ? 3.584 4.131 21.960 1.00 66.62 337 ALA A N 1
ATOM 2506 C CA . ALA A 1 337 ? 4.223 3.945 23.245 1.00 66.62 337 ALA A CA 1
ATOM 2507 C C . ALA A 1 337 ? 4.752 2.510 23.425 1.00 66.62 337 ALA A C 1
ATOM 2509 O O . ALA A 1 337 ? 5.800 2.315 24.041 1.00 66.62 337 ALA A O 1
ATOM 2510 N N . THR A 1 338 ? 4.057 1.490 22.905 1.00 73.88 338 THR A N 1
ATOM 2511 C CA . THR A 1 338 ? 4.532 0.090 22.988 1.00 73.88 338 THR A CA 1
ATOM 2512 C C . THR A 1 338 ? 5.373 -0.356 21.796 1.00 73.88 338 THR A C 1
ATOM 2514 O O . THR A 1 338 ? 6.099 -1.340 21.925 1.00 73.88 338 THR A O 1
ATOM 2517 N N . GLY A 1 339 ? 5.284 0.328 20.654 1.00 82.56 339 GLY A N 1
ATOM 2518 C CA . GLY A 1 339 ? 5.864 -0.151 19.401 1.00 82.56 339 GLY A CA 1
ATOM 2519 C C . GLY A 1 339 ? 5.013 -1.208 18.694 1.00 82.56 339 GLY A C 1
ATOM 2520 O O . GLY A 1 339 ? 5.472 -1.792 17.716 1.00 82.56 339 GLY A O 1
ATOM 2521 N N . ASP A 1 340 ? 3.789 -1.483 19.156 1.00 85.19 340 ASP A N 1
ATOM 2522 C CA . ASP A 1 340 ? 2.922 -2.497 18.554 1.00 85.19 340 ASP A CA 1
ATOM 2523 C C . ASP A 1 340 ? 2.107 -1.925 17.386 1.00 85.19 340 ASP A C 1
ATOM 2525 O O . ASP A 1 340 ? 1.505 -0.859 17.473 1.00 85.19 340 ASP A O 1
ATOM 2529 N N . PHE A 1 341 ? 1.978 -2.692 16.312 1.00 88.88 341 PHE A N 1
ATOM 2530 C CA . PHE A 1 341 ? 1.022 -2.453 15.238 1.00 88.88 341 PHE A CA 1
ATOM 2531 C C . PHE A 1 341 ? -0.074 -3.510 15.293 1.00 88.88 341 PHE A C 1
ATOM 2533 O O . PHE A 1 341 ? 0.204 -4.712 15.310 1.00 88.88 341 PHE A O 1
ATOM 2540 N N . SER A 1 342 ? -1.330 -3.075 15.382 1.00 86.81 342 SER A N 1
ATOM 2541 C CA . SER A 1 342 ? -2.467 -3.963 15.648 1.00 86.81 342 SER A CA 1
ATOM 2542 C C . SER A 1 342 ? -3.642 -3.695 14.726 1.00 86.81 342 SER A C 1
ATOM 2544 O O . SER A 1 342 ? -3.982 -2.540 14.510 1.00 86.81 342 SER A O 1
ATOM 2546 N N . LEU A 1 343 ? -4.311 -4.762 14.295 1.00 86.81 343 LEU A N 1
ATOM 2547 C CA . LEU A 1 343 ? -5.596 -4.731 13.598 1.00 86.81 343 LEU A CA 1
ATOM 2548 C C . LEU A 1 343 ? -6.743 -4.761 14.611 1.00 86.81 343 LEU A C 1
ATOM 2550 O O . LEU A 1 343 ? -6.728 -5.586 15.530 1.00 86.81 343 LEU A O 1
ATOM 2554 N N . THR A 1 344 ? -7.756 -3.919 14.440 1.00 85.50 344 THR A N 1
ATOM 2555 C CA . THR A 1 344 ? -8.921 -3.889 15.336 1.00 85.50 344 THR A CA 1
ATOM 2556 C C . THR A 1 344 ? -10.188 -4.296 14.608 1.00 85.50 344 THR A C 1
ATOM 2558 O O . THR A 1 344 ? -10.581 -3.649 13.646 1.00 85.50 344 THR A O 1
ATOM 2561 N N . PHE A 1 345 ? -10.890 -5.304 15.129 1.00 88.25 345 PHE A N 1
ATOM 2562 C CA . PHE A 1 345 ? -12.252 -5.649 14.717 1.00 88.25 345 PHE A CA 1
ATOM 2563 C C . PHE A 1 345 ? -13.273 -5.090 15.703 1.00 88.25 345 PHE A C 1
ATOM 2565 O O . PHE A 1 345 ? -13.037 -5.074 16.910 1.00 88.25 345 PHE A O 1
ATOM 2572 N N . PHE A 1 346 ? -14.438 -4.671 15.230 1.00 86.94 346 PHE A N 1
ATOM 2573 C CA . PHE A 1 346 ? -15.474 -4.104 16.089 1.00 86.94 346 PHE A CA 1
ATOM 2574 C C . PHE A 1 346 ? -16.873 -4.288 15.514 1.00 86.94 346 PHE A C 1
ATOM 2576 O O . PHE A 1 346 ? -17.086 -4.360 14.308 1.00 86.94 346 PHE A O 1
ATOM 2583 N N . ASN A 1 347 ? -17.856 -4.323 16.404 1.00 88.31 347 ASN A N 1
ATOM 2584 C CA . ASN A 1 347 ? -19.253 -4.379 16.019 1.00 88.31 347 ASN A CA 1
ATOM 2585 C C . ASN A 1 347 ? -19.781 -2.960 15.794 1.00 88.31 347 ASN A C 1
ATOM 2587 O O . ASN A 1 347 ? -19.769 -2.141 16.715 1.00 88.31 347 ASN A O 1
ATOM 2591 N N . THR A 1 348 ? -20.231 -2.671 14.575 1.00 83.19 348 THR A N 1
ATOM 2592 C CA . THR A 1 348 ? -20.786 -1.361 14.205 1.00 83.19 348 THR A CA 1
ATOM 2593 C C . THR A 1 348 ? -22.210 -1.163 14.725 1.00 83.19 348 THR A C 1
ATOM 2595 O O . THR A 1 348 ? -22.664 -0.026 14.837 1.00 83.19 348 THR A O 1
ATOM 2598 N N . ARG A 1 349 ? -22.893 -2.249 15.115 1.00 83.12 349 ARG A N 1
ATOM 2599 C CA . ARG A 1 349 ? -24.254 -2.262 15.669 1.00 83.12 349 ARG A CA 1
ATOM 2600 C C . ARG A 1 349 ? -24.313 -3.070 16.980 1.00 83.12 349 ARG A C 1
ATOM 2602 O O . ARG A 1 349 ? -24.974 -4.104 17.045 1.00 83.12 349 ARG A O 1
ATOM 2609 N N . PRO A 1 350 ? -23.639 -2.623 18.056 1.00 83.12 350 PRO A N 1
ATOM 2610 C CA . PRO A 1 350 ? -23.570 -3.374 19.315 1.00 83.12 350 PRO A CA 1
ATOM 2611 C C . PRO A 1 350 ? -24.938 -3.579 19.986 1.00 83.12 350 PRO A C 1
ATOM 2613 O O . PRO A 1 350 ? -25.118 -4.557 20.711 1.00 83.12 350 PRO A O 1
ATOM 2616 N N . ASP A 1 351 ? -25.905 -2.697 19.716 1.00 84.81 351 ASP A N 1
ATOM 2617 C CA . ASP A 1 351 ? -27.276 -2.795 20.233 1.00 84.81 351 ASP A CA 1
ATOM 2618 C C . ASP A 1 351 ? -28.066 -3.973 19.630 1.00 84.81 351 ASP A C 1
ATOM 2620 O O . ASP A 1 351 ? -28.991 -4.477 20.271 1.00 84.81 351 ASP A O 1
ATOM 2624 N N . ASP A 1 352 ? -27.680 -4.454 18.439 1.00 83.56 352 ASP A N 1
ATOM 2625 C CA . ASP A 1 352 ? -28.297 -5.616 17.779 1.00 83.56 352 ASP A CA 1
ATOM 2626 C C . ASP A 1 352 ? -27.804 -6.955 18.371 1.00 83.56 352 ASP A C 1
ATOM 2628 O O . ASP A 1 352 ? -28.370 -8.012 18.082 1.00 83.56 352 ASP A O 1
ATOM 2632 N N . GLY A 1 353 ? -26.791 -6.917 19.244 1.00 87.38 353 GLY A N 1
ATOM 2633 C CA . GLY A 1 353 ? -26.192 -8.079 19.898 1.00 87.38 353 GLY A CA 1
ATOM 2634 C C . GLY A 1 353 ? -24.741 -8.340 19.470 1.00 87.38 353 GLY A C 1
ATOM 2635 O O . GLY A 1 353 ? -24.234 -7.709 18.542 1.00 87.38 353 GLY A O 1
ATOM 2636 N N . PRO A 1 354 ? -24.027 -9.244 20.165 1.00 91.25 354 PRO A N 1
ATOM 2637 C CA . PRO A 1 354 ? -22.629 -9.541 19.873 1.00 91.25 354 PRO A CA 1
ATOM 2638 C C . PRO A 1 354 ? -22.471 -10.343 18.575 1.00 91.25 354 PRO A C 1
ATOM 2640 O O . PRO A 1 354 ? -23.207 -11.298 18.329 1.00 91.25 354 PRO A O 1
ATOM 2643 N N . LEU A 1 355 ? -21.444 -10.004 17.795 1.00 93.75 355 LEU A N 1
ATOM 2644 C CA . LEU A 1 355 ? -20.990 -10.808 16.659 1.00 93.75 355 LEU A CA 1
ATOM 2645 C C . LEU A 1 355 ? -19.893 -11.782 17.096 1.00 93.75 355 LEU A C 1
ATOM 2647 O O . LEU A 1 355 ? -19.230 -11.576 18.117 1.00 93.75 355 LEU A O 1
ATOM 2651 N N . GLN A 1 356 ? -19.674 -12.825 16.305 1.00 93.50 356 GLN A N 1
ATOM 2652 C CA . GLN A 1 356 ? -18.566 -13.759 16.470 1.00 93.50 356 GLN A CA 1
ATOM 2653 C C . GLN A 1 356 ? -17.683 -13.759 15.225 1.00 93.50 356 GLN A C 1
ATOM 2655 O O . GLN A 1 356 ? -18.188 -13.792 14.105 1.00 93.50 356 GLN A O 1
ATOM 2660 N N . LEU A 1 357 ? -16.368 -13.752 15.432 1.00 91.69 357 LEU A N 1
ATOM 2661 C CA . LEU A 1 357 ? -15.390 -14.058 14.395 1.00 91.69 357 LEU A CA 1
ATOM 2662 C C . LEU A 1 357 ? -14.909 -15.490 14.568 1.00 91.69 357 LEU A C 1
ATOM 2664 O O . LEU A 1 357 ? -14.383 -15.852 15.627 1.00 91.69 357 LEU A O 1
ATOM 2668 N N . VAL A 1 358 ? -15.091 -16.285 13.520 1.00 89.62 358 VAL A N 1
ATOM 2669 C CA . VAL A 1 358 ? -14.599 -17.660 13.409 1.00 89.62 358 VAL A CA 1
ATOM 2670 C C . VAL A 1 358 ? -13.761 -17.792 12.139 1.00 89.62 358 VAL A C 1
ATOM 2672 O O . VAL A 1 358 ? -13.829 -16.941 11.254 1.00 89.62 358 VAL A O 1
ATOM 2675 N N . ASP A 1 359 ? -12.910 -18.817 12.084 1.00 85.88 359 ASP A N 1
ATOM 2676 C CA . ASP A 1 359 ? -11.996 -19.065 10.958 1.00 85.88 359 ASP A CA 1
ATOM 2677 C C . ASP A 1 359 ? -11.111 -17.861 10.573 1.00 85.88 359 ASP A C 1
ATOM 2679 O O . ASP A 1 359 ? -10.727 -17.702 9.415 1.00 85.88 359 ASP A O 1
ATOM 2683 N N . LEU A 1 360 ? -10.776 -17.013 11.556 1.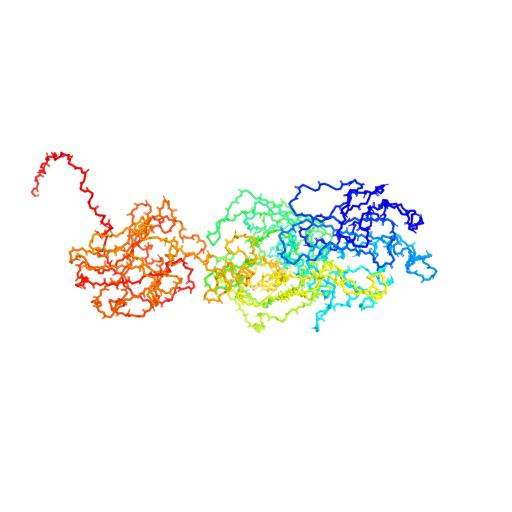00 87.38 360 LEU A N 1
ATOM 2684 C CA . LEU A 1 360 ? -9.901 -15.860 11.361 1.00 87.38 360 LEU A CA 1
ATOM 2685 C C . LEU A 1 360 ? -8.478 -16.320 11.022 1.00 87.38 360 LEU A C 1
ATOM 2687 O O . LEU A 1 360 ? -7.810 -16.965 11.832 1.00 87.38 360 LEU A O 1
ATOM 2691 N N . GLU A 1 361 ? -7.996 -15.919 9.853 1.00 86.12 361 GLU A N 1
ATOM 2692 C CA . GLU A 1 361 ? -6.623 -16.127 9.408 1.00 86.12 361 GLU A CA 1
ATOM 2693 C C . GLU A 1 361 ? -6.034 -14.803 8.915 1.00 86.12 361 GLU A C 1
ATOM 2695 O O . GLU A 1 361 ? -6.670 -14.087 8.144 1.00 86.12 361 GLU A O 1
ATOM 2700 N N . ILE A 1 362 ? -4.816 -14.488 9.367 1.00 87.62 362 ILE A N 1
ATOM 2701 C CA . ILE A 1 362 ? -4.076 -13.279 8.990 1.00 87.62 362 ILE A CA 1
ATOM 2702 C C . ILE A 1 362 ? -2.709 -13.691 8.436 1.00 87.62 362 ILE A C 1
ATOM 2704 O O . ILE A 1 362 ? -1.954 -14.413 9.093 1.00 87.62 362 ILE A O 1
ATOM 2708 N N . GLN A 1 363 ? -2.389 -13.237 7.229 1.00 86.81 363 GLN A N 1
ATOM 2709 C CA . GLN A 1 363 ? -1.209 -13.625 6.462 1.00 86.81 363 GLN A CA 1
ATOM 2710 C C . GLN A 1 363 ? -0.491 -12.399 5.903 1.00 86.81 363 GLN A C 1
ATOM 2712 O O . GLN A 1 363 ? -1.119 -11.403 5.557 1.00 86.81 363 GLN A O 1
ATOM 2717 N N . TYR A 1 364 ? 0.826 -12.500 5.759 1.00 90.62 364 TYR A N 1
ATOM 2718 C CA . TYR A 1 364 ? 1.630 -11.494 5.073 1.00 90.62 364 TYR A CA 1
ATOM 2719 C C . TYR A 1 364 ? 1.918 -11.913 3.643 1.00 90.62 364 TYR A C 1
ATOM 2721 O O . TYR A 1 364 ? 2.290 -13.068 3.391 1.00 90.62 364 TYR A O 1
ATOM 2729 N N . THR A 1 365 ? 1.757 -10.964 2.726 1.00 92.19 365 THR A N 1
ATOM 2730 C CA . THR A 1 365 ? 1.925 -11.167 1.292 1.00 92.19 365 THR A CA 1
ATOM 2731 C C . THR A 1 365 ? 3.018 -10.237 0.750 1.00 92.19 365 THR A C 1
ATOM 2733 O O . THR A 1 365 ? 3.011 -9.043 1.044 1.00 92.19 365 THR A O 1
ATOM 2736 N N . PRO A 1 366 ? 3.974 -10.754 -0.047 1.00 92.56 366 PRO A N 1
ATOM 2737 C CA . PRO A 1 366 ? 5.020 -9.935 -0.670 1.00 92.56 366 PRO A CA 1
ATOM 2738 C C . PRO A 1 366 ? 4.477 -9.016 -1.776 1.00 92.56 366 PRO A C 1
ATOM 2740 O O . PRO A 1 366 ? 5.077 -7.989 -2.078 1.00 92.56 366 PRO A O 1
ATOM 2743 N N . ARG A 1 367 ? 3.323 -9.377 -2.346 1.00 93.50 367 ARG A N 1
ATOM 2744 C CA . ARG A 1 367 ? 2.584 -8.658 -3.391 1.00 93.50 367 ARG A CA 1
ATOM 2745 C C . ARG A 1 367 ? 1.137 -8.437 -2.957 1.00 93.50 367 ARG A C 1
ATOM 2747 O O . ARG A 1 367 ? 0.648 -9.160 -2.078 1.00 93.50 367 ARG A O 1
ATOM 2754 N N . LEU A 1 368 ? 0.449 -7.470 -3.563 1.00 93.62 368 LEU A N 1
ATOM 2755 C CA . LEU A 1 368 ? -1.002 -7.363 -3.411 1.00 93.62 368 LEU A CA 1
ATOM 2756 C C . LEU A 1 368 ? -1.693 -8.541 -4.109 1.00 93.62 368 LEU A C 1
ATOM 2758 O O . LEU A 1 368 ? -1.236 -9.045 -5.134 1.00 93.62 368 LEU A O 1
ATOM 2762 N N . ALA A 1 369 ? -2.784 -9.017 -3.514 1.00 93.38 369 ALA A N 1
ATOM 2763 C CA . ALA A 1 369 ? -3.578 -10.090 -4.084 1.00 93.38 369 ALA A CA 1
ATOM 2764 C C . ALA A 1 369 ? -4.629 -9.498 -5.017 1.00 93.38 369 ALA A C 1
ATOM 2766 O O . ALA A 1 369 ? -5.273 -8.496 -4.709 1.00 93.38 369 ALA A O 1
ATOM 2767 N N . SER A 1 370 ? -4.852 -10.156 -6.151 1.00 93.31 370 SER A N 1
ATOM 2768 C CA . SER A 1 370 ? -5.954 -9.803 -7.029 1.00 93.31 370 SER A CA 1
ATOM 2769 C C . SER A 1 370 ? -7.276 -10.019 -6.314 1.00 93.31 370 SER A C 1
ATOM 2771 O O . SER A 1 370 ? -7.519 -11.081 -5.724 1.00 93.31 370 SER A O 1
ATOM 2773 N N . ILE A 1 371 ? -8.171 -9.048 -6.477 1.00 93.25 371 ILE A N 1
ATOM 2774 C CA . ILE A 1 371 ? -9.547 -9.128 -6.001 1.00 93.25 371 ILE A CA 1
ATOM 2775 C C . ILE A 1 371 ? -10.291 -10.351 -6.536 1.00 93.25 371 ILE A C 1
ATOM 2777 O O . ILE A 1 371 ? -11.158 -10.892 -5.859 1.00 93.25 371 ILE A O 1
ATOM 2781 N N . ASP A 1 372 ? -9.925 -10.848 -7.717 1.00 93.00 372 ASP A N 1
ATOM 2782 C CA . ASP A 1 372 ? -10.547 -12.041 -8.290 1.00 93.00 372 ASP A CA 1
ATOM 2783 C C . ASP A 1 372 ? -10.084 -13.340 -7.598 1.00 93.00 372 ASP A C 1
ATOM 2785 O O . ASP A 1 372 ? -10.776 -14.356 -7.680 1.00 93.00 372 ASP A O 1
ATOM 2789 N N . SER A 1 373 ? -8.947 -13.313 -6.889 1.00 93.44 373 SER A N 1
ATOM 2790 C CA . SER A 1 373 ? -8.395 -14.458 -6.147 1.00 93.44 373 SER A CA 1
ATOM 2791 C C . SER A 1 373 ? -8.805 -14.493 -4.669 1.00 93.44 373 SER A C 1
ATOM 2793 O O . SER A 1 373 ? -8.738 -15.546 -4.037 1.00 93.44 373 SER A O 1
ATOM 2795 N N . MET A 1 374 ? -9.273 -13.369 -4.113 1.00 93.50 374 MET A N 1
ATOM 2796 C CA . MET A 1 374 ? -9.703 -13.241 -2.714 1.00 93.50 374 MET A CA 1
ATOM 2797 C C . MET A 1 374 ? -11.123 -13.779 -2.492 1.00 93.50 374 MET A C 1
ATOM 2799 O O . MET A 1 374 ? -12.028 -13.061 -2.073 1.00 93.50 374 MET A O 1
ATOM 2803 N N . VAL A 1 375 ? -11.325 -15.057 -2.796 1.00 91.62 375 VAL A N 1
ATOM 2804 C CA . VAL A 1 375 ? -12.614 -15.750 -2.670 1.00 91.62 375 VAL A CA 1
ATOM 2805 C C . VAL A 1 375 ? -12.445 -17.089 -1.956 1.00 91.62 375 VAL A C 1
ATOM 2807 O O . VAL A 1 375 ? -11.350 -17.658 -1.912 1.00 91.62 375 VAL A O 1
ATOM 2810 N N . ALA A 1 376 ? -13.535 -17.624 -1.407 1.00 87.12 376 ALA A N 1
ATOM 2811 C CA . ALA A 1 376 ? -13.511 -18.888 -0.680 1.00 87.12 376 ALA A CA 1
ATOM 2812 C C . ALA A 1 376 ? -12.909 -20.032 -1.522 1.00 87.12 376 ALA A C 1
ATOM 2814 O O . ALA A 1 376 ? -13.352 -20.322 -2.633 1.00 87.12 376 ALA A O 1
ATOM 2815 N N . GLY A 1 377 ? -11.900 -20.710 -0.967 1.00 84.31 377 GLY A N 1
ATOM 2816 C CA . GLY A 1 377 ? -11.278 -21.892 -1.573 1.00 84.31 377 GLY A CA 1
ATOM 2817 C C . GLY A 1 377 ? -10.344 -21.627 -2.761 1.00 84.31 377 GLY A C 1
ATOM 2818 O O . GLY A 1 377 ? -9.795 -22.589 -3.301 1.00 84.31 377 GLY A O 1
ATOM 2819 N N . ALA A 1 378 ? -10.136 -20.371 -3.166 1.00 87.38 378 ALA A N 1
ATOM 2820 C CA . ALA A 1 378 ? -9.179 -20.028 -4.214 1.00 87.38 378 ALA A CA 1
ATOM 2821 C C . ALA A 1 378 ? -7.731 -19.999 -3.698 1.00 87.38 378 ALA A C 1
ATOM 2823 O O . ALA A 1 378 ? -7.463 -19.817 -2.509 1.00 87.38 378 ALA A O 1
ATOM 2824 N N . VAL A 1 379 ? -6.788 -20.185 -4.624 1.00 88.31 379 VAL A N 1
ATOM 2825 C CA . VAL A 1 379 ? -5.367 -19.904 -4.390 1.00 88.31 379 VAL A CA 1
ATOM 2826 C C . VAL A 1 379 ? -5.151 -18.419 -4.645 1.00 88.31 379 VAL A C 1
ATOM 2828 O O . VAL A 1 379 ? -5.547 -17.927 -5.700 1.00 88.31 379 VAL A O 1
ATOM 2831 N N . LEU A 1 380 ? -4.525 -17.721 -3.696 1.00 90.81 380 LEU A N 1
ATOM 2832 C CA . LEU A 1 380 ? -4.200 -16.309 -3.867 1.00 90.81 380 LEU A CA 1
ATOM 2833 C C . LEU A 1 380 ? -3.204 -16.115 -5.009 1.00 90.81 380 LEU A C 1
ATOM 2835 O O . LEU A 1 380 ? -2.169 -16.786 -5.074 1.00 90.81 380 LEU A O 1
ATOM 2839 N N . SER A 1 381 ? -3.522 -15.168 -5.881 1.00 93.00 381 SER A N 1
ATOM 2840 C CA . SER A 1 381 ? -2.684 -14.772 -7.003 1.00 93.00 381 SER A CA 1
ATOM 2841 C C . SER A 1 381 ? -2.686 -13.259 -7.153 1.00 93.00 381 SER A C 1
ATOM 2843 O O . SER A 1 381 ? -3.639 -12.597 -6.745 1.00 93.00 381 SER A O 1
ATOM 2845 N N . ASP A 1 382 ? -1.650 -12.709 -7.769 1.00 91.69 382 ASP A N 1
ATOM 2846 C CA . ASP A 1 382 ? -1.623 -11.298 -8.143 1.00 91.69 382 ASP A CA 1
ATOM 2847 C C . ASP A 1 382 ? -2.557 -11.014 -9.336 1.00 91.69 382 ASP A C 1
ATOM 2849 O O . ASP A 1 382 ? -3.301 -11.883 -9.817 1.00 91.69 382 ASP A O 1
ATOM 2853 N N . VAL A 1 383 ? -2.531 -9.775 -9.823 1.00 88.75 383 VAL A N 1
ATOM 2854 C CA . VAL A 1 383 ? -3.349 -9.317 -10.958 1.00 88.75 383 VAL A CA 1
ATOM 2855 C C . VAL A 1 383 ? -2.950 -9.897 -12.309 1.00 88.75 383 VAL A C 1
ATOM 2857 O O . VAL A 1 383 ? -3.707 -9.789 -13.276 1.00 88.75 383 VAL A O 1
ATOM 2860 N N . HIS A 1 384 ? -1.798 -10.554 -12.382 1.00 87.38 384 HIS A N 1
ATOM 2861 C CA . HIS A 1 384 ? -1.336 -11.286 -13.554 1.00 87.38 384 HIS A CA 1
ATOM 2862 C C . HIS A 1 384 ? -1.644 -12.787 -13.457 1.00 87.38 384 HIS A C 1
ATOM 2864 O O . HIS A 1 384 ? -1.368 -13.535 -14.395 1.00 87.38 384 HIS A O 1
ATOM 2870 N N . GLY A 1 385 ? -2.283 -13.226 -12.365 1.00 89.44 385 GLY A N 1
ATOM 2871 C CA . GLY A 1 385 ? -2.633 -14.623 -12.124 1.00 89.44 385 GLY A CA 1
ATOM 2872 C C . GLY A 1 385 ? -1.471 -15.456 -11.584 1.00 89.44 385 GLY A C 1
ATOM 2873 O O . GLY A 1 385 ? -1.578 -16.683 -11.540 1.00 89.44 385 GLY A O 1
ATOM 2874 N N . MET A 1 386 ? -0.380 -14.818 -11.156 1.00 89.44 386 MET A N 1
ATOM 2875 C CA . MET A 1 386 ? 0.767 -15.508 -10.576 1.00 89.44 386 MET A CA 1
ATOM 2876 C C . MET A 1 386 ? 0.496 -15.835 -9.108 1.00 89.44 386 MET A C 1
ATOM 2878 O O . MET A 1 386 ? 0.075 -14.947 -8.363 1.00 89.44 386 MET A O 1
ATOM 2882 N N . PRO A 1 387 ? 0.738 -17.078 -8.652 1.00 90.12 387 PRO A N 1
ATOM 2883 C CA . PRO A 1 387 ? 0.554 -17.443 -7.254 1.00 90.12 387 PRO A CA 1
ATOM 2884 C C . PRO A 1 387 ? 1.358 -16.540 -6.317 1.00 90.12 387 PRO A C 1
ATOM 2886 O O . PRO A 1 387 ? 2.520 -16.223 -6.584 1.00 90.12 387 PRO A O 1
ATOM 2889 N N . ILE A 1 388 ? 0.747 -16.161 -5.197 1.00 89.06 388 ILE A N 1
ATOM 2890 C CA . ILE A 1 388 ? 1.414 -15.381 -4.154 1.00 89.06 388 ILE A CA 1
ATOM 2891 C C . ILE A 1 388 ? 1.934 -16.326 -3.081 1.00 89.06 388 ILE A C 1
ATOM 2893 O O . ILE A 1 388 ? 1.201 -17.145 -2.519 1.00 89.06 388 ILE A O 1
ATOM 2897 N N . ALA A 1 389 ? 3.218 -16.183 -2.766 1.00 75.31 389 ALA A N 1
ATOM 2898 C CA . ALA A 1 389 ? 3.830 -16.895 -1.665 1.00 75.31 389 ALA A CA 1
ATOM 2899 C C . ALA A 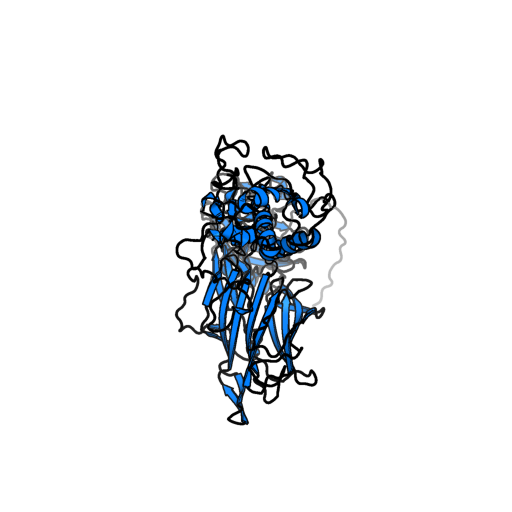1 389 ? 3.334 -16.356 -0.325 1.00 75.31 389 ALA A C 1
ATOM 2901 O O . ALA A 1 389 ? 3.655 -15.243 0.088 1.00 75.31 389 ALA A O 1
ATOM 2902 N N . LEU A 1 390 ? 2.565 -17.183 0.375 1.00 74.81 390 LEU A N 1
ATOM 2903 C CA . LEU A 1 390 ? 2.116 -16.877 1.724 1.00 74.81 390 LEU A CA 1
ATOM 2904 C C . LEU A 1 390 ? 3.269 -17.088 2.700 1.00 74.81 390 LEU A C 1
ATOM 2906 O O . LEU A 1 390 ? 3.882 -18.159 2.740 1.00 74.81 390 LEU A O 1
ATOM 2910 N N . ARG A 1 391 ? 3.570 -16.061 3.494 1.00 68.88 391 ARG A N 1
ATOM 2911 C CA . ARG A 1 391 ? 4.584 -16.161 4.548 1.00 68.88 391 ARG A CA 1
ATOM 2912 C C . ARG A 1 391 ? 4.038 -16.926 5.756 1.00 68.88 391 ARG A C 1
ATOM 2914 O O . ARG A 1 391 ? 2.818 -16.988 5.930 1.00 68.88 391 ARG A O 1
ATOM 2921 N N . PRO A 1 392 ? 4.914 -17.511 6.601 1.00 55.84 392 PRO A N 1
ATOM 2922 C CA . PRO A 1 392 ? 4.484 -18.170 7.826 1.00 55.84 392 PRO A CA 1
ATOM 2923 C C . PRO A 1 392 ? 3.562 -17.254 8.635 1.00 55.84 392 PRO A C 1
ATOM 2925 O O . PRO A 1 392 ? 3.918 -16.125 8.962 1.00 55.84 392 PRO A O 1
ATOM 2928 N N . THR A 1 393 ? 2.361 -17.757 8.898 1.00 52.28 393 THR A N 1
ATOM 2929 C CA . THR A 1 393 ? 1.234 -17.062 9.518 1.00 52.28 393 THR A CA 1
ATOM 2930 C C . THR A 1 393 ? 1.612 -16.498 10.891 1.00 52.28 393 THR A C 1
ATOM 2932 O O . THR A 1 393 ? 2.053 -17.256 11.755 1.00 52.28 393 THR A O 1
ATOM 2935 N N . LEU A 1 394 ? 1.404 -15.196 11.119 1.00 51.41 394 LEU A N 1
ATOM 2936 C CA . LEU A 1 394 ? 1.679 -14.565 12.420 1.00 51.41 394 LEU A CA 1
ATOM 2937 C C . LEU A 1 394 ? 0.593 -14.846 13.466 1.00 51.41 394 LEU A C 1
ATOM 2939 O O . LEU A 1 394 ? 0.888 -14.914 14.655 1.00 51.41 394 LEU A O 1
ATOM 2943 N N . VAL A 1 395 ? -0.634 -15.135 13.023 1.00 45.94 395 VAL A N 1
ATOM 2944 C CA . VAL A 1 395 ? -1.707 -15.664 13.874 1.00 45.94 395 VAL A CA 1
ATOM 2945 C C . VAL A 1 395 ? -2.205 -16.985 13.296 1.00 45.94 395 VAL A C 1
ATOM 2947 O O . VAL A 1 395 ? -2.984 -17.015 12.350 1.00 45.94 395 VAL A O 1
ATOM 2950 N N . LYS A 1 396 ? -1.775 -18.095 13.903 1.00 44.28 396 LYS A N 1
ATOM 2951 C CA . LYS A 1 396 ? -2.419 -19.407 13.767 1.00 44.28 396 LYS A CA 1
ATOM 2952 C C . LYS A 1 396 ? -2.955 -19.830 15.128 1.00 44.28 396 LYS A C 1
ATOM 2954 O O . LYS A 1 396 ? -2.485 -20.798 15.724 1.00 44.28 396 LYS A O 1
ATOM 2959 N N . GLU A 1 397 ? -3.923 -19.085 15.648 1.00 44.72 397 GLU A N 1
ATOM 2960 C CA . GLU A 1 397 ? -4.767 -19.651 16.698 1.00 44.72 397 GLU A CA 1
ATOM 2961 C C . GLU A 1 397 ? -5.559 -20.799 16.040 1.00 44.72 397 GLU A C 1
ATOM 2963 O O . GLU A 1 397 ? -6.005 -20.661 14.899 1.00 44.72 397 GLU A O 1
ATOM 2968 N N . PRO A 1 398 ? -5.641 -21.990 16.657 1.00 40.78 398 PRO A N 1
ATOM 2969 C CA . PRO A 1 398 ? -6.260 -23.152 16.026 1.00 40.78 398 PRO A CA 1
ATOM 2970 C C . PRO A 1 398 ? -7.699 -22.838 15.597 1.00 40.78 398 PRO A C 1
ATOM 2972 O O . PRO A 1 398 ? -8.364 -22.040 16.255 1.00 40.78 398 PRO A O 1
ATOM 2975 N N . PHE A 1 399 ? -8.157 -23.531 14.543 1.00 44.88 399 PHE A N 1
ATOM 2976 C CA . PHE A 1 399 ? -9.491 -23.585 13.899 1.00 44.88 399 PHE A CA 1
ATOM 2977 C C . PHE A 1 399 ? -10.735 -23.687 14.832 1.00 44.88 399 PHE A C 1
ATOM 2979 O O . PHE A 1 399 ? -11.811 -24.090 14.412 1.00 44.88 399 PHE A O 1
ATOM 2986 N N . SER A 1 400 ? -10.613 -23.407 16.127 1.00 46.88 400 SER A N 1
ATOM 2987 C CA . SER A 1 400 ? -11.590 -23.690 17.175 1.00 46.88 400 SER A CA 1
ATOM 2988 C C . SER A 1 400 ? -11.869 -22.516 18.121 1.00 46.88 400 SER A C 1
ATOM 2990 O O . SER A 1 400 ? -12.547 -22.721 19.129 1.00 46.88 400 SER A O 1
ATOM 2992 N N . ARG A 1 401 ? -11.341 -21.306 17.872 1.00 64.38 401 ARG A N 1
ATOM 2993 C CA . ARG A 1 401 ? -11.574 -20.147 18.750 1.00 64.38 401 ARG A CA 1
ATOM 2994 C C . ARG A 1 401 ? -12.511 -19.142 18.089 1.00 64.38 401 ARG A C 1
ATOM 2996 O O . ARG A 1 401 ? -12.130 -18.424 17.179 1.00 64.38 401 ARG A O 1
ATOM 3003 N N . SER A 1 402 ? -13.745 -19.110 18.580 1.00 83.44 402 SER A N 1
ATOM 3004 C CA . SER A 1 402 ? -14.675 -18.016 18.319 1.00 83.44 402 SER A CA 1
ATOM 3005 C C . SER A 1 402 ? -14.262 -16.809 19.154 1.00 83.44 402 SER A C 1
ATOM 3007 O O . SER A 1 402 ? -14.151 -16.921 20.380 1.00 83.44 402 SER A O 1
ATOM 3009 N N . TYR A 1 403 ? -14.084 -15.658 18.514 1.00 88.12 403 TYR A N 1
ATOM 3010 C CA . TYR A 1 403 ? -13.887 -14.385 19.199 1.00 88.12 403 TYR A CA 1
ATOM 3011 C C . TYR A 1 403 ? -15.201 -13.625 19.230 1.00 88.12 403 TYR A C 1
ATOM 3013 O O . TYR A 1 403 ? -15.756 -13.289 18.190 1.00 88.12 403 TYR A O 1
ATOM 3021 N N . GLU A 1 404 ? -15.707 -13.355 20.427 1.00 91.31 404 GLU A N 1
ATOM 3022 C CA . GLU A 1 404 ? -16.850 -12.465 20.577 1.00 91.31 404 GLU A CA 1
ATOM 3023 C C . GLU A 1 404 ? -16.409 -11.015 20.351 1.00 91.31 404 GLU A C 1
ATOM 3025 O O . GLU A 1 404 ? -15.482 -10.527 21.002 1.00 91.31 404 GLU A O 1
ATOM 3030 N N . VAL A 1 405 ? -17.106 -10.319 19.459 1.00 89.94 405 VAL A N 1
ATOM 3031 C CA . VAL A 1 405 ? -16.903 -8.903 19.151 1.00 89.94 405 VAL A CA 1
ATOM 3032 C C . VAL A 1 405 ? -18.064 -8.105 19.747 1.00 89.94 405 VAL A C 1
ATOM 3034 O O . VAL A 1 405 ? -18.929 -7.582 19.050 1.00 89.94 405 VAL A O 1
ATOM 3037 N N . SER A 1 406 ? -18.121 -8.051 21.077 1.00 86.00 406 SER A N 1
ATOM 3038 C CA . SER A 1 406 ? -19.022 -7.159 21.832 1.00 86.00 406 SER A CA 1
ATOM 3039 C C . SER A 1 406 ? -18.384 -5.798 22.133 1.00 86.00 406 SER A C 1
ATOM 3041 O O . SER A 1 406 ? -19.070 -4.808 22.373 1.00 86.00 406 SER A O 1
ATOM 3043 N N . ARG A 1 407 ? -17.053 -5.747 22.084 1.00 83.81 407 ARG A N 1
ATOM 3044 C CA . ARG A 1 407 ? -16.191 -4.566 22.204 1.00 83.81 407 ARG A CA 1
ATOM 3045 C C . ARG A 1 407 ? -15.080 -4.667 21.154 1.00 83.81 407 ARG A C 1
ATOM 3047 O O . ARG A 1 407 ? -14.874 -5.771 20.644 1.00 83.81 407 ARG A O 1
ATOM 3054 N N . PRO A 1 408 ? -14.354 -3.576 20.851 1.00 84.06 408 PRO A N 1
ATOM 3055 C CA . PRO A 1 408 ? -13.220 -3.642 19.940 1.00 84.06 408 PRO A CA 1
ATOM 3056 C C . PRO A 1 408 ? -12.242 -4.761 20.332 1.00 84.06 408 PRO A C 1
ATOM 3058 O O . PRO A 1 408 ? -11.758 -4.820 21.468 1.00 84.06 408 PRO A O 1
ATOM 3061 N N . LEU A 1 409 ? -12.008 -5.676 19.396 1.00 85.38 409 LEU A N 1
ATOM 3062 C CA . LEU A 1 409 ? -11.078 -6.790 19.480 1.00 85.38 409 LEU A CA 1
ATOM 3063 C C . LEU A 1 409 ? -9.787 -6.376 18.778 1.00 85.38 409 LEU A C 1
ATOM 3065 O O . LEU A 1 409 ? -9.729 -6.333 17.552 1.00 85.38 409 LEU A O 1
ATOM 3069 N N . ARG A 1 410 ? -8.759 -6.077 19.570 1.00 84.69 410 ARG A N 1
ATOM 3070 C CA . ARG A 1 410 ? -7.437 -5.683 19.084 1.00 84.69 410 ARG A CA 1
ATOM 3071 C C . ARG A 1 410 ? -6.543 -6.913 18.920 1.00 84.69 410 ARG A C 1
ATOM 3073 O O . ARG A 1 410 ? -6.370 -7.676 19.870 1.00 84.69 410 ARG A O 1
ATOM 3080 N N . MET A 1 411 ? -5.979 -7.077 17.730 1.00 83.19 411 MET A N 1
ATOM 3081 C CA . MET A 1 411 ? -5.128 -8.192 17.323 1.00 83.19 411 MET A CA 1
ATOM 3082 C C . MET A 1 411 ? -3.729 -7.652 16.988 1.00 83.19 411 MET A C 1
ATOM 3084 O O . MET A 1 411 ? -3.577 -6.990 15.961 1.00 83.19 411 MET A O 1
ATOM 3088 N N . PRO A 1 412 ? -2.708 -7.905 17.824 1.00 84.00 412 PRO A N 1
ATOM 3089 C CA . PRO A 1 412 ? -1.335 -7.510 17.521 1.00 84.00 412 PRO A CA 1
ATOM 3090 C C . PRO A 1 412 ? -0.844 -8.237 16.267 1.00 84.00 412 PRO A C 1
ATOM 3092 O O . PRO A 1 412 ? -1.003 -9.454 16.160 1.00 84.00 412 PRO A O 1
ATOM 3095 N N . LEU A 1 413 ? -0.255 -7.497 15.329 1.00 85.75 413 LEU A N 1
ATOM 3096 C CA . LEU A 1 413 ? 0.283 -8.035 14.079 1.00 85.75 413 LEU A CA 1
ATOM 3097 C C . LEU A 1 413 ? 1.811 -8.038 14.068 1.00 85.75 413 LEU A C 1
ATOM 3099 O O . LEU A 1 413 ? 2.433 -8.989 13.600 1.00 85.75 413 LEU A O 1
ATOM 3103 N N . ALA A 1 414 ? 2.421 -6.957 14.540 1.00 89.81 414 ALA A N 1
ATOM 3104 C CA . ALA A 1 414 ? 3.836 -6.678 14.342 1.00 89.81 414 ALA A CA 1
ATOM 3105 C C . ALA A 1 414 ? 4.349 -5.691 15.390 1.00 89.81 414 ALA A C 1
ATOM 3107 O O . ALA A 1 414 ? 3.553 -4.964 15.978 1.00 89.81 414 ALA A O 1
ATOM 3108 N N . GLN A 1 415 ? 5.666 -5.631 15.573 1.00 90.81 415 GLN A N 1
ATOM 3109 C CA . GLN A 1 415 ? 6.324 -4.590 16.369 1.00 90.81 415 GLN A CA 1
ATOM 3110 C C . GLN A 1 415 ? 7.258 -3.762 15.486 1.00 90.81 415 GLN A C 1
ATOM 3112 O O . GLN A 1 415 ? 7.896 -4.329 14.599 1.00 90.81 415 GLN A O 1
ATOM 3117 N N . PHE A 1 416 ? 7.360 -2.448 15.694 1.00 91.56 416 PHE A N 1
ATOM 3118 C CA . PHE A 1 416 ? 8.194 -1.582 14.845 1.00 91.56 416 PHE A CA 1
ATOM 3119 C C . PHE A 1 416 ? 9.691 -1.895 14.955 1.00 91.56 416 PHE A C 1
ATOM 3121 O O . PHE A 1 416 ? 10.413 -1.724 13.976 1.00 91.56 416 PHE A O 1
ATOM 3128 N N . ASN A 1 417 ? 10.145 -2.440 16.089 1.00 88.88 417 ASN A N 1
ATOM 3129 C CA . ASN A 1 417 ? 11.532 -2.883 16.283 1.00 88.88 417 ASN A CA 1
ATOM 3130 C C . ASN A 1 417 ? 11.880 -4.212 15.588 1.00 88.88 417 ASN A C 1
ATOM 3132 O O . ASN A 1 417 ? 13.036 -4.644 15.625 1.00 88.88 417 ASN A O 1
ATOM 3136 N N . GLN A 1 418 ? 10.906 -4.897 14.980 1.00 89.44 418 GLN A N 1
ATOM 3137 C CA . GLN A 1 418 ? 11.167 -6.145 14.275 1.00 89.44 418 GLN A CA 1
ATOM 3138 C C . GLN A 1 418 ? 11.798 -5.872 12.902 1.00 89.44 418 GLN A C 1
ATOM 3140 O O . GLN A 1 418 ? 11.475 -4.892 12.228 1.00 89.44 418 GLN A O 1
ATOM 3145 N N . ALA A 1 419 ? 12.657 -6.785 12.446 1.00 87.94 419 ALA A N 1
ATOM 3146 C CA . ALA A 1 419 ? 13.251 -6.688 11.116 1.00 87.94 419 ALA A CA 1
ATOM 3147 C C . ALA A 1 419 ? 12.175 -6.695 10.015 1.00 87.94 419 ALA A C 1
ATOM 3149 O O . ALA A 1 419 ? 11.200 -7.453 10.081 1.00 87.94 419 ALA A O 1
ATOM 3150 N N . ARG A 1 420 ? 12.385 -5.876 8.979 1.00 90.81 420 ARG A N 1
ATOM 3151 C CA . ARG A 1 420 ? 11.517 -5.836 7.796 1.00 90.81 420 ARG A CA 1
ATOM 3152 C C . ARG A 1 420 ? 11.663 -7.123 6.975 1.00 90.81 420 ARG A C 1
ATOM 3154 O O . ARG A 1 420 ? 12.607 -7.900 7.123 1.00 90.81 420 ARG A O 1
ATOM 3161 N N . HIS A 1 421 ? 10.703 -7.371 6.092 1.00 89.38 421 HIS A N 1
ATOM 3162 C CA . HIS A 1 421 ? 10.687 -8.569 5.252 1.00 89.38 421 HIS A CA 1
ATOM 3163 C C . HIS A 1 421 ? 11.682 -8.533 4.090 1.00 89.38 421 HIS A C 1
ATOM 3165 O O . HIS A 1 421 ? 12.189 -9.588 3.677 1.00 89.38 421 HIS A O 1
ATOM 3171 N N . VAL A 1 422 ? 11.933 -7.337 3.569 1.00 92.31 422 VAL A N 1
ATOM 3172 C CA . VAL A 1 422 ? 13.182 -6.966 2.907 1.00 92.31 422 VAL A CA 1
ATOM 3173 C C . VAL A 1 422 ? 13.877 -5.999 3.850 1.00 92.31 422 VAL A C 1
ATOM 3175 O O . VAL A 1 422 ? 13.268 -5.019 4.261 1.00 92.31 422 VAL A O 1
ATOM 3178 N N . ASP A 1 423 ? 15.118 -6.300 4.213 1.00 93.12 423 ASP A N 1
ATOM 3179 C CA . ASP A 1 423 ? 15.978 -5.431 5.015 1.00 93.12 423 ASP A CA 1
ATOM 3180 C C . ASP A 1 423 ? 17.425 -5.657 4.564 1.00 93.12 423 ASP A C 1
ATOM 3182 O O . ASP A 1 423 ? 18.155 -6.499 5.097 1.00 93.12 423 ASP A O 1
ATOM 3186 N N . LEU A 1 424 ? 17.785 -5.017 3.452 1.00 90.38 424 LEU A N 1
ATOM 3187 C CA . LEU A 1 424 ? 19.067 -5.195 2.780 1.00 90.38 424 LEU A CA 1
ATOM 3188 C C . LEU A 1 424 ? 19.923 -3.953 2.986 1.00 90.38 424 LEU A C 1
ATOM 3190 O O . LEU A 1 424 ? 19.531 -2.867 2.576 1.00 90.38 424 LEU A O 1
ATOM 3194 N N . THR A 1 425 ? 21.119 -4.124 3.542 1.00 86.25 425 THR A N 1
ATOM 3195 C CA . THR A 1 425 ? 22.119 -3.053 3.619 1.00 86.25 425 THR A CA 1
ATOM 3196 C C . THR A 1 425 ? 23.151 -3.234 2.516 1.00 86.25 425 THR A C 1
ATOM 3198 O O . THR A 1 425 ? 23.901 -4.215 2.506 1.00 86.25 425 THR A O 1
ATOM 3201 N N . TYR A 1 426 ? 23.232 -2.261 1.615 1.00 81.88 426 TYR A N 1
ATOM 3202 C CA . TYR A 1 426 ? 24.249 -2.207 0.576 1.00 81.88 426 TYR A CA 1
ATOM 3203 C C . TYR A 1 426 ? 25.457 -1.425 1.089 1.00 81.88 426 TYR A C 1
ATOM 3205 O O . TYR A 1 426 ? 25.373 -0.240 1.414 1.00 81.88 426 TYR A O 1
ATOM 3213 N N . VAL A 1 427 ? 26.605 -2.095 1.160 1.00 67.69 427 VAL A N 1
ATOM 3214 C CA . VAL A 1 427 ? 27.887 -1.449 1.451 1.00 67.69 427 VAL A CA 1
ATOM 3215 C C . VAL A 1 427 ? 28.562 -1.061 0.143 1.00 67.69 427 VAL A C 1
ATOM 3217 O O . VAL A 1 427 ? 28.787 -1.917 -0.714 1.00 67.69 427 VAL A O 1
ATOM 3220 N N . SER A 1 428 ? 28.936 0.215 0.003 1.00 62.56 428 SER A N 1
ATOM 3221 C CA . SER A 1 428 ? 29.792 0.619 -1.108 1.00 62.56 428 SER A CA 1
ATOM 3222 C C . SER A 1 428 ? 31.120 -0.125 -0.994 1.00 62.56 428 SER A C 1
ATOM 3224 O O . SER A 1 428 ? 31.836 -0.050 0.009 1.00 62.56 428 SER A O 1
ATOM 3226 N N . VAL A 1 429 ? 31.464 -0.886 -2.027 1.00 53.59 429 VAL A N 1
ATOM 3227 C CA . VAL A 1 429 ? 32.789 -1.492 -2.119 1.00 53.59 429 VAL A CA 1
ATOM 3228 C C . VAL A 1 429 ? 33.798 -0.367 -2.351 1.00 53.59 429 VAL A C 1
ATOM 3230 O O . VAL A 1 429 ? 33.849 0.243 -3.418 1.00 53.59 429 VAL A O 1
ATOM 3233 N N . ALA A 1 430 ? 34.584 -0.056 -1.318 1.00 43.50 430 ALA A N 1
ATOM 3234 C CA . ALA A 1 430 ? 35.623 0.965 -1.379 1.00 43.50 430 ALA A CA 1
ATOM 3235 C C . ALA A 1 430 ? 36.576 0.692 -2.559 1.00 43.50 430 ALA A C 1
ATOM 3237 O O . ALA A 1 430 ? 37.230 -0.349 -2.607 1.00 43.50 430 ALA A O 1
ATOM 3238 N N . GLY A 1 431 ? 36.657 1.639 -3.499 1.00 45.53 431 GLY A N 1
ATOM 3239 C CA . GLY A 1 431 ? 37.483 1.535 -4.709 1.00 45.53 431 GLY A CA 1
ATOM 3240 C C . GLY A 1 431 ? 36.719 1.241 -6.005 1.00 45.53 431 GLY A C 1
ATOM 3241 O O . GLY A 1 431 ? 37.349 1.231 -7.058 1.00 45.53 431 GLY A O 1
ATOM 3242 N N . VAL A 1 432 ? 35.395 1.052 -5.955 1.00 51.38 432 VAL A N 1
ATOM 3243 C CA . VAL A 1 432 ? 34.535 1.012 -7.151 1.00 51.38 432 VAL A CA 1
ATOM 3244 C C . VAL A 1 432 ? 34.013 2.421 -7.413 1.00 51.38 432 VAL A C 1
ATOM 3246 O O . VAL A 1 432 ? 32.988 2.840 -6.885 1.00 51.38 432 VAL A O 1
ATOM 3249 N N . THR A 1 433 ? 34.797 3.202 -8.148 1.00 44.31 433 THR A N 1
ATOM 3250 C CA . THR A 1 433 ? 34.400 4.522 -8.645 1.00 44.31 433 THR A CA 1
ATOM 3251 C C . THR A 1 433 ? 33.943 4.354 -10.089 1.00 44.31 433 THR A C 1
ATOM 3253 O O . THR A 1 433 ? 34.742 3.902 -10.900 1.00 44.31 433 THR A O 1
ATOM 3256 N N . GLU A 1 434 ? 32.696 4.723 -10.392 1.00 49.97 434 GLU A N 1
ATOM 3257 C CA . GLU A 1 434 ? 31.994 4.469 -11.667 1.00 49.97 434 GLU A CA 1
ATOM 3258 C C . GLU A 1 434 ? 31.574 3.005 -11.908 1.00 49.97 434 GLU A C 1
ATOM 3260 O O . GLU A 1 434 ? 31.956 2.086 -11.184 1.00 49.97 434 GLU A O 1
ATOM 3265 N N . ILE A 1 435 ? 30.729 2.820 -12.933 1.00 50.72 435 ILE A N 1
ATOM 3266 C CA . ILE A 1 435 ? 30.324 1.543 -13.538 1.00 50.72 435 ILE A CA 1
ATOM 3267 C C . ILE A 1 435 ? 31.576 0.843 -14.107 1.00 50.72 435 ILE A C 1
ATOM 3269 O O . ILE A 1 435 ? 31.790 0.767 -15.315 1.00 50.72 435 ILE A O 1
ATOM 3273 N N . GLU A 1 436 ? 32.459 0.370 -13.239 1.00 45.84 436 GLU A N 1
ATOM 3274 C CA . GLU A 1 436 ? 33.676 -0.344 -13.600 1.00 45.84 436 GLU A CA 1
ATOM 3275 C C . GLU A 1 436 ? 33.942 -1.439 -12.571 1.00 45.84 436 GLU A C 1
ATOM 3277 O O . GLU A 1 436 ? 34.585 -1.204 -11.556 1.00 45.84 436 GLU A O 1
ATOM 3282 N N . LEU A 1 437 ? 33.467 -2.654 -12.868 1.00 42.25 437 LEU A N 1
ATOM 3283 C CA . LEU A 1 437 ? 34.143 -3.920 -12.556 1.00 42.25 437 LEU A CA 1
ATOM 3284 C C . LEU A 1 437 ? 33.483 -5.075 -13.332 1.00 42.25 437 LEU A C 1
ATOM 3286 O O . LEU A 1 437 ? 32.699 -5.843 -12.791 1.00 42.25 437 LEU A O 1
ATOM 3290 N N . ALA A 1 438 ? 33.834 -5.155 -14.624 1.00 34.78 438 ALA A N 1
ATOM 3291 C CA . ALA A 1 438 ? 34.167 -6.364 -15.402 1.00 34.78 438 ALA A CA 1
ATOM 3292 C C . ALA A 1 438 ? 33.647 -6.286 -16.853 1.00 34.78 438 ALA A C 1
ATOM 3294 O O . ALA A 1 438 ? 32.484 -6.541 -17.141 1.00 34.78 438 ALA A O 1
ATOM 3295 N N . LYS A 1 439 ? 34.539 -6.030 -17.819 1.00 41.19 439 LYS A N 1
ATOM 3296 C CA . LYS A 1 439 ? 34.362 -6.588 -19.172 1.00 41.19 439 LYS A CA 1
ATOM 3297 C C . LYS A 1 439 ? 34.996 -7.988 -19.194 1.00 41.19 439 LYS A C 1
ATOM 3299 O O . LYS A 1 439 ? 36.063 -8.141 -18.600 1.00 41.19 439 LYS A O 1
ATOM 3304 N N . PRO A 1 440 ? 34.424 -8.977 -19.907 1.00 45.75 440 PRO A N 1
ATOM 3305 C CA . PRO A 1 440 ? 33.572 -8.785 -21.071 1.00 45.75 440 PRO A CA 1
ATOM 3306 C C . PRO A 1 440 ? 32.294 -9.627 -21.006 1.00 45.75 440 PRO A C 1
ATOM 3308 O O . PRO A 1 440 ? 32.289 -10.770 -21.442 1.00 45.75 440 PRO A O 1
ATOM 3311 N N . ALA A 1 441 ? 31.208 -9.036 -20.535 1.00 50.47 441 ALA A N 1
ATOM 3312 C CA . ALA A 1 441 ? 29.896 -9.202 -21.143 1.00 50.47 441 ALA A CA 1
ATOM 3313 C C . ALA A 1 441 ? 28.986 -8.190 -20.466 1.00 50.47 441 ALA A C 1
ATOM 3315 O O . ALA A 1 441 ? 28.669 -8.356 -19.295 1.00 50.47 441 ALA A O 1
ATOM 3316 N N . GLY A 1 442 ? 28.608 -7.115 -21.156 1.00 54.97 442 GLY A N 1
ATOM 3317 C CA . GLY A 1 442 ? 27.483 -6.351 -20.631 1.00 54.97 442 GLY A CA 1
ATOM 3318 C C . GLY A 1 442 ? 26.206 -7.202 -20.690 1.00 54.97 442 GLY A C 1
ATOM 3319 O O . GLY A 1 442 ? 26.221 -8.333 -21.192 1.00 54.97 442 GLY A O 1
ATOM 3320 N N . ASP A 1 443 ? 25.102 -6.648 -20.189 1.00 60.44 443 ASP A N 1
ATOM 3321 C CA . ASP A 1 443 ? 23.797 -7.327 -20.099 1.00 60.44 443 ASP A CA 1
ATOM 3322 C C . ASP A 1 443 ? 23.247 -7.832 -21.460 1.00 60.44 443 ASP A C 1
ATOM 3324 O O . ASP A 1 443 ? 22.252 -8.551 -21.531 1.00 60.44 443 ASP A O 1
ATOM 3328 N N . ALA A 1 444 ? 23.915 -7.519 -22.576 1.00 60.50 444 ALA A N 1
ATOM 3329 C CA . ALA A 1 444 ? 23.484 -7.954 -23.895 1.00 60.50 444 ALA A CA 1
ATOM 3330 C C . ALA A 1 444 ? 23.478 -9.488 -24.102 1.00 60.50 444 ALA A C 1
ATOM 3332 O O . ALA A 1 444 ? 22.573 -9.994 -24.759 1.00 60.50 444 ALA A O 1
ATOM 3333 N N . ILE A 1 445 ? 24.478 -10.252 -23.621 1.00 62.81 445 ILE A N 1
ATOM 3334 C CA . ILE A 1 445 ? 24.620 -11.659 -24.088 1.00 62.81 445 ILE A CA 1
ATOM 3335 C C . ILE A 1 445 ? 25.162 -12.663 -23.056 1.00 62.81 445 ILE A C 1
ATOM 3337 O O . ILE A 1 445 ? 24.691 -13.799 -23.016 1.00 62.81 445 ILE A O 1
ATOM 3341 N N . HIS A 1 446 ? 26.160 -12.310 -22.238 1.00 64.69 446 HIS A N 1
ATOM 3342 C CA . HIS A 1 446 ? 26.886 -13.307 -21.421 1.00 64.69 446 HIS A CA 1
ATOM 3343 C C . HIS A 1 446 ? 27.208 -12.858 -19.987 1.00 64.69 446 HIS A C 1
ATOM 3345 O O . HIS A 1 446 ? 28.068 -13.453 -19.337 1.00 64.69 446 HIS A O 1
ATOM 3351 N N . GLY A 1 447 ? 26.575 -11.795 -19.496 1.00 72.50 447 GLY A N 1
ATOM 3352 C CA . GLY A 1 447 ? 26.913 -11.232 -18.196 1.00 72.50 447 GLY A CA 1
ATOM 3353 C C . GLY A 1 447 ? 25.866 -10.264 -17.688 1.00 72.50 447 GLY A C 1
ATOM 3354 O O . GLY A 1 447 ? 24.736 -10.238 -18.167 1.00 72.50 447 GLY A O 1
ATOM 3355 N N . GLU A 1 448 ? 26.268 -9.489 -16.696 1.00 80.06 448 GLU A N 1
ATOM 3356 C CA . GLU A 1 448 ? 25.439 -8.488 -16.051 1.00 80.06 448 GLU A CA 1
ATOM 3357 C C . GLU A 1 448 ? 26.266 -7.232 -15.809 1.00 80.06 448 GLU A C 1
ATOM 3359 O O . GLU A 1 448 ? 27.476 -7.294 -15.569 1.00 80.06 448 GLU A O 1
ATOM 3364 N N . LEU A 1 449 ? 25.606 -6.081 -15.876 1.00 79.31 449 LEU A N 1
ATOM 3365 C CA . LEU A 1 449 ? 26.207 -4.837 -15.433 1.00 79.31 449 LEU A CA 1
ATOM 3366 C C . LEU A 1 449 ? 26.143 -4.761 -13.903 1.00 79.31 449 LEU A C 1
ATOM 3368 O O . LEU A 1 449 ? 25.079 -4.943 -13.323 1.00 79.31 449 LEU A O 1
ATOM 3372 N N . ILE A 1 450 ? 27.261 -4.488 -13.233 1.00 76.12 450 ILE A N 1
ATOM 3373 C CA . ILE A 1 450 ? 27.261 -4.287 -11.780 1.00 76.12 450 ILE A CA 1
ATOM 3374 C C . ILE A 1 450 ? 27.189 -2.788 -11.501 1.00 76.12 450 ILE A C 1
ATOM 3376 O O . ILE A 1 450 ? 28.093 -2.038 -11.877 1.00 76.12 450 ILE A O 1
ATOM 3380 N N . TYR A 1 451 ? 26.119 -2.370 -10.832 1.00 76.94 451 TYR A N 1
ATOM 3381 C CA . TYR A 1 451 ? 25.944 -1.001 -10.366 1.00 76.94 451 TYR A CA 1
ATOM 3382 C C . TYR A 1 451 ? 26.573 -0.837 -8.976 1.00 76.94 451 TYR A C 1
ATOM 3384 O O . TYR A 1 451 ? 26.362 -1.693 -8.112 1.00 76.94 451 TYR A O 1
ATOM 3392 N N . PRO A 1 452 ? 27.341 0.237 -8.721 1.00 73.62 452 PRO A N 1
ATOM 3393 C CA . PRO A 1 452 ? 27.706 0.609 -7.362 1.00 73.62 452 PRO A CA 1
ATOM 3394 C C . PRO A 1 452 ? 26.436 0.925 -6.565 1.00 73.62 452 PRO A C 1
ATOM 3396 O O . PRO A 1 452 ? 25.667 1.795 -6.956 1.00 73.62 452 PRO A O 1
ATOM 3399 N N . THR A 1 453 ? 26.224 0.224 -5.455 1.00 74.62 453 THR A N 1
ATOM 3400 C CA . THR A 1 453 ? 25.052 0.400 -4.584 1.00 74.62 453 THR A CA 1
ATOM 3401 C C . THR A 1 453 ? 25.500 0.738 -3.169 1.00 74.62 453 THR A C 1
ATOM 3403 O O . THR A 1 453 ? 26.394 0.075 -2.631 1.00 74.62 453 THR A O 1
ATOM 3406 N N . SER A 1 454 ? 24.867 1.727 -2.544 1.00 76.69 454 SER A N 1
ATOM 3407 C CA . SER A 1 454 ? 25.082 2.066 -1.137 1.00 76.69 454 SER A CA 1
ATOM 3408 C C . SER A 1 454 ? 23.808 2.603 -0.519 1.00 76.69 454 SER A C 1
ATOM 3410 O O . SER A 1 454 ? 23.201 3.490 -1.103 1.00 76.69 454 SER A O 1
ATOM 3412 N N . GLY A 1 455 ? 23.469 2.143 0.678 1.00 82.75 455 GLY A N 1
ATOM 3413 C CA . GLY A 1 455 ? 22.236 2.540 1.351 1.00 82.75 455 GLY A CA 1
ATOM 3414 C C . GLY A 1 455 ? 21.481 1.317 1.836 1.00 82.75 455 GLY A C 1
ATOM 3415 O O . GLY A 1 455 ? 22.087 0.270 2.094 1.00 82.75 455 GLY A O 1
ATOM 3416 N N . THR A 1 456 ? 20.166 1.446 1.956 1.00 87.50 456 THR A N 1
ATOM 3417 C CA . THR A 1 456 ? 19.297 0.350 2.380 1.00 87.50 456 THR A CA 1
ATOM 3418 C C . THR A 1 456 ? 18.204 0.135 1.336 1.00 87.50 456 THR A C 1
ATOM 3420 O O . THR A 1 456 ? 17.839 1.040 0.598 1.00 87.50 456 THR A O 1
ATOM 3423 N N . ALA A 1 457 ? 17.714 -1.093 1.222 1.00 90.62 457 ALA A N 1
ATOM 3424 C CA . ALA A 1 457 ? 16.397 -1.344 0.662 1.00 90.62 457 ALA A CA 1
ATOM 3425 C C . ALA A 1 457 ? 15.570 -2.068 1.716 1.00 90.62 457 ALA A C 1
ATOM 3427 O O . ALA A 1 457 ? 15.984 -3.117 2.225 1.00 90.62 457 ALA A O 1
ATOM 3428 N N . VAL A 1 458 ? 14.411 -1.505 2.034 1.00 93.12 458 VAL A N 1
ATOM 3429 C CA . VAL A 1 458 ? 13.462 -2.081 2.982 1.00 93.12 458 VAL A CA 1
ATOM 3430 C C . VAL A 1 458 ? 12.108 -2.312 2.318 1.00 93.12 458 VAL A C 1
ATOM 3432 O O . VAL A 1 458 ? 11.791 -1.712 1.296 1.00 93.12 458 VAL A O 1
ATOM 3435 N N . SER A 1 459 ? 11.316 -3.230 2.870 1.00 94.81 459 SER A N 1
ATOM 3436 C CA . SER A 1 459 ? 9.911 -3.404 2.490 1.00 94.81 459 SER A CA 1
ATOM 3437 C C . SER A 1 459 ? 9.010 -2.485 3.316 1.00 94.81 459 SER A C 1
ATOM 3439 O O . SER A 1 459 ? 9.366 -2.120 4.438 1.00 94.81 459 SER A O 1
ATOM 3441 N N . LEU A 1 460 ? 7.787 -2.247 2.835 1.00 95.19 460 LEU A N 1
ATOM 3442 C CA . LEU A 1 460 ? 6.703 -1.686 3.651 1.00 95.19 460 LEU A CA 1
ATOM 3443 C C . LEU A 1 460 ? 6.487 -2.483 4.953 1.00 95.19 460 LEU A C 1
ATOM 3445 O O . LEU A 1 460 ? 6.801 -3.680 5.036 1.00 95.19 460 LEU A O 1
ATOM 3449 N N . PHE A 1 461 ? 5.916 -1.818 5.958 1.00 94.38 461 PHE A N 1
ATOM 3450 C CA . PHE A 1 461 ? 5.593 -2.398 7.257 1.00 94.38 461 PHE A CA 1
ATOM 3451 C C . PHE A 1 461 ? 4.080 -2.621 7.438 1.00 94.38 461 PHE A C 1
ATOM 3453 O O . PHE A 1 461 ? 3.289 -1.757 7.062 1.00 94.38 461 PHE A O 1
ATOM 3460 N N . PRO A 1 462 ? 3.650 -3.743 8.051 1.00 92.19 462 PRO A N 1
ATOM 3461 C CA . PRO A 1 462 ? 4.471 -4.884 8.477 1.00 92.19 462 PRO A CA 1
ATOM 3462 C C . PRO A 1 462 ? 4.896 -5.804 7.320 1.00 92.19 462 PRO A C 1
ATOM 3464 O O . PRO A 1 462 ? 5.811 -6.608 7.474 1.00 92.19 462 PRO A O 1
ATOM 3467 N N . SER A 1 463 ? 4.250 -5.672 6.163 1.00 93.19 463 SER A N 1
ATOM 3468 C CA . SER A 1 463 ? 4.572 -6.326 4.893 1.00 93.19 463 SER A CA 1
ATOM 3469 C C . SER A 1 463 ? 3.996 -5.486 3.750 1.00 93.19 463 SER A C 1
ATOM 3471 O O . SER A 1 463 ? 3.225 -4.570 4.023 1.00 93.19 463 SER A O 1
ATOM 3473 N N . THR A 1 464 ? 4.302 -5.797 2.484 1.00 94.69 464 THR A N 1
ATOM 3474 C CA . THR A 1 464 ? 3.639 -5.154 1.332 1.00 94.69 464 THR A CA 1
ATOM 3475 C C . THR A 1 464 ? 2.124 -5.217 1.458 1.00 94.69 464 THR A C 1
ATOM 3477 O O . THR A 1 464 ? 1.452 -4.208 1.272 1.00 94.69 464 THR A O 1
ATOM 3480 N N . GLY A 1 465 ? 1.594 -6.393 1.801 1.00 93.81 465 GLY A N 1
ATOM 3481 C CA . GLY A 1 465 ? 0.182 -6.583 2.079 1.00 93.81 465 GLY A CA 1
ATOM 3482 C C . GLY A 1 465 ? -0.044 -7.460 3.303 1.00 93.81 465 GLY A C 1
ATOM 3483 O O . GLY A 1 465 ? 0.703 -8.404 3.578 1.00 93.81 465 GLY A O 1
ATOM 3484 N N . VAL A 1 466 ? -1.117 -7.165 4.026 1.00 93.06 466 VAL A N 1
ATOM 3485 C CA . VAL A 1 466 ? -1.671 -8.034 5.062 1.00 93.06 466 VAL A CA 1
ATOM 3486 C C . VAL A 1 466 ? -3.014 -8.536 4.565 1.00 93.06 466 VAL A C 1
ATOM 3488 O O . VAL A 1 466 ? -3.922 -7.744 4.340 1.00 93.06 466 VAL A O 1
ATOM 3491 N N . TYR A 1 467 ? -3.134 -9.847 4.385 1.00 93.19 467 TYR A N 1
ATOM 3492 C CA . TYR A 1 467 ? -4.367 -10.509 3.982 1.00 93.19 467 TYR A CA 1
ATOM 3493 C C . TYR A 1 467 ? -5.058 -11.134 5.191 1.00 93.19 467 TYR A C 1
ATOM 3495 O O . TYR A 1 467 ? -4.450 -11.853 5.980 1.00 93.19 467 TYR A O 1
ATOM 3503 N N . VAL A 1 468 ? -6.348 -10.875 5.314 1.00 91.38 468 VAL A N 1
ATOM 3504 C CA . VAL A 1 468 ? -7.221 -11.294 6.397 1.00 91.38 468 VAL A CA 1
ATOM 3505 C C . VAL A 1 468 ? -8.406 -12.019 5.782 1.00 91.38 468 VAL A C 1
ATOM 3507 O O . VAL A 1 468 ? -9.062 -11.501 4.880 1.00 91.38 468 VAL A O 1
ATOM 3510 N N . LYS A 1 469 ? -8.737 -13.196 6.301 1.00 90.44 469 LYS A N 1
ATOM 3511 C CA . LYS A 1 469 ? -10.027 -13.833 6.029 1.00 90.44 469 LYS A CA 1
ATOM 3512 C C . LYS A 1 469 ? -10.693 -14.238 7.329 1.00 90.44 469 LYS A C 1
ATOM 3514 O O . LYS A 1 469 ? -10.010 -14.666 8.256 1.00 90.44 469 LYS A O 1
ATOM 3519 N N . ALA A 1 470 ? -12.005 -14.079 7.399 1.00 91.50 470 ALA A N 1
ATOM 3520 C CA . ALA A 1 470 ? -12.786 -14.476 8.560 1.00 91.50 470 ALA A CA 1
ATOM 3521 C C . ALA A 1 470 ? -14.241 -14.734 8.176 1.00 91.50 470 ALA A C 1
ATOM 3523 O O . ALA A 1 470 ? -14.767 -14.146 7.227 1.00 91.50 470 ALA A O 1
ATOM 3524 N N . THR A 1 471 ? -14.904 -15.554 8.980 1.00 93.31 471 THR A N 1
ATOM 3525 C CA . THR A 1 471 ? -16.352 -15.729 8.951 1.00 93.31 471 THR A CA 1
ATOM 3526 C C . THR A 1 471 ? -16.957 -14.920 10.095 1.00 93.31 471 THR A C 1
ATOM 3528 O O . THR A 1 471 ? -16.597 -15.089 11.263 1.00 93.31 471 THR A O 1
ATOM 3531 N N . VAL A 1 472 ? -17.873 -14.018 9.755 1.00 94.25 472 VAL A N 1
ATOM 3532 C CA . VAL A 1 472 ? -18.647 -13.209 10.698 1.00 94.25 472 VAL A CA 1
ATOM 3533 C C . VAL A 1 472 ? -19.972 -13.913 10.953 1.00 94.25 472 VAL A C 1
ATOM 3535 O O . VAL A 1 472 ? -20.752 -14.108 10.024 1.00 94.25 472 VAL A O 1
ATOM 3538 N N . VAL A 1 473 ? -20.251 -14.253 12.209 1.00 94.94 473 VAL A N 1
ATOM 3539 C CA . VAL A 1 473 ? -21.486 -14.932 12.617 1.00 94.94 473 VAL A CA 1
ATOM 3540 C C . VAL A 1 473 ? -22.287 -14.026 13.549 1.00 94.94 473 VAL A C 1
ATOM 3542 O O . VAL A 1 473 ? -21.799 -13.625 14.605 1.00 94.94 473 VAL A O 1
ATOM 3545 N N . ASP A 1 474 ? -23.540 -13.736 13.193 1.00 94.75 474 ASP A N 1
ATOM 3546 C CA . ASP A 1 474 ? -24.546 -13.295 14.167 1.00 94.75 474 ASP A CA 1
ATOM 3547 C C . ASP A 1 474 ? -25.290 -14.544 14.659 1.00 94.75 474 ASP A C 1
ATOM 3549 O O . ASP A 1 474 ? -26.047 -15.136 13.884 1.00 94.75 474 ASP A O 1
ATOM 3553 N N . PRO A 1 475 ? -25.102 -14.971 15.921 1.00 93.88 475 PRO A N 1
ATOM 3554 C CA . PRO A 1 475 ? -25.664 -16.221 16.428 1.00 93.88 475 PRO A CA 1
ATOM 3555 C C . PRO A 1 475 ? -27.195 -16.193 16.578 1.00 93.88 475 PRO A C 1
ATOM 3557 O O . PRO A 1 475 ? -27.816 -17.244 16.768 1.00 93.88 475 PRO A O 1
ATOM 3560 N N . SER A 1 476 ? -27.815 -15.012 16.532 1.00 93.50 476 SER A N 1
ATOM 3561 C CA . SER A 1 476 ? -29.240 -14.809 16.810 1.00 93.50 476 SER A CA 1
ATOM 3562 C C . SER A 1 476 ? -29.935 -13.907 15.789 1.00 93.50 476 SER A C 1
ATOM 3564 O O . SER A 1 476 ? -30.972 -13.309 16.090 1.00 93.50 476 SER A O 1
ATOM 3566 N N . ALA A 1 477 ? -29.405 -13.852 14.568 1.00 94.06 477 ALA A N 1
ATOM 3567 C CA . ALA A 1 477 ? -29.937 -13.060 13.474 1.00 94.06 477 ALA A CA 1
ATOM 3568 C C . ALA A 1 477 ? -31.385 -13.424 13.148 1.00 94.06 477 ALA A C 1
ATOM 3570 O O . ALA A 1 477 ? -31.732 -14.597 12.998 1.00 94.06 477 ALA A O 1
ATOM 3571 N N . ARG A 1 478 ? -32.223 -12.406 12.936 1.00 94.94 478 ARG A N 1
ATOM 3572 C CA . ARG A 1 478 ? -33.517 -12.573 12.270 1.00 94.94 478 ARG A CA 1
ATOM 3573 C C . ARG A 1 478 ? -33.314 -12.592 10.753 1.00 94.94 478 ARG A C 1
ATOM 3575 O O . ARG A 1 478 ? -32.813 -11.611 10.210 1.00 94.94 478 ARG A O 1
ATOM 3582 N N . TYR A 1 479 ? -33.766 -13.645 10.074 1.00 96.19 479 TYR A N 1
ATOM 3583 C CA . TYR A 1 479 ? -33.727 -13.762 8.607 1.00 96.19 479 TYR A CA 1
ATOM 3584 C C . TYR A 1 479 ? -34.889 -14.605 8.066 1.00 96.19 479 TYR A C 1
ATOM 3586 O O . TYR A 1 479 ? -35.574 -15.307 8.816 1.00 96.19 479 TYR A O 1
ATOM 3594 N N . PHE A 1 480 ? -35.170 -14.492 6.769 1.00 97.81 480 PHE A N 1
ATOM 3595 C CA . PHE A 1 480 ? -36.207 -15.266 6.095 1.00 97.81 480 PHE A CA 1
ATOM 3596 C C . PHE A 1 480 ? -35.699 -16.652 5.688 1.00 97.81 480 PHE A C 1
ATOM 3598 O O . PHE A 1 480 ? -34.725 -16.773 4.952 1.00 97.81 480 PHE A O 1
ATOM 3605 N N . ASP A 1 481 ? -36.397 -17.700 6.124 1.00 96.44 481 ASP A N 1
ATOM 3606 C CA . ASP A 1 481 ? -36.159 -19.072 5.677 1.00 96.44 481 ASP A CA 1
ATOM 3607 C C . ASP A 1 481 ? -37.129 -19.403 4.524 1.00 96.44 481 ASP A C 1
ATOM 3609 O O . ASP A 1 481 ? -38.345 -19.489 4.755 1.00 96.44 481 ASP A O 1
ATOM 3613 N N . PRO A 1 482 ? -36.641 -19.616 3.286 1.00 93.81 482 PRO A N 1
ATOM 3614 C CA . PRO A 1 482 ? -37.495 -19.911 2.138 1.00 93.81 482 PRO A CA 1
ATOM 3615 C C . PRO A 1 482 ? -38.146 -21.301 2.198 1.00 93.81 482 PRO A C 1
ATOM 3617 O O . PRO A 1 482 ? -39.219 -21.492 1.615 1.00 93.81 482 PRO A O 1
ATOM 3620 N N . GLN A 1 483 ? -37.556 -22.268 2.912 1.00 94.31 483 GLN A N 1
ATOM 3621 C CA . GLN A 1 483 ? -38.152 -23.593 3.105 1.00 94.31 483 GLN A CA 1
ATOM 3622 C C . GLN A 1 483 ? -39.308 -23.524 4.105 1.00 94.31 483 GLN A C 1
ATOM 3624 O O . GLN A 1 483 ? -40.396 -24.044 3.835 1.00 94.31 483 GLN A O 1
ATOM 3629 N N . ALA A 1 484 ? -39.107 -22.833 5.231 1.00 94.44 484 ALA A N 1
ATOM 3630 C CA . ALA A 1 484 ? -40.151 -22.622 6.235 1.00 94.44 484 ALA A CA 1
ATOM 3631 C C . ALA A 1 484 ? -41.156 -21.513 5.860 1.00 94.44 484 ALA A C 1
ATOM 3633 O O . ALA A 1 484 ? -42.221 -21.428 6.477 1.00 94.44 484 ALA A O 1
ATOM 3634 N N . LYS A 1 485 ? -40.833 -20.678 4.862 1.00 95.75 485 LYS A N 1
ATOM 3635 C CA . LYS A 1 485 ? -41.619 -19.530 4.370 1.00 95.75 485 LYS A CA 1
ATOM 3636 C C . LYS A 1 485 ? -41.986 -18.523 5.461 1.00 95.75 485 LYS A C 1
ATOM 3638 O O . LYS A 1 485 ? -43.107 -18.011 5.499 1.00 95.75 485 LYS A O 1
ATOM 3643 N N . ARG A 1 486 ? -41.063 -18.268 6.385 1.00 96.81 486 ARG A N 1
ATOM 3644 C CA . ARG A 1 486 ? -41.252 -17.329 7.498 1.00 96.81 486 ARG A CA 1
ATOM 3645 C C . ARG A 1 486 ? -39.914 -16.803 7.991 1.00 96.81 486 ARG A C 1
ATOM 3647 O O . ARG A 1 486 ? -38.878 -17.413 7.754 1.00 96.81 486 ARG A O 1
ATOM 3654 N N . PHE A 1 487 ? -39.964 -15.717 8.753 1.00 97.69 487 PHE A N 1
ATOM 3655 C CA . PHE A 1 487 ? -38.806 -15.266 9.513 1.00 97.69 487 PHE A CA 1
ATOM 3656 C C . PHE A 1 487 ? -38.502 -16.224 10.667 1.00 97.69 487 PHE A C 1
ATOM 3658 O O . PHE A 1 487 ? -39.411 -16.649 11.390 1.00 97.69 487 PHE A O 1
ATOM 3665 N N . VAL A 1 488 ? -37.222 -16.526 10.839 1.00 96.81 488 VAL A N 1
ATOM 3666 C CA . VAL A 1 488 ? -36.659 -17.313 11.937 1.00 96.81 488 VAL A CA 1
ATOM 3667 C C . VAL A 1 488 ? -35.540 -16.516 12.605 1.00 96.81 488 VAL A C 1
ATOM 3669 O O . VAL A 1 488 ? -35.050 -15.545 12.032 1.00 96.81 488 VAL A O 1
ATOM 3672 N N . ASN A 1 489 ? -35.162 -16.928 13.816 1.00 95.88 489 ASN A N 1
ATOM 3673 C CA . ASN A 1 489 ? -33.979 -16.419 14.500 1.00 95.88 489 ASN A CA 1
ATOM 3674 C C . ASN A 1 489 ? -32.960 -17.554 14.619 1.00 95.88 489 ASN A C 1
ATOM 3676 O O . ASN A 1 489 ? -33.327 -18.652 15.048 1.00 95.88 489 ASN A O 1
ATOM 3680 N N . GLY A 1 490 ? -31.708 -17.292 14.271 1.00 93.81 490 GLY A N 1
ATOM 3681 C CA . GLY A 1 490 ? -30.633 -18.277 14.344 1.00 93.81 490 GLY A CA 1
ATOM 3682 C C . GLY A 1 490 ? -29.317 -17.729 13.798 1.00 93.81 490 GLY A C 1
ATOM 3683 O O . GLY A 1 490 ? -29.245 -16.539 13.503 1.00 93.81 490 GLY A O 1
ATOM 3684 N N . PRO A 1 491 ? -28.293 -18.582 13.643 1.00 94.06 491 PRO A N 1
ATOM 3685 C CA . PRO A 1 491 ? -27.020 -18.158 13.083 1.00 94.06 491 PRO A CA 1
ATOM 3686 C C . PRO A 1 491 ? -27.190 -17.704 11.629 1.00 94.06 491 PRO A C 1
ATOM 3688 O O . PRO A 1 491 ? -27.863 -18.379 10.843 1.00 94.06 491 PRO A O 1
ATOM 3691 N N . LEU A 1 492 ? -26.581 -16.568 11.295 1.00 94.06 492 LEU A N 1
ATOM 3692 C CA . LEU A 1 492 ? -26.408 -16.079 9.930 1.00 94.06 492 LEU A CA 1
ATOM 3693 C C . LEU A 1 492 ? -24.950 -15.664 9.738 1.00 94.06 492 LEU A C 1
ATOM 3695 O O . LEU A 1 492 ? -24.391 -14.959 10.581 1.00 94.06 492 LEU A O 1
ATOM 3699 N N . GLU A 1 493 ? -24.365 -16.104 8.630 1.00 94.12 493 GLU A N 1
ATOM 3700 C CA . GLU A 1 493 ? -22.940 -15.969 8.351 1.00 94.12 493 GLU A CA 1
ATOM 3701 C C . GLU A 1 493 ? -22.695 -15.053 7.152 1.00 94.12 493 GLU A C 1
ATOM 3703 O O . GLU A 1 493 ? -23.479 -15.019 6.201 1.00 94.12 493 GLU A O 1
ATOM 3708 N N . SER A 1 494 ? -21.574 -14.345 7.208 1.00 94.94 494 SER A N 1
ATOM 3709 C CA . SER A 1 494 ? -20.961 -13.648 6.080 1.00 94.94 494 SER A CA 1
ATOM 3710 C C . SER A 1 494 ? -19.465 -13.936 6.091 1.00 94.94 494 SER A C 1
ATOM 3712 O O . SER A 1 494 ? -18.885 -14.112 7.164 1.00 94.94 494 SER A O 1
ATOM 3714 N N . HIS A 1 495 ? -18.815 -13.915 4.932 1.00 94.81 495 HIS A N 1
ATOM 3715 C CA . HIS A 1 495 ? -17.358 -14.047 4.857 1.00 94.81 495 HIS A CA 1
ATOM 3716 C C . HIS A 1 495 ? -16.739 -12.719 4.455 1.00 94.81 495 HIS A C 1
ATOM 3718 O O . HIS A 1 495 ? -17.256 -12.021 3.582 1.00 94.81 495 HIS A O 1
ATOM 3724 N N . VAL A 1 496 ? -15.624 -12.377 5.092 1.00 93.81 496 VAL A N 1
ATOM 3725 C CA . VAL A 1 496 ? -14.797 -11.236 4.713 1.00 93.81 496 VAL A CA 1
ATOM 3726 C C . VAL A 1 496 ? -13.450 -11.744 4.227 1.00 93.81 496 VAL A C 1
ATOM 3728 O O . VAL A 1 496 ? -12.813 -12.568 4.885 1.00 93.81 496 VAL A O 1
ATOM 3731 N N . PHE A 1 497 ? -13.017 -11.225 3.084 1.00 95.00 497 PHE A N 1
ATOM 3732 C CA . PHE A 1 497 ? -11.646 -11.326 2.606 1.00 95.00 497 PHE A CA 1
ATOM 3733 C C . PHE A 1 497 ? -11.142 -9.902 2.446 1.00 95.00 497 PHE A C 1
ATOM 3735 O O . PHE A 1 497 ? -11.629 -9.143 1.613 1.00 95.00 497 PHE A O 1
ATOM 3742 N N . TYR A 1 498 ? -10.190 -9.528 3.274 1.00 93.94 498 TYR A N 1
ATOM 3743 C CA . TYR A 1 498 ? -9.710 -8.169 3.401 1.00 93.94 498 TYR A CA 1
ATOM 3744 C C . TYR A 1 498 ? -8.203 -8.153 3.201 1.00 93.94 498 TYR A C 1
ATOM 3746 O O . TYR A 1 498 ? -7.494 -9.013 3.706 1.00 93.94 498 TYR A O 1
ATOM 3754 N N . GLN A 1 499 ? -7.711 -7.185 2.449 1.00 94.12 499 GLN A N 1
ATOM 3755 C CA . GLN A 1 499 ? -6.302 -6.890 2.334 1.00 94.12 499 GLN A CA 1
ATOM 3756 C C . GLN A 1 499 ? -6.090 -5.398 2.545 1.00 94.12 499 GLN A C 1
ATOM 3758 O O . GLN A 1 499 ? -6.854 -4.571 2.046 1.00 94.12 499 GLN A O 1
ATOM 3763 N N . PHE A 1 500 ? -5.022 -5.058 3.251 1.00 94.44 500 PHE A N 1
ATOM 3764 C CA . PHE A 1 500 ? -4.506 -3.700 3.279 1.00 94.44 500 PHE A CA 1
ATOM 3765 C C . PHE A 1 500 ? -3.021 -3.689 2.960 1.00 94.44 500 PHE A C 1
ATOM 3767 O O . PHE A 1 500 ? -2.295 -4.637 3.280 1.00 94.44 500 PHE A O 1
ATOM 3774 N N . ALA A 1 501 ? -2.599 -2.624 2.291 1.00 94.25 501 ALA A N 1
ATOM 3775 C CA . ALA A 1 501 ? -1.206 -2.343 2.030 1.00 94.25 501 ALA A CA 1
ATOM 3776 C C . ALA A 1 501 ? -0.492 -1.997 3.341 1.00 94.25 501 ALA A C 1
ATOM 3778 O O . ALA A 1 501 ? -1.054 -1.330 4.214 1.00 94.25 501 ALA A O 1
ATOM 3779 N N . GLY A 1 502 ? 0.761 -2.424 3.464 1.00 93.44 502 GLY A N 1
ATOM 3780 C CA . GLY A 1 502 ? 1.651 -1.830 4.449 1.00 93.44 502 GLY A CA 1
ATOM 3781 C C . GLY A 1 502 ? 1.933 -0.366 4.129 1.00 93.44 502 GLY A C 1
ATOM 3782 O O . GLY A 1 502 ? 1.551 0.164 3.085 1.00 93.44 502 GLY A O 1
ATOM 3783 N N . TYR A 1 503 ? 2.653 0.288 5.025 1.00 91.62 503 TYR A N 1
ATOM 3784 C CA . TYR A 1 503 ? 3.051 1.680 4.863 1.00 91.62 503 TYR A CA 1
ATOM 3785 C C . TYR A 1 503 ? 4.512 1.866 5.262 1.00 91.62 503 TYR A C 1
ATOM 3787 O O . TYR A 1 503 ? 5.129 0.960 5.826 1.00 91.62 503 TYR A O 1
ATOM 3795 N N . VAL A 1 504 ? 5.064 3.029 4.923 1.00 92.81 504 VAL A N 1
ATOM 3796 C CA . VAL A 1 504 ? 6.366 3.495 5.409 1.00 92.81 504 VAL A CA 1
ATOM 3797 C C . VAL A 1 504 ? 6.124 4.163 6.765 1.00 92.81 504 VAL A C 1
ATOM 3799 O O . VAL A 1 504 ? 5.444 5.192 6.790 1.00 92.81 504 VAL A O 1
ATOM 3802 N N . PRO A 1 505 ? 6.569 3.587 7.897 1.00 92.56 505 PRO A N 1
ATOM 3803 C CA . PRO A 1 505 ? 6.413 4.231 9.196 1.00 92.56 505 PRO A CA 1
ATOM 3804 C C . PRO A 1 505 ? 7.213 5.527 9.249 1.00 92.56 505 PRO A C 1
ATOM 3806 O O . PRO A 1 505 ? 8.417 5.496 9.071 1.00 92.56 505 PRO A O 1
ATOM 3809 N N . ASP A 1 506 ? 6.525 6.640 9.469 1.00 87.00 506 ASP A N 1
ATOM 3810 C CA . ASP A 1 506 ? 7.091 7.987 9.615 1.00 87.00 506 ASP A CA 1
ATOM 3811 C C . ASP A 1 506 ? 6.294 8.691 10.727 1.00 87.00 506 ASP A C 1
ATOM 3813 O O . ASP A 1 506 ? 5.438 9.556 10.497 1.00 87.00 506 ASP A O 1
ATOM 3817 N N . LEU A 1 507 ? 6.438 8.185 11.954 1.00 84.50 507 LEU A N 1
ATOM 3818 C CA . LEU A 1 507 ? 5.657 8.625 13.110 1.00 84.50 507 LEU A CA 1
ATOM 3819 C C . LEU A 1 507 ? 6.119 10.003 13.600 1.00 84.50 507 LEU A C 1
ATOM 3821 O O . LEU A 1 507 ? 5.288 10.765 14.108 1.00 84.50 507 LEU A O 1
ATOM 3825 N N . ASN A 1 508 ? 7.396 10.354 13.401 1.00 72.94 508 ASN A N 1
ATOM 3826 C CA . ASN A 1 508 ? 7.923 11.698 13.668 1.00 72.94 508 ASN A CA 1
ATOM 3827 C C . ASN A 1 508 ? 7.596 12.712 12.540 1.00 72.94 508 ASN A C 1
ATOM 3829 O O . ASN A 1 508 ? 7.727 13.923 12.752 1.00 72.94 508 ASN A O 1
ATOM 3833 N N . ARG A 1 509 ? 7.075 12.243 11.393 1.00 79.81 509 ARG A N 1
ATOM 3834 C CA . ARG A 1 509 ? 6.591 13.028 10.239 1.00 79.81 509 ARG A CA 1
ATOM 3835 C C . ARG A 1 509 ? 7.674 13.870 9.572 1.00 79.81 509 ARG A C 1
ATOM 3837 O O . ARG A 1 509 ? 7.405 15.004 9.148 1.00 79.81 509 ARG A O 1
ATOM 3844 N N . ASN A 1 510 ? 8.893 13.354 9.506 1.00 75.44 510 ASN A N 1
ATOM 3845 C CA . ASN A 1 510 ? 10.011 14.025 8.851 1.00 75.44 510 ASN A CA 1
ATOM 3846 C C . ASN A 1 510 ? 10.172 13.616 7.369 1.00 75.44 510 ASN A C 1
ATOM 3848 O O . ASN A 1 510 ? 10.970 14.234 6.657 1.00 75.44 510 ASN A O 1
ATOM 3852 N N . GLY A 1 511 ? 9.376 12.650 6.894 1.00 80.44 511 GLY A N 1
ATOM 3853 C CA . GLY A 1 511 ? 9.388 12.139 5.525 1.00 80.44 511 GLY A CA 1
ATOM 3854 C C . GLY A 1 511 ? 10.374 10.994 5.272 1.00 80.44 511 GLY A C 1
ATOM 3855 O O . GLY A 1 511 ? 10.588 10.655 4.107 1.00 80.44 511 GLY A O 1
ATOM 3856 N N . ILE A 1 512 ? 10.984 10.428 6.315 1.00 85.69 512 ILE A N 1
ATOM 3857 C CA . ILE A 1 512 ? 11.930 9.305 6.270 1.00 85.69 512 ILE A CA 1
ATOM 3858 C C . ILE A 1 512 ? 11.318 8.131 7.047 1.00 85.69 512 ILE A C 1
ATOM 3860 O O . ILE A 1 512 ? 10.573 8.333 7.997 1.00 85.69 512 ILE A O 1
ATOM 3864 N N . ASP A 1 513 ? 11.601 6.891 6.630 1.00 92.00 513 ASP A N 1
ATOM 3865 C CA . ASP A 1 513 ? 11.194 5.724 7.422 1.00 92.00 513 ASP A CA 1
ATOM 3866 C C . ASP A 1 513 ? 11.883 5.768 8.800 1.00 92.00 513 ASP A C 1
ATOM 3868 O O . ASP A 1 513 ? 13.114 5.795 8.884 1.00 92.00 513 ASP A O 1
ATOM 3872 N N . ASP A 1 514 ? 11.098 5.704 9.871 1.00 91.00 514 ASP A N 1
ATOM 3873 C CA . ASP A 1 514 ? 11.537 5.689 11.269 1.00 91.00 514 ASP A CA 1
ATOM 3874 C C . ASP A 1 514 ? 12.653 4.651 11.535 1.00 91.00 514 ASP A C 1
ATOM 3876 O O . ASP A 1 514 ? 13.591 4.894 12.301 1.00 91.00 514 ASP A O 1
ATOM 3880 N N . LEU A 1 515 ? 12.609 3.484 10.876 1.00 93.25 515 LEU A N 1
ATOM 3881 C CA . LEU A 1 515 ? 13.658 2.461 10.976 1.00 93.25 515 LEU A CA 1
ATOM 3882 C C . LEU A 1 515 ? 14.999 2.972 10.440 1.00 93.25 515 LEU A C 1
ATOM 3884 O O . LEU A 1 515 ? 16.056 2.641 10.989 1.00 93.25 515 LEU A O 1
ATOM 3888 N N . LEU A 1 516 ? 14.967 3.724 9.339 1.00 90.62 516 LEU A N 1
ATOM 3889 C CA . LEU A 1 516 ? 16.158 4.319 8.743 1.00 90.62 516 LEU A CA 1
ATOM 3890 C C . LEU A 1 516 ? 16.677 5.448 9.624 1.00 90.62 516 LEU A C 1
ATOM 3892 O O . LEU A 1 516 ? 17.889 5.513 9.829 1.00 90.62 516 LEU A O 1
ATOM 3896 N N . ASP A 1 517 ? 15.789 6.248 10.211 1.00 87.00 517 ASP A N 1
ATOM 3897 C CA . ASP A 1 517 ? 16.180 7.305 11.136 1.00 87.00 517 ASP A CA 1
ATOM 3898 C C . ASP A 1 517 ? 16.968 6.765 12.338 1.00 87.00 517 ASP A C 1
ATOM 3900 O O . ASP A 1 517 ? 18.073 7.218 12.663 1.00 87.00 517 ASP A O 1
ATOM 3904 N N . ILE A 1 518 ? 16.426 5.721 12.966 1.00 88.44 518 ILE A N 1
ATOM 3905 C CA . ILE A 1 518 ? 17.051 5.049 14.107 1.00 88.44 518 ILE A CA 1
ATOM 3906 C C . ILE A 1 518 ? 18.388 4.423 13.691 1.00 88.44 518 ILE A C 1
ATOM 3908 O O . ILE A 1 518 ? 19.405 4.571 14.374 1.00 88.44 518 ILE A O 1
ATOM 3912 N N . ARG A 1 519 ? 18.422 3.731 12.546 1.00 89.44 519 ARG A N 1
ATOM 3913 C CA . ARG A 1 519 ? 19.623 3.039 12.046 1.00 89.44 519 ARG A CA 1
ATOM 3914 C C . ARG A 1 519 ? 20.749 4.005 11.688 1.00 89.44 519 ARG A C 1
ATOM 3916 O O . ARG A 1 519 ? 21.920 3.677 11.891 1.00 89.44 519 ARG A O 1
ATOM 3923 N N . GLN A 1 520 ? 20.405 5.167 11.141 1.00 87.69 520 GLN A N 1
ATOM 3924 C CA . GLN A 1 520 ? 21.348 6.216 10.756 1.00 87.69 520 GLN A CA 1
ATOM 3925 C C . GLN A 1 520 ? 21.711 7.142 11.925 1.00 87.69 520 GLN A C 1
ATOM 3927 O O . GLN A 1 520 ? 22.588 7.995 11.771 1.00 87.69 520 GLN A O 1
ATOM 3932 N N . LEU A 1 521 ? 21.106 6.931 13.100 1.00 84.06 521 LEU A N 1
ATOM 3933 C CA . LEU A 1 521 ? 21.280 7.744 14.303 1.00 84.06 521 LEU A CA 1
ATOM 3934 C C . LEU A 1 521 ? 20.838 9.210 14.107 1.00 84.06 521 LEU A C 1
ATOM 3936 O O . LEU A 1 521 ? 21.339 10.091 14.814 1.00 84.06 521 LEU A O 1
ATOM 3940 N N . SER A 1 522 ? 19.936 9.488 13.154 1.00 81.31 522 SER A N 1
ATOM 3941 C CA . SER A 1 522 ? 19.251 10.789 13.047 1.00 81.31 522 SER A CA 1
ATOM 3942 C C . SER A 1 522 ? 18.182 10.932 14.125 1.00 81.31 522 SER A C 1
ATOM 3944 O O . SER A 1 522 ? 18.023 12.029 14.666 1.00 81.31 522 SER A O 1
ATOM 3946 N N . SER A 1 523 ? 17.566 9.816 14.514 1.00 80.31 523 SER A N 1
ATOM 3947 C CA . SER A 1 523 ? 16.652 9.727 15.649 1.00 80.31 523 SER A CA 1
ATOM 3948 C C . SER A 1 523 ? 17.124 8.707 16.668 1.00 80.31 523 SER A C 1
ATOM 3950 O O . SER A 1 523 ? 17.899 7.795 16.372 1.00 80.31 523 SER A O 1
ATOM 3952 N N . TRP A 1 524 ? 16.679 8.886 17.906 1.00 75.56 524 TRP A N 1
ATOM 3953 C CA . TRP A 1 524 ? 17.011 7.973 18.987 1.00 75.56 524 TRP A CA 1
ATOM 3954 C C . TRP A 1 524 ? 15.786 7.096 19.250 1.00 75.56 524 TRP A C 1
ATOM 3956 O O . TRP A 1 524 ? 14.688 7.619 19.349 1.00 75.56 524 TRP A O 1
ATOM 3966 N N . ASP A 1 525 ? 15.983 5.787 19.378 1.00 78.88 525 ASP A N 1
ATOM 3967 C CA . ASP A 1 525 ? 14.976 4.845 19.884 1.00 78.88 525 ASP A CA 1
ATOM 3968 C C . ASP A 1 525 ? 15.580 4.164 21.101 1.00 78.88 525 ASP A C 1
ATOM 3970 O O . ASP A 1 525 ? 16.422 3.260 21.016 1.00 78.88 525 ASP A O 1
ATOM 3974 N N . ARG A 1 526 ? 15.248 4.709 22.260 1.00 69.56 526 ARG A N 1
ATOM 3975 C CA . ARG A 1 526 ? 16.007 4.434 23.472 1.00 69.56 526 ARG A CA 1
ATOM 3976 C C . ARG A 1 526 ? 15.359 3.382 24.349 1.00 69.56 526 ARG A C 1
ATOM 3978 O O . ARG A 1 526 ? 16.060 2.679 25.081 1.00 69.56 526 ARG A O 1
ATOM 3985 N N . ASN A 1 527 ? 14.044 3.245 24.233 1.00 72.56 527 ASN A N 1
ATOM 3986 C CA . ASN A 1 527 ? 13.284 2.150 24.818 1.00 72.56 527 ASN A CA 1
ATOM 3987 C C . ASN A 1 527 ? 13.263 0.902 23.905 1.00 72.56 527 ASN A C 1
ATOM 3989 O O . ASN A 1 527 ? 12.790 -0.154 24.334 1.00 72.56 527 ASN A O 1
ATOM 3993 N N . THR A 1 528 ? 13.860 0.989 22.710 1.00 84.69 528 THR A N 1
ATOM 3994 C CA . THR A 1 528 ? 14.024 -0.088 21.721 1.00 84.69 528 THR A CA 1
ATOM 3995 C C . THR A 1 528 ? 12.697 -0.632 21.188 1.00 84.69 528 THR A C 1
ATOM 3997 O O . THR A 1 528 ? 12.597 -1.821 20.863 1.00 84.69 528 THR A O 1
ATOM 4000 N N . ASN A 1 529 ? 11.659 0.207 21.138 1.00 82.25 529 ASN A N 1
ATOM 4001 C CA . ASN A 1 529 ? 10.334 -0.158 20.627 1.00 82.25 529 ASN A CA 1
ATOM 4002 C C . ASN A 1 529 ? 10.212 0.036 19.100 1.00 82.25 529 ASN A C 1
ATOM 4004 O O . ASN A 1 529 ? 9.215 -0.389 18.511 1.00 82.25 529 ASN A O 1
ATOM 4008 N N . GLY A 1 530 ? 11.252 0.570 18.448 1.00 88.12 530 GLY A N 1
ATOM 4009 C CA . GLY A 1 530 ? 11.323 0.807 17.007 1.00 88.12 530 GLY A CA 1
ATOM 4010 C C . GLY A 1 530 ? 10.657 2.103 16.567 1.00 88.12 530 GLY A C 1
ATOM 4011 O O . GLY A 1 530 ? 10.400 2.264 15.377 1.00 88.12 530 GLY A O 1
ATOM 4012 N N . ILE A 1 531 ? 10.349 2.990 17.512 1.00 86.88 531 ILE A N 1
ATOM 4013 C CA . ILE A 1 531 ? 9.720 4.285 17.280 1.00 86.88 531 ILE A CA 1
ATOM 4014 C C . ILE A 1 531 ? 10.697 5.371 17.736 1.00 86.88 531 ILE A C 1
ATOM 4016 O O . ILE A 1 531 ? 11.259 5.262 18.826 1.00 86.88 531 ILE A O 1
ATOM 4020 N N . PRO A 1 532 ? 10.918 6.422 16.930 1.00 84.19 532 PRO A N 1
ATOM 4021 C CA . PRO A 1 532 ? 11.714 7.559 17.350 1.00 84.19 532 PRO A CA 1
ATOM 4022 C C . PRO A 1 532 ? 11.149 8.185 18.623 1.00 84.19 532 PRO A C 1
ATOM 4024 O O . PRO A 1 532 ? 9.960 8.503 18.685 1.00 84.19 532 PRO A O 1
ATOM 4027 N N . ASP A 1 533 ? 11.998 8.419 19.621 1.00 74.62 533 ASP A N 1
ATOM 4028 C CA . ASP A 1 533 ? 11.585 9.010 20.894 1.00 74.62 533 ASP A CA 1
ATOM 4029 C C . ASP A 1 533 ? 10.872 10.362 20.667 1.00 74.62 533 ASP A C 1
ATOM 4031 O O . ASP A 1 533 ? 9.922 10.686 21.370 1.00 74.62 533 ASP A O 1
ATOM 4035 N N . GLU A 1 534 ? 11.266 11.163 19.669 1.00 70.25 534 GLU A N 1
ATOM 4036 C CA . GLU A 1 534 ? 10.587 12.431 19.361 1.00 70.25 534 GLU A CA 1
ATOM 4037 C C . GLU A 1 534 ? 9.185 12.281 18.743 1.00 70.25 534 GLU A C 1
ATOM 4039 O O . GLU A 1 534 ? 8.418 13.248 18.744 1.00 70.25 534 GLU A O 1
ATOM 4044 N N . ALA A 1 535 ? 8.832 11.092 18.239 1.00 75.62 535 ALA A N 1
ATOM 4045 C CA . ALA A 1 535 ? 7.456 10.755 17.874 1.00 75.62 535 ALA A CA 1
ATOM 4046 C C . ALA A 1 535 ? 6.601 10.450 19.118 1.00 75.62 535 ALA A C 1
ATOM 4048 O O . ALA A 1 535 ? 5.370 10.554 19.078 1.00 75.62 535 ALA A O 1
ATOM 4049 N N . GLU A 1 536 ? 7.231 10.105 20.246 1.00 74.00 536 GLU A N 1
ATOM 4050 C CA . GLU A 1 536 ? 6.551 9.942 21.525 1.00 74.00 536 GLU A CA 1
ATOM 4051 C C . GLU A 1 536 ? 6.223 11.323 22.120 1.00 74.00 536 GLU A C 1
ATOM 4053 O O . GLU A 1 536 ? 7.041 12.242 22.175 1.00 74.00 536 GLU A O 1
ATOM 4058 N N . ARG A 1 537 ? 4.975 11.526 22.555 1.00 74.25 537 ARG A N 1
ATOM 4059 C CA . ARG A 1 537 ? 4.459 12.869 22.859 1.00 74.25 537 ARG A CA 1
ATOM 4060 C C . ARG A 1 537 ? 4.887 13.368 24.243 1.00 74.25 537 ARG A C 1
ATOM 4062 O O . ARG A 1 537 ? 4.122 13.307 25.213 1.00 74.25 537 ARG A O 1
ATOM 4069 N N . PHE A 1 538 ? 6.100 13.903 24.318 1.00 77.25 538 PHE A N 1
ATOM 4070 C CA . PHE A 1 538 ? 6.609 14.606 25.492 1.00 77.25 538 PHE A CA 1
ATOM 4071 C C . PHE A 1 538 ? 5.883 15.944 25.696 1.00 77.25 538 PHE A C 1
ATOM 4073 O O . PHE A 1 538 ? 5.719 16.747 24.780 1.00 77.25 538 PHE A O 1
ATOM 4080 N N . ILE A 1 539 ? 5.448 16.186 26.930 1.00 86.62 539 ILE A N 1
ATOM 4081 C CA . ILE A 1 539 ? 5.125 17.526 27.425 1.00 86.62 539 ILE A CA 1
ATOM 4082 C C . ILE A 1 539 ? 6.429 18.288 27.656 1.00 86.62 539 ILE A C 1
ATOM 4084 O O . ILE A 1 539 ? 6.534 19.439 27.244 1.00 86.62 539 ILE A O 1
ATOM 4088 N N . ASP A 1 540 ? 7.404 17.646 28.305 1.00 88.50 540 ASP A N 1
ATOM 4089 C CA . ASP A 1 540 ? 8.759 18.171 28.451 1.00 88.50 540 ASP A CA 1
ATOM 4090 C C . ASP A 1 540 ? 9.733 17.040 28.821 1.00 88.50 540 ASP A C 1
ATOM 4092 O O . ASP A 1 540 ? 9.497 16.310 29.787 1.00 88.50 540 ASP A O 1
ATOM 4096 N N . SER A 1 541 ? 10.814 16.903 28.053 1.00 86.44 541 SER A N 1
ATOM 4097 C CA . SER A 1 541 ? 11.950 16.013 28.341 1.00 86.44 541 SER A CA 1
ATOM 4098 C C . SER A 1 541 ? 13.159 16.767 28.901 1.00 86.44 541 SER A C 1
ATOM 4100 O O . SER A 1 541 ? 14.211 16.185 29.104 1.00 86.44 541 SER A O 1
ATOM 4102 N N . PHE A 1 542 ? 13.053 18.086 29.095 1.00 91.62 542 PHE A N 1
ATOM 4103 C CA . PHE A 1 542 ? 14.099 18.987 29.592 1.00 91.62 542 PHE A CA 1
ATOM 4104 C C . PHE A 1 542 ? 15.353 19.131 28.712 1.00 91.62 542 PHE A C 1
ATOM 4106 O O . PHE A 1 542 ? 16.211 19.971 28.988 1.00 91.62 542 PHE A O 1
ATOM 4113 N N . GLU A 1 543 ? 15.435 18.424 27.588 1.00 85.06 543 GLU A N 1
ATOM 4114 C CA . GLU A 1 543 ? 16.585 18.449 26.674 1.00 85.06 543 GLU A CA 1
ATOM 4115 C C . GLU A 1 543 ? 16.693 19.721 25.819 1.00 85.06 543 GLU A C 1
ATOM 4117 O O . GLU A 1 543 ? 17.757 20.023 25.276 1.00 85.06 543 GLU A O 1
ATOM 4122 N N . SER A 1 544 ? 15.608 20.487 25.697 1.00 83.00 544 SER A N 1
ATOM 4123 C CA . SER A 1 544 ? 15.544 21.679 24.839 1.00 83.00 544 SER A CA 1
ATOM 4124 C C . SER A 1 544 ? 16.178 22.929 25.465 1.00 83.00 544 SER A C 1
ATOM 4126 O O . SER A 1 544 ? 16.469 23.897 24.758 1.00 83.00 544 SER A O 1
ATOM 4128 N N . TYR A 1 545 ? 16.421 22.923 26.778 1.00 85.12 545 TYR A N 1
ATOM 4129 C CA . TYR A 1 545 ? 16.912 24.088 27.509 1.00 85.12 545 TYR A CA 1
ATOM 4130 C C . TYR A 1 545 ? 18.440 24.180 27.460 1.00 85.12 545 TYR A C 1
ATOM 4132 O O . TYR A 1 545 ? 19.149 23.376 28.063 1.00 85.12 545 TYR A O 1
ATOM 4140 N N . GLY A 1 546 ? 18.963 25.197 26.771 1.00 79.06 546 GLY A N 1
ATOM 4141 C CA . GLY A 1 546 ? 20.405 25.464 26.719 1.00 79.06 546 GLY A CA 1
ATOM 4142 C C . GLY A 1 546 ? 20.946 26.127 27.990 1.00 79.06 546 GLY A C 1
ATOM 4143 O O . GLY A 1 546 ? 22.131 25.999 28.307 1.00 79.06 546 GLY A O 1
ATOM 4144 N N . THR A 1 547 ? 20.089 26.842 28.723 1.00 87.38 547 THR A N 1
ATOM 4145 C CA . THR A 1 547 ? 20.433 27.528 29.969 1.00 87.38 547 THR A CA 1
ATOM 4146 C C . THR A 1 547 ? 19.337 27.390 31.026 1.00 87.38 547 THR A C 1
ATOM 4148 O O . THR A 1 547 ? 18.176 27.096 30.744 1.00 87.38 547 THR A O 1
ATOM 4151 N N . ILE A 1 548 ? 19.696 27.666 32.281 1.00 88.19 548 ILE A N 1
ATOM 4152 C CA . ILE A 1 548 ? 18.738 27.689 33.393 1.00 88.19 548 ILE A CA 1
ATOM 4153 C C . ILE A 1 548 ? 17.694 28.809 33.272 1.00 88.19 548 ILE A C 1
ATOM 4155 O O . ILE A 1 548 ? 16.619 28.704 33.860 1.00 88.19 548 ILE A O 1
ATOM 4159 N N . ASP A 1 549 ? 18.005 29.883 32.545 1.00 87.56 549 ASP A N 1
ATOM 4160 C CA . ASP A 1 549 ? 17.078 30.995 32.334 1.00 87.56 549 ASP A CA 1
ATOM 4161 C C . ASP A 1 549 ? 16.016 30.623 31.291 1.00 87.56 549 ASP A C 1
ATOM 4163 O O . ASP A 1 549 ? 14.846 30.967 31.473 1.00 87.56 549 ASP A O 1
ATOM 4167 N N . ASP A 1 550 ? 16.385 29.828 30.279 1.00 84.94 550 ASP A N 1
ATOM 4168 C CA . ASP A 1 550 ? 15.430 29.230 29.337 1.00 84.94 550 ASP A CA 1
ATOM 4169 C C . ASP A 1 550 ? 14.457 28.314 30.089 1.00 84.94 550 ASP A C 1
ATOM 4171 O O . ASP A 1 550 ? 13.240 28.463 29.962 1.00 84.94 550 ASP A O 1
ATOM 4175 N N . LEU A 1 551 ? 14.987 27.449 30.969 1.00 91.88 551 LEU A N 1
ATOM 4176 C CA . LEU A 1 551 ? 14.158 26.604 31.831 1.00 91.88 551 LEU A CA 1
ATOM 4177 C C . LEU A 1 551 ? 13.212 27.450 32.686 1.00 91.88 551 LEU A C 1
ATOM 4179 O O . LEU A 1 551 ? 12.027 27.162 32.740 1.00 91.88 551 LEU A O 1
ATOM 4183 N N . ARG A 1 552 ? 13.703 28.487 33.372 1.00 90.31 552 ARG A N 1
ATOM 4184 C CA . ARG A 1 552 ? 12.878 29.315 34.276 1.00 90.31 552 ARG A CA 1
ATOM 4185 C C . ARG A 1 552 ? 11.848 30.179 33.562 1.00 90.31 552 ARG A C 1
ATOM 4187 O O . ARG A 1 552 ? 10.907 30.636 34.206 1.00 90.31 552 ARG A O 1
ATOM 4194 N N . THR A 1 553 ? 12.042 30.418 32.270 1.00 87.19 553 THR A N 1
ATOM 4195 C CA . THR A 1 553 ? 11.044 31.073 31.422 1.00 87.19 553 THR A CA 1
ATOM 4196 C C . THR A 1 553 ? 9.874 30.131 31.147 1.00 87.19 553 THR A C 1
ATOM 4198 O O . THR A 1 553 ? 8.730 30.575 31.132 1.00 87.19 553 THR A O 1
ATOM 4201 N N . ALA A 1 554 ? 10.148 28.836 30.980 1.00 87.56 554 ALA A N 1
ATOM 4202 C CA . ALA A 1 554 ? 9.135 27.820 30.713 1.00 87.56 554 ALA A CA 1
ATOM 4203 C C . ALA A 1 554 ? 8.495 27.237 31.992 1.00 87.56 554 ALA A C 1
ATOM 4205 O O . ALA A 1 554 ? 7.275 27.093 32.080 1.00 87.56 554 ALA A O 1
ATOM 4206 N N . TRP A 1 555 ? 9.317 26.936 32.999 1.00 93.12 555 TRP A N 1
ATOM 4207 C CA . TRP A 1 555 ? 8.945 26.374 34.295 1.00 93.12 555 TRP A CA 1
ATOM 4208 C C . TRP A 1 555 ? 9.048 27.424 35.398 1.00 93.12 555 TRP A C 1
ATOM 4210 O O . TRP A 1 555 ? 10.118 27.726 35.934 1.00 93.12 555 TRP A O 1
ATOM 4220 N N . GLU A 1 556 ? 7.897 27.950 35.796 1.00 89.81 556 GLU A N 1
ATOM 4221 C CA . GLU A 1 556 ? 7.800 28.947 36.852 1.00 89.81 556 GLU A CA 1
ATOM 4222 C C . GLU A 1 556 ? 7.872 28.273 38.228 1.00 89.81 556 GLU A C 1
ATOM 4224 O O . GLU A 1 556 ? 6.973 27.525 38.620 1.00 89.81 556 GLU A O 1
ATOM 4229 N N . ALA A 1 557 ? 8.918 28.568 39.002 1.00 85.56 557 ALA A N 1
ATOM 4230 C CA . ALA A 1 557 ? 9.005 28.138 40.394 1.00 85.56 557 ALA A CA 1
ATOM 4231 C C . ALA A 1 557 ? 8.012 28.920 41.275 1.00 85.56 557 ALA A C 1
ATOM 4233 O O . ALA A 1 557 ? 8.026 30.154 41.314 1.00 85.56 557 ALA A O 1
ATOM 4234 N N . GLY A 1 558 ? 7.185 28.203 42.035 1.00 78.06 558 GLY A N 1
ATOM 4235 C CA . GLY A 1 558 ? 6.308 28.785 43.046 1.00 78.06 558 GLY A CA 1
ATOM 4236 C C . GLY A 1 558 ? 7.086 29.316 44.252 1.00 78.06 558 GLY A C 1
ATOM 4237 O O . GLY A 1 558 ? 8.234 28.930 44.502 1.00 78.06 558 GLY A O 1
ATOM 4238 N N . SER A 1 559 ? 6.445 30.191 45.031 1.00 71.75 559 SER A N 1
ATOM 4239 C CA . SER A 1 559 ? 7.028 30.782 46.244 1.00 71.75 559 SER A CA 1
ATOM 4240 C C . SER A 1 559 ? 7.695 29.725 47.136 1.00 71.75 559 SER A C 1
ATOM 4242 O O . SER A 1 559 ? 7.072 28.732 47.499 1.00 71.75 559 SER A O 1
ATOM 4244 N N . GLY A 1 560 ? 8.966 29.937 47.496 1.00 69.31 560 GLY A N 1
ATOM 4245 C CA . GLY A 1 560 ? 9.738 29.017 48.345 1.00 69.31 560 GLY A CA 1
ATOM 4246 C C . GLY A 1 560 ? 10.453 27.866 47.627 1.00 69.31 560 GLY A C 1
ATOM 4247 O O . GLY A 1 560 ? 11.169 27.121 48.293 1.00 69.31 560 GLY A O 1
ATOM 4248 N N . SER A 1 561 ? 10.323 27.768 46.301 1.00 80.31 561 SER A N 1
ATOM 4249 C CA . SER A 1 561 ? 10.970 26.744 45.465 1.00 80.31 561 SER A CA 1
ATOM 4250 C C . SER A 1 561 ? 12.024 27.354 44.549 1.00 80.31 561 SER A C 1
ATOM 4252 O O . SER A 1 561 ? 11.990 28.550 44.240 1.00 80.31 561 SER A O 1
ATOM 4254 N N . GLN A 1 562 ? 12.927 26.518 44.055 1.00 86.69 562 GLN A N 1
ATOM 4255 C CA . GLN A 1 562 ? 13.808 26.838 42.943 1.00 86.69 562 GLN A CA 1
ATOM 4256 C C . GLN A 1 562 ? 13.755 25.707 41.918 1.00 86.69 562 GLN A C 1
ATOM 4258 O O . GLN A 1 562 ? 13.755 24.537 42.288 1.00 86.69 562 GLN A O 1
ATOM 4263 N N . VAL A 1 563 ? 13.734 26.079 40.637 1.00 90.94 563 VAL A N 1
ATOM 4264 C CA . VAL A 1 563 ? 13.994 25.144 39.541 1.00 90.94 563 VAL A CA 1
ATOM 4265 C C . VAL A 1 563 ? 15.387 25.363 38.959 1.00 90.94 563 VAL A C 1
ATOM 4267 O O . VAL A 1 563 ? 15.869 26.508 38.850 1.00 90.94 563 VAL A O 1
ATOM 4270 N N . SER A 1 564 ? 16.038 24.259 38.615 1.00 93.12 564 SER A N 1
ATOM 4271 C CA . SER A 1 564 ? 17.315 24.207 37.901 1.00 93.12 564 SER A CA 1
ATOM 4272 C C . SER A 1 564 ? 17.394 22.973 37.005 1.00 93.12 564 SER A C 1
ATOM 4274 O O . SER A 1 564 ? 16.543 22.097 37.102 1.00 93.12 564 SER A O 1
ATOM 4276 N N . LEU A 1 565 ? 18.422 22.908 36.160 1.00 93.88 565 LEU A N 1
ATOM 4277 C CA . LEU A 1 565 ? 18.775 21.716 35.388 1.00 93.88 565 LEU A CA 1
ATOM 4278 C C . LEU A 1 565 ? 19.895 20.965 36.112 1.00 93.88 565 LEU A C 1
ATOM 4280 O O . LEU A 1 565 ? 20.815 21.603 36.633 1.00 93.88 565 LEU A O 1
ATOM 4284 N N . SER A 1 566 ? 19.836 19.635 36.135 1.00 94.62 566 SER A N 1
ATOM 4285 C CA . SER A 1 566 ? 20.979 18.798 36.509 1.00 94.62 566 SER A CA 1
ATOM 4286 C C . SER A 1 566 ? 21.447 18.013 35.299 1.00 94.62 566 SER A C 1
ATOM 4288 O O . SER A 1 566 ? 20.667 17.264 34.734 1.00 94.62 566 SER A O 1
ATOM 4290 N N . ALA A 1 567 ? 22.721 18.169 34.941 1.00 91.69 567 ALA A N 1
ATOM 4291 C CA . ALA A 1 567 ? 23.399 17.371 33.917 1.00 91.69 567 ALA A CA 1
ATOM 4292 C C . ALA A 1 567 ? 24.407 16.380 34.532 1.00 91.69 567 ALA A C 1
ATOM 4294 O O . ALA A 1 567 ? 25.277 15.836 33.847 1.00 91.69 567 ALA A O 1
ATOM 4295 N N . ASP A 1 568 ? 24.336 16.179 35.851 1.00 93.12 568 ASP A N 1
ATOM 4296 C CA . ASP A 1 568 ? 25.235 15.281 36.564 1.00 93.12 568 ASP A CA 1
ATOM 4297 C C . ASP A 1 568 ? 24.865 13.821 36.243 1.00 93.12 568 ASP A C 1
ATOM 4299 O O . ASP A 1 568 ? 23.691 13.451 36.348 1.00 93.12 568 ASP A O 1
ATOM 4303 N N . PRO A 1 569 ? 25.830 12.957 35.872 1.00 85.50 569 PRO A N 1
ATOM 4304 C CA . PRO A 1 569 ? 25.540 11.569 35.524 1.00 85.50 569 PRO A CA 1
ATOM 4305 C C . PRO A 1 569 ? 24.752 10.829 36.613 1.00 85.50 569 PRO A C 1
ATOM 4307 O O . PRO A 1 569 ? 25.166 10.768 37.772 1.00 85.50 569 PRO A O 1
ATOM 4310 N N . GLY A 1 570 ? 23.618 10.243 36.222 1.00 85.38 570 GLY A N 1
ATOM 4311 C CA . GLY A 1 570 ? 22.698 9.530 37.113 1.00 85.38 570 GLY A CA 1
ATOM 4312 C C . GLY A 1 570 ? 21.678 10.418 37.834 1.00 85.38 570 GLY A C 1
ATOM 4313 O O . GLY A 1 570 ? 20.773 9.884 38.476 1.00 85.38 570 GLY A O 1
ATOM 4314 N N . LEU A 1 571 ? 21.791 11.747 37.741 1.00 93.25 571 LEU A N 1
ATOM 4315 C CA . LEU A 1 571 ? 20.788 12.697 38.240 1.00 93.25 571 LEU A CA 1
ATOM 4316 C C . LEU A 1 571 ? 19.825 13.192 37.160 1.00 93.25 571 LEU A C 1
ATOM 4318 O O . LEU A 1 571 ? 18.906 13.923 37.496 1.00 93.25 571 LEU A O 1
ATOM 4322 N N . TYR A 1 572 ? 19.978 12.720 35.927 1.00 90.75 572 TYR A N 1
ATOM 4323 C CA . TYR A 1 572 ? 18.929 12.674 34.911 1.00 90.75 572 TYR A CA 1
ATOM 4324 C C . TYR A 1 572 ? 18.495 11.218 34.695 1.00 90.75 572 TYR A C 1
ATOM 4326 O O . TYR A 1 572 ? 19.288 10.298 34.940 1.00 90.75 572 TYR A O 1
ATOM 4334 N N . HIS A 1 573 ? 17.230 10.997 34.334 1.00 85.31 573 HIS A N 1
ATOM 4335 C CA . HIS A 1 573 ? 16.732 9.661 34.005 1.00 85.31 573 HIS A CA 1
ATOM 4336 C C . HIS A 1 573 ? 17.241 9.294 32.622 1.00 85.31 573 HIS A C 1
ATOM 4338 O O . HIS A 1 573 ? 17.798 8.213 32.414 1.00 85.31 573 HIS A O 1
ATOM 4344 N N . TRP A 1 574 ? 17.108 10.254 31.710 1.00 71.31 574 TRP A N 1
ATOM 4345 C CA . TRP A 1 574 ? 17.439 10.086 30.321 1.00 71.31 574 TRP A CA 1
ATOM 4346 C C . TRP A 1 574 ? 17.988 11.380 29.712 1.00 71.31 574 TRP A C 1
ATOM 4348 O O . TRP A 1 574 ? 18.172 12.375 30.399 1.00 71.31 574 TRP A O 1
ATOM 4358 N N . GLY A 1 575 ? 18.375 11.344 28.436 1.00 81.62 575 GLY A N 1
ATOM 4359 C CA . GLY A 1 575 ? 18.928 12.535 27.786 1.00 81.62 575 GLY A CA 1
ATOM 4360 C C . GLY A 1 575 ? 20.277 12.999 28.353 1.00 81.62 575 GLY A C 1
ATOM 4361 O O . GLY A 1 575 ? 21.215 12.208 28.492 1.00 81.62 575 GLY A O 1
ATOM 4362 N N . LYS A 1 576 ? 20.403 14.304 28.569 1.00 84.50 576 LYS A N 1
ATOM 4363 C CA . LYS A 1 576 ? 21.586 14.992 29.094 1.00 84.50 576 LYS A CA 1
ATOM 4364 C C . LYS A 1 576 ? 21.279 15.704 30.401 1.00 84.50 576 LYS A C 1
ATOM 4366 O O . LYS A 1 576 ? 22.234 16.072 31.090 1.00 84.50 576 LYS A O 1
ATOM 4371 N N . GLN A 1 577 ? 20.008 15.959 30.708 1.00 90.88 577 GLN A N 1
ATOM 4372 C CA . GLN A 1 577 ? 19.634 16.747 31.869 1.00 90.88 577 GLN A CA 1
ATOM 4373 C C . GLN A 1 577 ? 18.194 16.521 32.319 1.00 90.88 577 GLN A C 1
ATOM 4375 O O . GLN A 1 577 ? 17.324 16.233 31.519 1.00 90.88 577 GLN A O 1
ATOM 4380 N N . SER A 1 578 ? 17.930 16.764 33.600 1.00 95.81 578 SER A N 1
ATOM 4381 C CA . SER A 1 578 ? 16.576 16.725 34.155 1.00 95.81 578 SER A CA 1
ATOM 4382 C C . SER A 1 578 ? 16.231 18.017 34.887 1.00 95.81 578 SER A C 1
ATOM 4384 O O . SER A 1 578 ? 17.109 18.800 35.279 1.00 95.81 578 SER A O 1
ATOM 4386 N N . LEU A 1 579 ? 14.942 18.212 35.158 1.00 96.00 579 LEU A N 1
ATOM 4387 C CA . LEU A 1 579 ? 14.484 19.238 36.085 1.00 96.00 579 LEU A CA 1
ATOM 4388 C C . LEU A 1 579 ? 14.883 18.872 37.515 1.00 96.00 579 LEU A C 1
ATOM 4390 O O . LEU A 1 579 ? 14.740 17.732 37.948 1.00 96.00 579 LEU A O 1
ATOM 4394 N N . VAL A 1 580 ? 15.324 19.872 38.270 1.00 94.94 580 VAL A N 1
ATOM 4395 C CA . VAL A 1 580 ? 15.511 19.808 39.719 1.00 94.94 580 VAL A CA 1
ATOM 4396 C C . VAL A 1 580 ? 14.498 20.738 40.364 1.00 94.94 580 VAL A C 1
ATOM 4398 O O . VAL A 1 580 ? 14.532 21.946 40.121 1.00 94.94 580 VAL A O 1
ATOM 4401 N N . LEU A 1 581 ? 13.632 20.191 41.211 1.00 91.50 581 LEU A N 1
ATOM 4402 C CA . LEU A 1 581 ? 12.758 20.946 42.099 1.00 91.50 581 LEU A CA 1
ATOM 4403 C C . LEU A 1 581 ? 13.369 20.964 43.504 1.00 91.50 581 LEU A C 1
ATOM 4405 O O . LEU A 1 581 ? 13.349 19.959 44.216 1.00 91.50 581 LEU A O 1
ATOM 4409 N N . ASP A 1 582 ? 13.903 22.118 43.898 1.00 87.50 582 ASP A N 1
ATOM 4410 C CA . ASP A 1 582 ? 14.518 22.343 45.208 1.00 87.50 582 ASP A CA 1
ATOM 4411 C C . ASP A 1 582 ? 13.576 23.141 46.125 1.00 87.50 582 ASP A C 1
ATOM 4413 O O . ASP A 1 582 ? 13.157 24.259 45.801 1.00 87.50 582 ASP A O 1
ATOM 4417 N N . SER A 1 583 ? 13.269 22.579 47.297 1.00 78.88 583 SER A N 1
ATOM 4418 C CA . SER A 1 583 ? 12.446 23.205 48.334 1.00 78.88 583 SER A CA 1
ATOM 4419 C C . SER A 1 583 ? 13.225 23.803 49.514 1.00 78.88 583 SER A C 1
ATOM 4421 O O . SER A 1 583 ? 12.659 24.044 50.585 1.00 78.88 583 SER A O 1
ATOM 4423 N N . SER A 1 584 ? 14.530 24.029 49.372 1.00 67.62 584 SER A N 1
ATOM 4424 C CA . SER A 1 584 ? 15.435 24.478 50.440 1.00 67.62 584 SER A CA 1
ATOM 4425 C C . SER A 1 584 ? 15.210 25.907 50.943 1.00 67.62 584 SER A C 1
ATOM 4427 O O . SER A 1 584 ? 15.747 26.291 51.986 1.00 67.62 584 SER A O 1
ATOM 4429 N N . ARG A 1 585 ? 14.430 26.725 50.224 1.00 61.88 585 ARG A N 1
ATOM 4430 C CA . ARG A 1 585 ? 14.425 28.190 50.389 1.00 61.88 585 ARG A CA 1
ATOM 4431 C C . ARG A 1 585 ? 13.355 28.741 51.334 1.00 61.88 585 ARG A C 1
ATOM 4433 O O . ARG A 1 585 ? 13.525 29.862 51.811 1.00 61.88 585 ARG A O 1
ATOM 4440 N N . SER A 1 586 ? 12.277 28.009 51.623 1.00 58.69 586 SER A N 1
ATOM 4441 C CA . SER A 1 586 ? 11.235 28.445 52.567 1.00 58.69 586 SER A CA 1
ATOM 4442 C C . SER A 1 586 ? 10.466 27.262 53.152 1.00 58.69 586 SER A C 1
ATOM 4444 O O . SER A 1 586 ? 10.086 26.354 52.427 1.00 58.69 586 SER A O 1
ATOM 4446 N N . ALA A 1 587 ? 10.181 27.306 54.457 1.00 55.88 587 ALA A N 1
ATOM 4447 C CA . ALA A 1 587 ? 9.345 26.320 55.149 1.00 55.88 587 ALA A CA 1
ATOM 4448 C C . ALA A 1 587 ? 7.858 26.730 55.234 1.00 55.88 587 ALA A C 1
ATOM 4450 O O . ALA A 1 587 ? 7.095 26.078 55.934 1.00 55.88 587 ALA A O 1
ATOM 4451 N N . LEU A 1 588 ? 7.454 27.845 54.607 1.00 55.16 588 LEU A N 1
ATOM 4452 C CA . LEU A 1 588 ? 6.129 28.460 54.803 1.00 55.16 588 LEU A CA 1
ATOM 4453 C C . LEU A 1 588 ? 5.194 28.371 53.581 1.00 55.16 588 LEU A C 1
ATOM 4455 O O . LEU A 1 588 ? 4.064 28.848 53.654 1.00 55.16 588 LEU A O 1
ATOM 4459 N N . SER A 1 589 ? 5.635 27.774 52.472 1.00 63.91 589 SER A N 1
ATOM 4460 C CA . SER A 1 589 ? 4.861 27.635 51.230 1.00 63.91 589 SER A CA 1
ATOM 4461 C C . SER A 1 589 ? 5.063 26.251 50.611 1.00 63.91 589 SER A C 1
ATOM 4463 O O . SER A 1 589 ? 6.104 25.638 50.828 1.00 63.91 589 SER A O 1
ATOM 4465 N N . LEU A 1 590 ? 4.069 25.750 49.862 1.00 71.38 590 LEU A N 1
ATOM 4466 C CA . LEU A 1 590 ? 4.196 24.477 49.147 1.00 71.38 590 LEU A CA 1
ATOM 4467 C C . LEU A 1 590 ? 5.159 24.624 47.960 1.00 71.38 590 LEU A C 1
ATOM 4469 O O . LEU A 1 590 ? 4.877 25.425 47.061 1.00 71.38 590 LEU A O 1
ATOM 4473 N N . PRO A 1 591 ? 6.268 23.866 47.935 1.00 77.81 591 PRO A N 1
ATOM 4474 C CA . PRO A 1 591 ? 7.201 23.902 46.826 1.00 77.81 591 PRO A CA 1
ATOM 4475 C C . PRO A 1 591 ? 6.560 23.356 45.553 1.00 77.81 591 PRO A C 1
ATOM 4477 O O . PRO A 1 591 ? 5.983 22.271 45.573 1.00 77.81 591 PRO A O 1
ATOM 4480 N N . GLN A 1 592 ? 6.665 24.093 44.451 1.00 86.62 592 GLN A N 1
ATOM 4481 C CA . GLN A 1 592 ? 6.089 23.709 43.167 1.00 86.62 592 GLN A CA 1
ATOM 4482 C C . GLN A 1 592 ? 6.814 24.355 41.986 1.00 86.62 592 GLN A C 1
ATOM 4484 O O . GLN A 1 592 ? 7.436 25.412 42.123 1.00 86.62 592 GLN A O 1
ATOM 4489 N N . ALA A 1 593 ? 6.659 23.755 40.814 1.00 90.50 593 ALA A N 1
ATOM 4490 C CA . ALA A 1 593 ? 7.032 24.308 39.522 1.00 90.50 593 ALA A CA 1
ATOM 4491 C C . ALA A 1 593 ? 5.871 24.128 38.541 1.00 90.50 593 ALA A C 1
ATOM 4493 O O . ALA A 1 593 ? 5.241 23.071 38.529 1.00 90.50 593 ALA A O 1
ATOM 4494 N N . GLY A 1 594 ? 5.568 25.147 37.739 1.00 91.94 594 GLY A N 1
ATOM 4495 C CA . GLY A 1 594 ? 4.472 25.095 36.776 1.00 91.94 594 GLY A CA 1
ATOM 4496 C C . GLY A 1 594 ? 4.910 25.434 35.359 1.00 91.94 594 GLY A C 1
ATOM 4497 O O . GLY A 1 594 ? 5.549 26.460 35.159 1.00 91.94 594 GLY A O 1
ATOM 4498 N N . PHE A 1 595 ? 4.485 24.619 34.400 1.00 93.38 595 PHE A N 1
ATOM 4499 C CA . PHE A 1 595 ? 4.672 24.816 32.968 1.00 93.38 595 PHE A CA 1
ATOM 4500 C C . PHE A 1 595 ? 3.363 25.266 32.325 1.00 93.38 595 PHE A C 1
ATOM 4502 O O . PHE A 1 595 ? 2.333 24.594 32.460 1.00 93.38 595 PHE A O 1
ATOM 4509 N N . ARG A 1 596 ? 3.383 26.411 31.640 1.00 90.62 596 ARG A N 1
ATOM 4510 C CA . ARG A 1 596 ? 2.201 26.998 31.001 1.00 90.62 596 ARG A CA 1
ATOM 4511 C C . ARG A 1 596 ? 2.332 26.932 29.483 1.00 90.62 596 ARG A C 1
ATOM 4513 O O . ARG A 1 596 ? 3.317 27.399 28.932 1.00 90.62 596 ARG A O 1
ATOM 4520 N N . PHE A 1 597 ? 1.298 26.425 28.819 1.00 87.62 597 PHE A N 1
ATOM 4521 C CA . PHE A 1 597 ? 1.233 26.399 27.359 1.00 87.62 597 PHE A CA 1
ATOM 4522 C C . PHE A 1 597 ? 0.756 27.748 26.798 1.00 87.62 597 PHE A C 1
ATOM 4524 O O . PHE A 1 597 ? -0.116 28.400 27.385 1.00 87.62 597 PHE A O 1
ATOM 4531 N N . ASP A 1 598 ? 1.266 28.132 25.624 1.00 83.50 598 ASP A N 1
ATOM 4532 C CA . ASP A 1 598 ? 0.879 29.370 24.924 1.00 83.50 598 ASP A CA 1
ATOM 4533 C C . ASP A 1 598 ? -0.590 29.372 24.461 1.00 83.50 598 ASP A C 1
ATOM 4535 O O . ASP A 1 598 ? -1.227 30.423 24.362 1.00 83.50 598 ASP A O 1
ATOM 4539 N N . GLY A 1 599 ? -1.151 28.186 24.213 1.00 82.38 599 GLY A N 1
ATOM 4540 C CA . GLY A 1 599 ? -2.540 27.970 23.813 1.00 82.38 599 GLY A CA 1
ATOM 4541 C C . GLY A 1 599 ? -3.113 26.672 24.392 1.00 82.38 599 GLY A C 1
ATOM 4542 O O . GLY A 1 599 ? -2.360 25.866 24.946 1.00 82.38 599 GLY A O 1
ATOM 4543 N N . PRO A 1 600 ? -4.440 26.457 24.289 1.00 86.38 600 PRO A N 1
ATOM 4544 C CA . PRO A 1 600 ? -5.083 25.262 24.826 1.00 86.38 600 PRO A CA 1
ATOM 4545 C C . PRO A 1 600 ? -4.538 24.007 24.140 1.00 86.38 600 PRO A C 1
ATOM 4547 O O . PRO A 1 600 ? -4.564 23.914 22.915 1.00 86.38 600 PRO A O 1
ATOM 4550 N N . GLN A 1 601 ? -4.078 23.049 24.939 1.00 89.19 601 GLN A N 1
ATOM 4551 C CA . GLN A 1 601 ? -3.605 21.753 24.469 1.00 89.19 601 GLN A CA 1
ATOM 4552 C C . GLN A 1 601 ? -4.724 20.724 24.544 1.00 89.19 601 GLN A C 1
ATOM 4554 O O . GLN A 1 601 ? -5.312 20.518 25.606 1.00 89.19 601 GLN A O 1
ATOM 4559 N N . ASP A 1 602 ? -4.988 20.060 23.426 1.00 85.94 602 ASP A N 1
ATOM 4560 C CA . ASP A 1 602 ? -5.868 18.902 23.400 1.00 85.94 602 ASP A CA 1
ATOM 4561 C C . ASP A 1 602 ? -5.052 17.639 23.676 1.00 85.94 602 ASP A C 1
ATOM 4563 O O . ASP A 1 602 ? -4.335 17.151 22.799 1.00 85.94 602 ASP A O 1
ATOM 4567 N N . TRP A 1 603 ? -5.135 17.122 24.903 1.00 87.44 603 TRP A N 1
ATOM 4568 C CA . TRP A 1 603 ? -4.499 15.862 25.292 1.00 87.44 603 TRP A CA 1
ATOM 4569 C C . TRP A 1 603 ? -5.380 14.638 25.021 1.00 87.44 603 TRP A C 1
ATOM 4571 O O . TRP A 1 603 ? -4.991 13.539 25.387 1.00 87.44 603 TRP A O 1
ATOM 4581 N N . THR A 1 604 ? -6.563 14.794 24.421 1.00 75.75 604 THR A N 1
ATOM 4582 C CA . THR A 1 604 ? -7.414 13.657 24.017 1.00 75.75 604 THR A CA 1
ATOM 4583 C C . THR A 1 604 ? -7.130 13.167 22.601 1.00 75.75 604 THR A C 1
ATOM 4585 O O . THR A 1 604 ? -7.573 12.079 22.233 1.00 75.75 604 THR A O 1
ATOM 4588 N N . SER A 1 605 ? -6.376 13.948 21.824 1.00 63.62 605 SER A N 1
ATOM 4589 C CA . SER A 1 605 ? -5.844 13.512 20.532 1.00 63.62 605 SER A CA 1
ATOM 4590 C C . SER A 1 605 ? -4.943 12.279 20.689 1.00 63.62 605 SER A C 1
ATOM 4592 O O . SER A 1 605 ? -4.296 12.100 21.722 1.00 63.62 605 SER A O 1
ATOM 4594 N N . ASP A 1 606 ? -4.941 11.419 19.667 1.00 56.44 606 ASP A N 1
ATOM 4595 C CA . ASP A 1 606 ? -4.125 10.196 19.580 1.00 56.44 606 ASP A CA 1
ATOM 4596 C C . ASP A 1 606 ? -4.353 9.187 20.726 1.00 56.44 606 ASP A C 1
ATOM 4598 O O . ASP A 1 606 ? -3.453 8.469 21.149 1.00 56.44 606 ASP A O 1
ATOM 4602 N N . ASP A 1 607 ? -5.586 9.138 21.241 1.00 64.88 607 ASP A N 1
ATOM 4603 C CA . ASP A 1 607 ? -6.051 8.191 22.264 1.00 64.88 607 ASP A CA 1
ATOM 4604 C C . ASP A 1 607 ? -5.305 8.235 23.611 1.00 64.88 607 ASP A C 1
ATOM 4606 O O . ASP A 1 607 ? -5.391 7.301 24.413 1.00 64.88 607 ASP A O 1
ATOM 4610 N N . ALA A 1 608 ? -4.620 9.336 23.931 1.00 76.62 608 ALA A N 1
ATOM 4611 C CA . ALA A 1 608 ? -4.008 9.486 25.245 1.00 76.62 608 ALA A CA 1
ATOM 4612 C C . ALA A 1 608 ? -5.071 9.383 26.362 1.00 76.62 608 ALA A C 1
ATOM 4614 O O . ALA A 1 608 ? -6.174 9.945 26.300 1.00 76.62 608 ALA A O 1
ATOM 4615 N N . ARG A 1 609 ? -4.749 8.588 27.386 1.00 81.75 609 ARG A N 1
ATOM 4616 C CA . ARG A 1 609 ? -5.598 8.324 28.562 1.00 81.75 609 ARG A CA 1
ATOM 4617 C C . ARG A 1 609 ? -4.876 8.555 29.879 1.00 81.75 609 ARG A C 1
ATOM 4619 O O . ARG A 1 609 ? -5.506 8.487 30.930 1.00 81.75 609 ARG A O 1
ATOM 4626 N N . GLY A 1 610 ? -3.585 8.846 29.840 1.00 85.88 610 GLY A N 1
ATOM 4627 C CA . GLY A 1 610 ? -2.810 9.174 31.018 1.00 85.88 610 GLY A CA 1
ATOM 4628 C C . GLY A 1 610 ? -1.626 10.069 30.697 1.00 85.88 610 GLY A C 1
ATOM 4629 O O . GLY A 1 610 ? -1.304 10.348 29.542 1.00 85.88 610 GLY A O 1
ATOM 4630 N N . LEU A 1 611 ? -0.970 10.503 31.760 1.00 89.88 611 LEU A N 1
ATOM 4631 C CA . LEU A 1 611 ? 0.309 11.196 31.738 1.00 89.88 611 LEU A CA 1
ATOM 4632 C C . LEU A 1 611 ? 1.283 10.374 32.574 1.00 89.88 611 LEU A C 1
ATOM 4634 O O . LEU A 1 611 ? 0.910 9.888 33.639 1.00 89.88 611 LEU A O 1
ATOM 4638 N N . THR A 1 612 ? 2.519 10.224 32.119 1.00 88.81 612 THR A N 1
ATOM 4639 C CA . THR A 1 612 ? 3.577 9.589 32.905 1.00 88.81 612 THR A CA 1
ATOM 4640 C C . THR A 1 612 ? 4.801 10.482 32.977 1.00 88.81 612 THR A C 1
ATOM 4642 O O . THR A 1 612 ? 5.034 11.291 32.081 1.00 88.81 612 THR A O 1
ATOM 4645 N N . PHE A 1 613 ? 5.563 10.347 34.053 1.00 92.81 613 PHE A N 1
ATOM 4646 C CA . PHE A 1 613 ? 6.870 10.975 34.185 1.00 92.81 613 PHE A CA 1
ATOM 4647 C C . PHE A 1 613 ? 7.763 10.175 35.125 1.00 92.81 613 PHE A C 1
ATOM 4649 O O . PHE A 1 613 ? 7.282 9.384 35.945 1.00 92.81 613 PHE A O 1
ATOM 4656 N N . TRP A 1 614 ? 9.065 10.405 35.014 1.00 94.06 614 TRP A N 1
ATOM 4657 C CA . TRP A 1 614 ? 10.060 9.815 35.892 1.00 94.06 614 TRP A CA 1
ATOM 4658 C C . TRP A 1 614 ? 10.451 10.802 36.980 1.00 94.06 614 TRP A C 1
ATOM 4660 O O . TRP A 1 614 ? 10.573 12.005 36.751 1.00 94.06 614 TRP A O 1
ATOM 4670 N N . PHE A 1 615 ? 10.638 10.297 38.193 1.00 96.19 615 PHE A N 1
ATOM 4671 C CA . PHE A 1 615 ? 11.122 11.098 39.305 1.00 96.19 615 PHE A CA 1
ATOM 4672 C C . PHE A 1 615 ? 12.103 10.318 40.177 1.00 96.19 615 PHE A C 1
ATOM 4674 O O . PHE A 1 615 ? 12.034 9.094 40.311 1.00 96.19 615 PHE A O 1
ATOM 4681 N N . ARG A 1 616 ? 13.022 11.050 40.797 1.00 94.69 616 ARG A N 1
ATOM 4682 C CA . ARG A 1 616 ? 14.013 10.538 41.742 1.00 94.69 616 ARG A CA 1
ATOM 4683 C C . ARG A 1 616 ? 14.142 11.516 42.900 1.00 94.69 616 ARG A C 1
ATOM 4685 O O . ARG A 1 616 ? 14.208 12.725 42.701 1.00 94.69 616 ARG A O 1
ATOM 4692 N N . GLY A 1 617 ? 14.162 10.995 44.115 1.00 93.19 617 GLY A N 1
ATOM 4693 C CA . GLY A 1 617 ? 14.392 11.761 45.332 1.00 93.19 617 GLY A CA 1
ATOM 4694 C C . GLY A 1 617 ? 15.860 11.809 45.754 1.00 93.19 617 GLY A C 1
ATOM 4695 O O . GLY A 1 617 ? 16.755 11.367 45.037 1.00 93.19 617 GLY A O 1
ATOM 4696 N N . ASP A 1 618 ? 16.094 12.301 46.966 1.00 90.31 618 ASP A N 1
ATOM 4697 C CA . ASP A 1 618 ? 17.386 12.258 47.651 1.00 90.31 618 ASP A CA 1
ATOM 4698 C C . ASP A 1 618 ? 17.204 11.546 48.998 1.00 90.31 618 ASP A C 1
ATOM 4700 O O . ASP A 1 618 ? 16.207 11.766 49.690 1.00 90.31 618 ASP A O 1
ATOM 4704 N N . GLN A 1 619 ? 18.163 10.706 49.399 1.00 90.69 619 GLN A N 1
ATOM 4705 C CA . GLN A 1 619 ? 18.092 9.956 50.664 1.00 90.69 619 GLN A CA 1
ATOM 4706 C C . GLN A 1 619 ? 18.021 10.861 51.907 1.00 90.69 619 GLN A C 1
ATOM 4708 O O . GLN A 1 619 ? 17.628 10.404 52.981 1.00 90.69 619 GLN A O 1
ATOM 4713 N N . ASN A 1 620 ? 18.403 12.135 51.780 1.00 88.69 620 ASN A N 1
ATOM 4714 C CA . ASN A 1 620 ? 18.324 13.136 52.842 1.00 88.69 620 ASN A CA 1
ATOM 4715 C C . ASN A 1 620 ? 16.977 13.872 52.885 1.00 88.69 620 ASN A C 1
ATOM 4717 O O . ASN A 1 620 ? 16.773 14.694 53.786 1.00 88.69 620 ASN A O 1
ATOM 4721 N N . ASN A 1 621 ? 16.068 13.598 51.945 1.00 88.38 621 ASN A N 1
ATOM 4722 C CA . ASN A 1 621 ? 14.735 14.180 51.957 1.00 88.38 621 ASN A CA 1
ATOM 4723 C C . ASN A 1 621 ? 13.928 13.679 53.157 1.00 88.38 621 ASN A C 1
ATOM 4725 O O . ASN A 1 621 ? 14.039 12.535 53.601 1.00 88.38 621 ASN A O 1
ATOM 4729 N N . ASN A 1 622 ? 13.041 14.538 53.649 1.00 85.31 622 ASN A N 1
ATOM 4730 C CA . ASN A 1 622 ? 11.973 14.121 54.547 1.00 85.31 622 ASN A CA 1
ATOM 4731 C C . ASN A 1 622 ? 10.805 13.562 53.718 1.00 85.31 622 ASN A C 1
ATOM 4733 O O . ASN A 1 622 ? 10.488 14.147 52.675 1.00 85.31 622 ASN A O 1
ATOM 4737 N N . PRO A 1 623 ? 10.122 12.494 54.181 1.00 86.56 623 PRO A N 1
ATOM 4738 C CA . PRO A 1 623 ? 8.921 11.993 53.521 1.00 86.56 623 PRO A CA 1
ATOM 4739 C C . PRO A 1 623 ? 7.907 13.117 53.298 1.00 86.56 623 PRO A C 1
ATOM 4741 O O . PRO A 1 623 ? 7.508 13.803 54.242 1.00 86.56 623 PRO A O 1
ATOM 4744 N N . ALA A 1 624 ? 7.510 13.312 52.045 1.00 83.56 624 ALA A N 1
ATOM 4745 C CA . ALA A 1 624 ? 6.577 14.348 51.633 1.00 83.56 624 ALA A CA 1
ATOM 4746 C C . ALA A 1 624 ? 5.785 13.866 50.410 1.00 83.56 624 ALA A C 1
ATOM 4748 O O . ALA A 1 624 ? 6.374 13.279 49.499 1.00 83.56 624 ALA A O 1
ATOM 4749 N N . PRO A 1 625 ? 4.467 14.120 50.347 1.00 86.56 625 PRO A N 1
ATOM 4750 C CA . PRO A 1 625 ? 3.686 13.779 49.165 1.00 86.56 625 PRO A CA 1
ATOM 4751 C C . PRO A 1 625 ? 4.179 14.531 47.924 1.00 86.56 625 PRO A C 1
ATOM 4753 O O . PRO A 1 625 ? 4.223 15.760 47.928 1.00 86.56 625 PRO A O 1
ATOM 4756 N N . LEU A 1 626 ? 4.521 13.796 46.868 1.00 90.19 626 LEU A N 1
ATOM 4757 C CA . LEU A 1 626 ? 4.683 14.337 45.518 1.00 90.19 626 LEU A CA 1
ATOM 4758 C C . LEU A 1 626 ? 3.299 14.466 44.881 1.00 90.19 626 LEU A C 1
ATOM 4760 O O . LEU A 1 626 ? 2.457 13.584 45.051 1.00 90.19 626 LEU A O 1
ATOM 4764 N N . TRP A 1 627 ? 3.041 15.542 44.153 1.00 90.94 627 TRP A N 1
ATOM 4765 C CA . TRP A 1 627 ? 1.776 15.727 43.454 1.00 90.94 627 TRP A CA 1
ATOM 4766 C C . TRP A 1 627 ? 1.969 16.401 42.101 1.00 90.94 627 TRP A C 1
ATOM 4768 O O . TRP A 1 627 ? 2.965 17.082 41.853 1.00 90.94 627 TRP A O 1
ATOM 4778 N N . ILE A 1 628 ? 0.972 16.217 41.243 1.00 92.62 628 ILE A N 1
ATOM 4779 C CA . ILE A 1 628 ? 0.836 16.881 39.951 1.00 92.62 628 ILE A CA 1
ATOM 4780 C C . ILE A 1 628 ? -0.538 17.534 39.853 1.00 92.62 628 ILE A C 1
ATOM 4782 O O . ILE A 1 628 ? -1.543 16.979 40.298 1.00 92.62 628 ILE A O 1
ATOM 4786 N N . ALA A 1 629 ? -0.576 18.731 39.286 1.00 92.25 629 ALA A N 1
ATOM 4787 C CA . ALA A 1 629 ? -1.788 19.469 39.009 1.00 92.25 629 ALA A CA 1
ATOM 4788 C C . ALA A 1 629 ? -1.928 19.732 37.511 1.00 92.25 629 ALA A C 1
ATOM 4790 O O . ALA A 1 629 ? -0.962 20.100 36.841 1.00 92.25 629 ALA A O 1
ATOM 4791 N N . VAL A 1 630 ? -3.147 19.573 37.006 1.00 93.75 630 VAL A N 1
ATOM 4792 C CA . VAL A 1 630 ? -3.519 19.876 35.622 1.00 93.75 630 VAL A CA 1
ATOM 4793 C C . VAL A 1 630 ? -4.625 20.913 35.648 1.00 93.75 630 VAL A C 1
ATOM 4795 O O . VAL A 1 630 ? -5.650 20.732 36.307 1.00 93.75 630 VAL A O 1
ATOM 4798 N N . GLU A 1 631 ? -4.399 22.011 34.940 1.00 93.00 631 GLU A N 1
ATOM 4799 C CA . GLU A 1 631 ? -5.319 23.134 34.839 1.00 93.00 631 GLU A CA 1
ATOM 4800 C C . GLU A 1 631 ? -5.798 23.281 33.397 1.00 93.00 631 GLU A C 1
ATOM 4802 O O . GLU A 1 631 ? -4.984 23.344 32.471 1.00 93.00 631 GLU A O 1
ATOM 4807 N N . ASP A 1 632 ? -7.110 23.378 33.197 1.00 92.25 632 ASP A N 1
ATOM 4808 C CA . ASP A 1 632 ? -7.681 23.646 31.880 1.00 92.25 632 ASP A CA 1
ATOM 4809 C C . ASP A 1 632 ? -7.744 25.144 31.542 1.00 92.25 632 ASP A C 1
ATOM 4811 O O . ASP A 1 632 ? -7.471 26.040 32.344 1.00 92.25 632 ASP A O 1
ATOM 4815 N N . TYR A 1 633 ? -8.124 25.440 30.303 1.00 89.62 633 TYR A N 1
ATOM 4816 C CA . TYR A 1 633 ? -8.209 26.805 29.800 1.00 89.62 633 TYR A CA 1
ATOM 4817 C C . TYR A 1 633 ? -9.326 27.635 30.450 1.00 89.62 633 TYR A C 1
ATOM 4819 O O . TYR A 1 633 ? -9.299 28.865 30.354 1.00 89.62 633 TYR A O 1
ATOM 4827 N N . ALA A 1 634 ? -10.278 26.988 31.133 1.00 88.19 634 ALA A N 1
ATOM 4828 C CA . ALA A 1 634 ? -11.292 27.647 31.952 1.00 88.19 634 ALA A CA 1
ATOM 4829 C C . ALA A 1 634 ? -10.787 27.964 33.375 1.00 88.19 634 ALA A C 1
ATOM 4831 O O . ALA A 1 634 ? -11.483 28.654 34.122 1.00 88.19 634 ALA A O 1
ATOM 4832 N N . GLY A 1 635 ? -9.575 27.522 33.732 1.00 87.75 635 GLY A N 1
ATOM 4833 C CA . GLY A 1 635 ? -8.963 27.718 35.047 1.00 87.75 635 GLY A CA 1
ATOM 4834 C C . GLY A 1 635 ? -9.425 26.709 36.098 1.00 87.75 635 GLY A C 1
ATOM 4835 O O . GLY A 1 635 ? -9.256 26.957 37.291 1.00 87.75 635 GLY A O 1
ATOM 4836 N N . ILE A 1 636 ? -10.041 25.595 35.688 1.00 89.12 636 ILE A N 1
ATOM 4837 C CA . ILE A 1 636 ? -10.383 24.498 36.599 1.00 89.12 636 ILE A CA 1
ATOM 4838 C C . ILE A 1 636 ? -9.125 23.655 36.804 1.00 89.12 636 ILE A C 1
ATOM 4840 O O . ILE A 1 636 ? -8.437 23.331 35.840 1.00 89.12 636 ILE A O 1
ATOM 4844 N N . VAL A 1 637 ? -8.837 23.288 38.055 1.00 88.88 637 VAL A N 1
ATOM 4845 C CA . VAL A 1 637 ? -7.624 22.554 38.438 1.00 88.88 637 VAL A CA 1
ATOM 4846 C C . VAL A 1 637 ? -7.982 21.196 39.040 1.00 88.88 637 VAL A C 1
ATOM 4848 O O . VAL A 1 637 ? -8.845 21.096 39.914 1.00 88.88 637 VAL A O 1
ATOM 4851 N N . ALA A 1 638 ? -7.284 20.150 38.603 1.00 89.12 638 ALA A N 1
ATOM 4852 C CA . ALA A 1 638 ? -7.256 18.837 39.234 1.00 89.12 638 ALA A CA 1
ATOM 4853 C C . ALA A 1 638 ? -5.882 18.626 39.864 1.00 89.12 638 ALA A C 1
ATOM 4855 O O . ALA A 1 638 ? -4.882 18.957 39.238 1.00 89.12 638 ALA A O 1
ATOM 4856 N N . VAL A 1 639 ? -5.832 18.045 41.062 1.00 88.12 639 VAL A N 1
ATOM 4857 C CA . VAL A 1 639 ? -4.579 17.670 41.730 1.00 88.12 639 VAL A CA 1
ATOM 4858 C C . VAL A 1 639 ? -4.609 16.174 42.001 1.00 88.12 639 VAL A C 1
ATOM 4860 O O . VAL A 1 639 ? -5.556 15.675 42.613 1.00 88.12 639 VAL A O 1
ATOM 4863 N N . VAL A 1 640 ? -3.570 15.470 41.565 1.00 89.06 640 VAL A N 1
ATOM 4864 C CA . VAL A 1 640 ? -3.350 14.050 41.839 1.00 89.06 640 VAL A CA 1
ATOM 4865 C C . VAL A 1 640 ? -2.104 13.929 42.708 1.00 89.06 640 VAL A C 1
ATOM 4867 O O . VAL A 1 640 ? -1.076 14.536 42.421 1.00 89.06 640 VAL A O 1
ATOM 4870 N N . VAL A 1 641 ? -2.210 13.176 43.799 1.00 88.69 641 VAL A N 1
ATOM 4871 C CA . VAL A 1 641 ? -1.146 13.015 44.797 1.00 88.69 641 VAL A CA 1
ATOM 4872 C C . VAL A 1 641 ? -0.600 11.594 44.708 1.00 88.69 641 VAL A C 1
ATOM 4874 O O . VAL A 1 641 ? -1.375 10.638 44.666 1.00 88.69 641 VAL A O 1
ATOM 4877 N N . HIS A 1 642 ? 0.722 11.449 44.696 1.00 88.38 642 HIS A N 1
ATOM 4878 C CA . HIS A 1 642 ? 1.389 10.156 44.738 1.00 88.38 642 HIS A CA 1
ATOM 4879 C C . HIS A 1 642 ? 1.064 9.440 46.057 1.00 88.38 642 HIS A C 1
ATOM 4881 O O . HIS A 1 642 ? 1.137 10.026 47.139 1.00 88.38 642 HIS A O 1
ATOM 4887 N N . GLY A 1 643 ? 0.699 8.158 45.975 1.00 82.06 643 GLY A N 1
ATOM 4888 C CA . GLY A 1 643 ? 0.176 7.406 47.121 1.00 82.06 643 GLY A CA 1
ATOM 4889 C C . GLY A 1 643 ? 1.196 7.108 48.226 1.00 82.06 643 GLY A C 1
ATOM 4890 O O . GLY A 1 643 ? 0.791 6.846 49.358 1.00 82.06 643 GLY A O 1
ATOM 4891 N N . ASP A 1 644 ? 2.495 7.149 47.914 1.00 85.25 644 ASP A N 1
ATOM 4892 C CA . ASP A 1 644 ? 3.584 6.935 48.874 1.00 85.25 644 ASP A CA 1
ATOM 4893 C C . ASP A 1 644 ? 4.390 8.228 49.107 1.00 85.25 644 ASP A C 1
ATOM 4895 O O . ASP A 1 644 ? 5.088 8.674 48.191 1.00 85.25 644 ASP A O 1
ATOM 4899 N N . PRO A 1 645 ? 4.341 8.829 50.312 1.00 83.88 645 PRO A N 1
ATOM 4900 C CA . PRO A 1 645 ? 5.147 10.000 50.656 1.00 83.88 645 PRO A CA 1
ATOM 4901 C C . PRO A 1 645 ? 6.642 9.689 50.839 1.00 83.88 645 PRO A C 1
ATOM 4903 O O . PRO A 1 645 ? 7.447 10.616 50.882 1.00 83.88 645 PRO A O 1
ATOM 4906 N N . ASN A 1 646 ? 7.049 8.418 50.951 1.00 88.06 646 ASN A N 1
ATOM 4907 C CA . ASN A 1 646 ? 8.469 8.043 50.995 1.00 88.06 646 ASN A CA 1
ATOM 4908 C C . ASN A 1 646 ? 9.094 7.948 49.601 1.00 88.06 646 ASN A C 1
ATOM 4910 O O . ASN A 1 646 ? 10.313 7.818 49.496 1.00 88.06 646 ASN A O 1
ATOM 4914 N N . ALA A 1 647 ? 8.296 8.053 48.534 1.00 88.81 647 ALA A N 1
ATOM 4915 C CA . ALA A 1 647 ? 8.791 7.953 47.167 1.00 88.81 647 ALA A CA 1
ATOM 4916 C C . ALA A 1 647 ? 9.863 9.013 46.857 1.00 88.81 647 ALA A C 1
ATOM 4918 O O . ALA A 1 647 ? 10.793 8.746 46.101 1.00 88.81 647 ALA A O 1
ATOM 4919 N N . VAL A 1 648 ? 9.787 10.180 47.508 1.00 90.88 648 VAL A N 1
ATOM 4920 C CA . VAL A 1 648 ? 10.769 11.269 47.377 1.00 90.88 648 VAL A CA 1
ATOM 4921 C C . VAL A 1 648 ? 12.033 11.075 48.222 1.00 90.88 648 VAL A C 1
ATOM 4923 O O . VAL A 1 648 ? 12.923 11.907 48.142 1.00 90.88 648 VAL A O 1
ATOM 4926 N N . VAL A 1 649 ? 12.142 10.021 49.034 1.00 92.12 649 VAL A N 1
ATOM 4927 C CA . VAL A 1 649 ? 13.373 9.672 49.782 1.00 92.12 649 VAL A CA 1
ATOM 4928 C C . VAL A 1 649 ? 14.224 8.662 49.003 1.00 92.12 649 VAL A C 1
ATOM 4930 O O . VAL A 1 649 ? 15.396 8.445 49.296 1.00 92.12 649 VAL A O 1
ATOM 4933 N N . SER A 1 650 ? 13.639 8.027 47.989 1.00 92.62 650 SER A N 1
ATOM 4934 C CA . SER A 1 650 ? 14.335 7.066 47.144 1.00 92.62 650 SER A CA 1
ATOM 4935 C C . SER A 1 650 ? 15.261 7.781 46.167 1.00 92.62 650 SER A C 1
ATOM 4937 O O . SER A 1 650 ? 14.808 8.555 45.327 1.00 92.62 650 SER A O 1
ATOM 4939 N N . ASP A 1 651 ? 16.548 7.457 46.212 1.00 92.69 651 ASP A N 1
ATOM 4940 C CA . ASP A 1 651 ? 17.539 7.880 45.226 1.00 92.69 651 ASP A CA 1
ATOM 4941 C C . ASP A 1 651 ? 17.591 6.925 44.028 1.00 92.69 651 ASP A C 1
ATOM 4943 O O . ASP A 1 651 ? 18.636 6.755 43.403 1.00 92.69 651 ASP A O 1
ATOM 4947 N N . THR A 1 652 ? 16.468 6.315 43.665 1.00 90.56 652 THR A N 1
ATOM 4948 C CA . THR A 1 652 ? 16.321 5.558 42.419 1.00 90.56 652 THR A CA 1
ATOM 4949 C C . THR A 1 652 ? 15.210 6.174 41.586 1.00 90.56 652 THR A C 1
ATOM 4951 O O . THR A 1 652 ? 14.224 6.676 42.130 1.00 90.56 652 THR A O 1
ATOM 4954 N N . TRP A 1 653 ? 15.399 6.175 40.267 1.00 93.81 653 TRP A N 1
ATOM 4955 C CA . TRP A 1 653 ? 14.386 6.647 39.333 1.00 93.81 653 TRP A CA 1
ATOM 4956 C C . TRP A 1 653 ? 13.157 5.745 39.388 1.00 93.81 653 TRP A C 1
ATOM 4958 O O . TRP A 1 653 ? 13.261 4.519 39.348 1.00 93.81 653 TRP A O 1
ATOM 4968 N N . GLN A 1 654 ? 11.999 6.377 39.513 1.00 93.06 654 GLN A N 1
ATOM 4969 C CA . GLN A 1 654 ? 10.695 5.745 39.602 1.00 93.06 654 GLN A CA 1
ATOM 4970 C C . GLN A 1 654 ? 9.782 6.361 38.552 1.00 93.06 654 GLN A C 1
ATOM 4972 O O . GLN A 1 654 ? 9.739 7.580 38.398 1.00 93.06 654 GLN A O 1
ATOM 4977 N N . GLU A 1 655 ? 9.033 5.516 37.858 1.00 90.50 655 GLU A N 1
ATOM 4978 C CA . GLU A 1 655 ? 7.988 5.958 36.945 1.00 90.50 655 GLU A CA 1
ATOM 4979 C C . GLU A 1 655 ? 6.687 6.170 37.723 1.00 90.50 655 GLU A C 1
ATOM 4981 O O . GLU A 1 655 ? 6.272 5.307 38.506 1.00 90.50 655 GLU A O 1
ATOM 4986 N N . TRP A 1 656 ? 6.016 7.298 37.487 1.00 92.19 656 TRP A N 1
ATOM 4987 C CA . TRP A 1 656 ? 4.662 7.532 37.972 1.00 92.19 656 TRP A CA 1
ATOM 4988 C C . TRP A 1 656 ? 3.709 7.863 36.829 1.00 92.19 656 TRP A C 1
ATOM 4990 O O . TRP A 1 656 ? 3.873 8.859 36.128 1.00 92.19 656 TRP A O 1
ATOM 5000 N N . THR A 1 657 ? 2.661 7.046 36.704 1.00 87.06 657 THR A N 1
ATOM 5001 C CA . THR A 1 657 ? 1.571 7.233 35.746 1.00 87.06 657 THR A CA 1
ATOM 5002 C C . THR A 1 657 ? 0.309 7.750 36.440 1.00 87.06 657 THR A C 1
ATOM 5004 O O . THR A 1 657 ? -0.134 7.210 37.457 1.00 87.06 657 THR A O 1
ATOM 5007 N N . VAL A 1 658 ? -0.296 8.778 35.850 1.00 88.19 658 VAL A N 1
ATOM 5008 C CA . VAL A 1 658 ? -1.539 9.432 36.263 1.00 88.19 658 VAL A CA 1
ATOM 5009 C C . VAL A 1 658 ? -2.607 9.154 35.215 1.00 88.19 658 VAL A C 1
ATOM 5011 O O . VAL A 1 658 ? -2.480 9.560 34.062 1.00 88.19 658 VAL A O 1
ATOM 5014 N N . ASP A 1 659 ? -3.677 8.480 35.621 1.00 86.12 659 ASP A N 1
ATOM 5015 C CA . ASP A 1 659 ? -4.824 8.195 34.757 1.00 86.12 659 ASP A CA 1
ATOM 5016 C C . ASP A 1 659 ? -5.689 9.458 34.610 1.00 86.12 659 ASP A C 1
ATOM 5018 O O . ASP A 1 659 ? -6.064 10.085 35.605 1.00 86.12 659 ASP A O 1
ATOM 5022 N N . PHE A 1 660 ? -6.052 9.834 33.381 1.00 87.81 660 PHE A N 1
ATOM 5023 C CA . PHE A 1 660 ? -6.930 10.977 33.123 1.00 87.81 660 PHE A CA 1
ATOM 5024 C C . PHE A 1 660 ? -8.301 10.834 33.763 1.00 87.81 660 PHE A C 1
ATOM 5026 O O . PHE A 1 660 ? -8.914 11.856 34.077 1.00 87.81 660 PHE A O 1
ATOM 5033 N N . SER A 1 661 ? -8.758 9.611 34.048 1.00 82.00 661 SER A N 1
ATOM 5034 C CA . SER A 1 661 ? -9.944 9.406 34.868 1.00 82.00 661 SER A CA 1
ATOM 5035 C C . SER A 1 661 ? -9.812 10.186 36.177 1.00 82.00 661 SER A C 1
ATOM 5037 O O . SER A 1 661 ? -10.719 10.949 36.492 1.00 82.00 661 SER A O 1
ATOM 5039 N N . GLN A 1 662 ? -8.649 10.152 36.845 1.00 80.12 662 GLN A N 1
ATOM 5040 C CA . GLN A 1 662 ? -8.347 10.882 38.087 1.00 80.12 662 GLN A CA 1
ATOM 5041 C C . GLN A 1 662 ? -8.433 12.405 37.956 1.00 80.12 662 GLN A C 1
ATOM 5043 O O . GLN A 1 662 ? -8.740 13.091 38.931 1.00 80.12 662 GLN A O 1
ATOM 5048 N N . ILE A 1 663 ? -8.225 12.929 36.754 1.00 82.56 663 ILE A N 1
ATOM 5049 C CA . ILE A 1 663 ? -8.304 14.358 36.447 1.00 82.56 663 ILE A CA 1
ATOM 5050 C C . ILE A 1 663 ? -9.746 14.744 36.088 1.00 82.56 663 ILE A C 1
ATOM 5052 O O . ILE A 1 663 ? -10.287 15.713 36.615 1.00 82.56 663 ILE A O 1
ATOM 5056 N N . SER A 1 664 ? -10.423 13.963 35.244 1.00 69.88 664 SER A N 1
ATOM 5057 C CA . SER A 1 664 ? -11.767 14.287 34.747 1.00 69.88 664 SER A CA 1
ATOM 5058 C C . SER A 1 664 ? -12.858 14.268 35.829 1.00 69.88 664 SER A C 1
ATOM 5060 O O . SER A 1 664 ? -13.866 14.965 35.681 1.00 69.88 664 SER A O 1
ATOM 5062 N N . TYR A 1 665 ? -12.672 13.562 36.956 1.00 63.38 665 TYR A N 1
ATOM 5063 C CA . TYR A 1 665 ? -13.627 13.614 38.082 1.00 63.38 665 TYR A CA 1
ATOM 5064 C C . TYR A 1 665 ? -13.808 15.020 38.679 1.00 63.38 665 TYR A C 1
ATOM 5066 O O . TYR A 1 665 ? -14.837 15.279 39.308 1.00 63.38 665 TYR A O 1
ATOM 5074 N N . THR A 1 666 ? -12.863 15.946 38.480 1.00 65.56 666 THR A N 1
ATOM 5075 C CA . THR A 1 666 ? -12.966 17.337 38.962 1.00 65.56 666 THR A CA 1
ATOM 5076 C C . THR A 1 666 ? -13.553 18.299 37.923 1.00 65.56 666 THR A C 1
ATOM 5078 O O . THR A 1 666 ? -13.599 19.503 38.169 1.00 65.56 666 THR A O 1
ATOM 5081 N N . ARG A 1 667 ? -14.076 17.780 36.798 1.00 79.44 667 ARG A N 1
ATOM 5082 C CA . ARG A 1 667 ? -14.599 18.535 35.637 1.00 79.44 667 ARG A CA 1
ATOM 5083 C C . ARG A 1 667 ? -13.539 19.256 34.800 1.00 79.44 667 ARG A C 1
ATOM 5085 O O . ARG A 1 667 ? -13.918 20.013 33.909 1.00 79.44 667 ARG A O 1
ATOM 5092 N N . VAL A 1 668 ? -12.253 19.007 35.053 1.00 87.88 668 VAL A N 1
ATOM 5093 C CA . VAL A 1 668 ? -11.162 19.498 34.203 1.00 87.88 668 VAL A CA 1
ATOM 5094 C C . VAL A 1 668 ? -11.285 18.917 32.800 1.00 87.88 668 VAL A C 1
ATOM 5096 O O . VAL A 1 668 ? -11.486 17.713 32.616 1.00 87.88 668 VAL A O 1
ATOM 5099 N N . ARG A 1 669 ? -11.154 19.798 31.809 1.00 87.38 669 ARG A N 1
ATOM 5100 C CA . ARG A 1 669 ? -11.190 19.473 30.382 1.00 87.38 669 ARG A CA 1
ATOM 5101 C C . ARG A 1 669 ? -9.782 19.195 29.860 1.00 87.38 669 ARG A C 1
ATOM 5103 O O . ARG A 1 669 ? -9.043 20.119 29.528 1.00 87.38 669 ARG A O 1
ATOM 5110 N N . VAL A 1 670 ? -9.420 17.912 29.783 1.00 88.62 670 VAL A N 1
ATOM 5111 C CA . VAL A 1 670 ? -8.115 17.464 29.252 1.00 88.62 670 VAL A CA 1
ATOM 5112 C C . VAL A 1 670 ? -7.968 17.682 27.737 1.00 88.62 670 VAL A C 1
ATOM 5114 O O . VAL A 1 670 ? -6.867 17.626 27.211 1.00 88.62 670 VAL A O 1
ATOM 5117 N N . ASP A 1 671 ? -9.048 18.027 27.038 1.00 87.88 671 ASP A N 1
ATOM 5118 C CA . ASP A 1 671 ? -9.034 18.483 25.642 1.00 87.88 671 ASP A CA 1
ATOM 5119 C C . ASP A 1 671 ? -8.674 19.976 25.490 1.00 87.88 671 ASP A C 1
ATOM 5121 O O . ASP A 1 671 ? -8.596 20.494 24.377 1.00 87.88 671 ASP A O 1
ATOM 5125 N N . ARG A 1 672 ? -8.487 20.708 26.601 1.00 90.38 672 ARG A N 1
ATOM 5126 C CA . ARG A 1 672 ? -8.096 22.128 26.609 1.00 90.38 672 ARG A CA 1
ATOM 5127 C C . ARG A 1 672 ? -7.187 22.464 27.792 1.00 90.38 672 ARG A C 1
ATOM 5129 O O . ARG A 1 672 ? -7.449 23.424 28.517 1.00 90.38 672 ARG A O 1
ATOM 5136 N N . VAL A 1 673 ? -6.122 21.697 28.000 1.00 93.06 673 VAL A N 1
ATOM 5137 C CA . VAL A 1 673 ? -5.149 21.940 29.074 1.00 93.06 673 VAL A CA 1
ATOM 5138 C C . VAL A 1 673 ? -4.391 23.246 28.835 1.00 93.06 673 VAL A C 1
ATOM 5140 O O . VAL A 1 673 ? -3.987 23.566 27.720 1.00 93.06 673 VAL A O 1
ATOM 5143 N N . ARG A 1 674 ? -4.213 24.027 29.900 1.00 92.94 674 ARG A N 1
ATOM 5144 C CA . ARG A 1 674 ? -3.486 25.301 29.905 1.00 92.94 674 ARG A CA 1
ATOM 5145 C C . ARG A 1 674 ? -2.168 25.221 30.659 1.00 92.94 674 ARG A C 1
ATOM 5147 O O . ARG A 1 674 ? -1.232 25.939 30.309 1.00 92.94 674 ARG A O 1
ATOM 5154 N N . ARG A 1 675 ? -2.102 24.404 31.709 1.00 93.06 675 ARG A N 1
ATOM 5155 C CA . ARG A 1 675 ? -0.938 24.357 32.593 1.00 93.06 675 ARG A CA 1
ATOM 5156 C C . ARG A 1 675 ? -0.802 22.997 33.268 1.00 93.06 675 ARG A C 1
ATOM 5158 O O . ARG A 1 675 ? -1.799 22.392 33.660 1.00 93.06 675 ARG A O 1
ATOM 5165 N N . VAL A 1 676 ? 0.446 22.576 33.451 1.00 94.38 676 VAL A N 1
ATOM 5166 C CA . VAL A 1 676 ? 0.846 21.460 34.319 1.00 94.38 676 VAL A CA 1
ATOM 5167 C C . VAL A 1 676 ? 1.657 22.019 35.474 1.00 94.38 676 VAL A C 1
ATOM 5169 O O . VAL A 1 676 ? 2.389 22.993 35.313 1.00 94.38 676 VAL A O 1
ATOM 5172 N N . SER A 1 677 ? 1.510 21.474 36.674 1.00 93.12 677 SER A N 1
ATOM 5173 C CA . SER A 1 677 ? 2.353 21.844 37.812 1.00 93.12 677 SER A CA 1
ATOM 5174 C C . SER A 1 677 ? 2.733 20.623 38.622 1.00 93.12 677 SER A C 1
ATOM 5176 O O . SER A 1 677 ? 1.932 19.712 38.775 1.00 93.12 677 SER A O 1
ATOM 5178 N N . LEU A 1 678 ? 3.949 20.613 39.143 1.00 92.19 678 LEU A N 1
ATOM 5179 C CA . LEU A 1 678 ? 4.491 19.558 39.989 1.00 92.19 678 LEU A CA 1
ATOM 5180 C C . LEU A 1 678 ? 4.885 20.171 41.320 1.00 92.19 678 LEU A C 1
ATOM 5182 O O . LEU A 1 678 ? 5.410 21.285 41.343 1.00 92.19 678 LEU A O 1
ATOM 5186 N N . GLY A 1 679 ? 4.660 19.464 42.419 1.00 89.12 679 GLY A N 1
ATOM 5187 C CA . GLY A 1 679 ? 5.024 19.991 43.724 1.00 89.12 679 GLY A CA 1
ATOM 5188 C C . GLY A 1 679 ? 5.139 18.958 44.828 1.00 89.12 679 GLY A C 1
ATOM 5189 O O . GLY A 1 679 ? 4.864 17.772 44.650 1.00 89.12 679 GLY A O 1
ATOM 5190 N N . LEU A 1 680 ? 5.598 19.445 45.977 1.00 85.81 680 LEU A N 1
ATOM 5191 C CA . LEU A 1 680 ? 5.910 18.655 47.161 1.00 85.81 680 LEU A CA 1
ATOM 5192 C C . LEU A 1 680 ? 5.102 19.144 48.362 1.00 85.81 680 LEU A C 1
ATOM 5194 O O . LEU A 1 680 ? 4.910 20.342 48.561 1.00 85.81 680 LEU A O 1
ATOM 5198 N N . GLY A 1 681 ? 4.680 18.210 49.207 1.00 75.75 681 GLY A N 1
ATOM 5199 C CA . GLY A 1 681 ? 3.930 18.502 50.425 1.00 75.75 681 GLY A CA 1
ATOM 5200 C C . GLY A 1 681 ? 2.462 18.865 50.183 1.00 75.75 681 GLY A C 1
ATOM 5201 O O . GLY A 1 681 ? 2.040 19.201 49.079 1.00 75.75 681 GLY A O 1
ATOM 5202 N N . ILE A 1 682 ? 1.682 18.814 51.261 1.00 64.69 682 ILE A N 1
ATOM 5203 C CA . ILE A 1 682 ? 0.268 19.228 51.331 1.00 64.69 682 ILE A CA 1
ATOM 5204 C C . ILE A 1 682 ? 0.031 20.019 52.631 1.00 64.69 682 ILE A C 1
ATOM 5206 O O . ILE A 1 682 ? 0.899 20.052 53.503 1.00 64.69 682 ILE A O 1
ATOM 5210 N N . ALA A 1 683 ? -1.114 20.698 52.765 1.00 55.09 683 ALA A N 1
ATOM 5211 C CA . ALA A 1 683 ? -1.375 21.675 53.836 1.00 55.09 683 ALA A CA 1
ATOM 5212 C C . ALA A 1 683 ? -1.164 21.158 55.282 1.00 55.09 683 ALA A C 1
ATOM 5214 O O . ALA A 1 683 ? -0.825 21.949 56.162 1.00 55.09 683 ALA A O 1
ATOM 5215 N N . ASP A 1 684 ? -1.327 19.855 55.528 1.00 50.44 684 ASP A N 1
ATOM 5216 C CA . ASP A 1 684 ? -1.161 19.168 56.819 1.00 50.44 684 ASP A CA 1
ATOM 5217 C C . ASP A 1 684 ? 0.131 18.325 56.925 1.00 50.44 684 ASP A C 1
ATOM 5219 O O . ASP A 1 684 ? 0.463 17.829 58.004 1.00 50.44 684 ASP A O 1
ATOM 5223 N N . GLN A 1 685 ? 0.891 18.208 55.832 1.00 54.38 685 GLN A N 1
ATOM 5224 C CA . GLN A 1 685 ? 2.182 17.519 55.733 1.00 54.38 685 GLN A CA 1
ATOM 5225 C C . GLN A 1 685 ? 3.139 18.364 54.891 1.00 54.38 685 GLN A C 1
ATOM 5227 O O . GLN A 1 685 ? 3.499 18.019 53.761 1.00 54.38 685 GLN A O 1
ATOM 5232 N N . GLN A 1 686 ? 3.515 19.523 55.430 1.00 58.38 686 GLN A N 1
ATOM 5233 C CA . GLN A 1 686 ? 4.531 20.354 54.798 1.00 58.38 686 GLN A CA 1
ATOM 5234 C C . GLN A 1 686 ? 5.843 19.574 54.729 1.00 58.38 686 GLN A C 1
ATOM 5236 O O . GLN A 1 686 ? 6.200 18.868 55.677 1.00 58.38 686 GLN A O 1
ATOM 5241 N N . ALA A 1 687 ? 6.572 19.732 53.626 1.00 54.84 687 ALA A N 1
ATOM 5242 C CA . ALA A 1 687 ? 7.943 19.264 53.521 1.00 54.84 687 ALA A CA 1
ATOM 5243 C C . ALA A 1 687 ? 8.788 20.012 54.570 1.00 54.84 687 ALA A C 1
ATOM 5245 O O . ALA A 1 687 ? 9.282 21.115 54.337 1.00 54.84 687 ALA A O 1
ATOM 5246 N N . GLY A 1 688 ? 8.898 19.464 55.783 1.00 54.97 688 GLY A N 1
ATOM 5247 C CA . GLY A 1 688 ? 9.889 19.928 56.748 1.00 54.97 688 GLY A CA 1
ATOM 5248 C C . GLY A 1 688 ? 11.274 19.837 56.102 1.00 54.97 688 GLY A C 1
ATOM 5249 O O . GLY A 1 688 ? 11.517 18.885 55.380 1.00 54.97 688 GLY A O 1
ATOM 5250 N N . ARG A 1 689 ? 12.140 20.839 56.332 1.00 54.59 689 ARG A N 1
ATOM 5251 C CA . ARG A 1 689 ? 13.525 20.993 55.813 1.00 54.59 689 ARG A CA 1
ATOM 5252 C C . ARG A 1 689 ? 13.789 20.443 54.386 1.00 54.59 689 ARG A C 1
ATOM 5254 O O . ARG A 1 689 ? 13.947 19.248 54.222 1.00 54.59 689 ARG A O 1
ATOM 5261 N N . SER A 1 690 ? 14.014 21.349 53.426 1.00 72.88 690 SER A N 1
ATOM 5262 C CA . SER A 1 690 ? 14.823 21.190 52.194 1.00 72.88 690 SER A CA 1
ATOM 5263 C C . SER A 1 690 ? 14.822 19.813 51.503 1.00 72.88 690 SER A C 1
ATOM 5265 O O . SER A 1 690 ? 15.798 19.078 51.623 1.00 72.88 690 SER A O 1
ATOM 5267 N N . ASN A 1 691 ? 13.783 19.515 50.723 1.00 85.69 691 ASN A N 1
ATOM 5268 C CA . ASN A 1 691 ? 13.732 18.361 49.830 1.00 85.69 691 ASN A CA 1
ATOM 5269 C C . ASN A 1 691 ? 14.212 18.728 48.413 1.00 85.69 691 ASN A C 1
ATOM 5271 O O . ASN A 1 691 ? 13.938 19.830 47.933 1.00 85.69 691 ASN A O 1
ATOM 5275 N N . ILE A 1 692 ? 14.869 17.786 47.735 1.00 89.81 692 ILE A N 1
ATOM 5276 C CA . ILE A 1 692 ? 15.266 17.883 46.322 1.00 89.81 692 ILE A CA 1
ATOM 5277 C C . ILE A 1 692 ? 14.651 16.716 45.553 1.00 89.81 692 ILE A C 1
ATOM 5279 O O . ILE A 1 692 ? 14.839 15.559 45.929 1.00 89.81 692 ILE A O 1
ATOM 5283 N N . VAL A 1 693 ? 13.925 17.006 44.475 1.00 93.00 693 VAL A N 1
ATOM 5284 C CA . VAL A 1 693 ? 13.389 15.978 43.573 1.00 93.00 693 VAL A CA 1
ATOM 5285 C C . VAL A 1 693 ? 13.820 16.276 42.145 1.00 93.00 693 VAL A C 1
ATOM 5287 O O . VAL A 1 693 ? 13.674 17.399 41.665 1.00 93.00 693 VAL A O 1
ATOM 5290 N N . TYR A 1 694 ? 14.348 15.254 41.484 1.00 96.12 694 TYR A N 1
ATOM 5291 C CA . TYR A 1 694 ? 14.687 15.248 40.070 1.00 96.12 694 TYR A CA 1
ATOM 5292 C C . TYR A 1 694 ? 13.495 14.700 39.294 1.00 96.12 694 TYR A C 1
ATOM 5294 O O . TYR A 1 694 ? 12.878 13.727 39.730 1.00 96.12 694 TYR A O 1
ATOM 5302 N N . ILE A 1 695 ? 13.148 15.345 38.188 1.00 96.56 695 ILE A N 1
ATOM 5303 C CA . ILE A 1 695 ? 11.980 15.020 37.369 1.00 96.56 695 ILE A CA 1
ATOM 5304 C C . ILE A 1 695 ? 12.416 15.006 35.915 1.00 96.56 695 ILE A C 1
ATOM 5306 O O . ILE A 1 695 ? 13.127 15.914 35.485 1.00 96.56 695 ILE A O 1
ATOM 5310 N N . ASP A 1 696 ? 11.971 13.997 35.182 1.00 94.06 696 ASP A N 1
ATOM 5311 C CA . ASP A 1 696 ? 12.339 13.792 33.791 1.00 94.06 696 ASP A CA 1
ATOM 5312 C C . ASP A 1 696 ? 11.183 13.188 32.977 1.00 94.06 696 ASP A C 1
ATOM 5314 O O . ASP A 1 696 ? 10.233 12.641 33.552 1.00 94.06 696 ASP A O 1
ATOM 5318 N N . ASP A 1 697 ? 11.282 13.274 31.650 1.00 89.31 697 ASP A N 1
ATOM 5319 C CA . ASP A 1 697 ? 10.442 12.542 30.690 1.00 89.31 697 ASP A CA 1
ATOM 5320 C C . ASP A 1 697 ? 8.921 12.661 30.923 1.00 89.31 697 ASP A C 1
ATOM 5322 O O . ASP A 1 697 ? 8.194 11.663 30.988 1.00 89.31 697 ASP A O 1
ATOM 5326 N N . ILE A 1 698 ? 8.402 13.886 31.059 1.00 91.81 698 ILE A N 1
ATOM 5327 C CA . ILE A 1 698 ? 6.957 14.099 31.210 1.00 91.81 698 ILE A CA 1
ATOM 5328 C C . ILE A 1 698 ? 6.297 13.883 29.849 1.00 91.81 698 ILE A C 1
ATOM 5330 O O . ILE A 1 698 ? 6.511 14.678 28.935 1.00 91.81 698 ILE A O 1
ATOM 5334 N N . ARG A 1 699 ? 5.457 12.852 29.707 1.00 86.06 699 ARG A N 1
ATOM 5335 C CA . ARG A 1 699 ? 4.822 12.480 28.428 1.00 86.06 699 ARG A CA 1
ATOM 5336 C C . ARG A 1 699 ? 3.380 11.999 28.569 1.00 86.06 699 ARG A C 1
ATOM 5338 O O . ARG A 1 699 ? 2.947 11.557 29.635 1.00 86.06 699 ARG A O 1
ATOM 5345 N N . LEU A 1 700 ? 2.633 12.085 27.474 1.00 86.88 700 LEU A N 1
ATOM 5346 C CA . LEU A 1 700 ? 1.281 11.534 27.359 1.00 86.88 700 LEU A CA 1
ATOM 5347 C C . LEU A 1 700 ? 1.334 10.053 26.960 1.00 86.88 700 LEU A C 1
ATOM 5349 O O . LEU A 1 700 ? 2.189 9.662 26.170 1.00 86.88 700 LEU A O 1
ATOM 5353 N N . VAL A 1 701 ? 0.424 9.232 27.497 1.00 72.75 701 VAL A N 1
ATOM 5354 C CA . VAL A 1 701 ? 0.379 7.777 27.246 1.00 72.75 701 VAL A CA 1
ATOM 5355 C C . VAL A 1 701 ? -1.053 7.257 27.011 1.00 72.75 701 VAL A C 1
ATOM 5357 O O . VAL A 1 701 ? -2.005 7.806 27.582 1.00 72.75 701 VAL A O 1
ATOM 5360 N N . PRO A 1 702 ? -1.247 6.196 26.201 1.00 68.31 702 PRO A N 1
ATOM 5361 C CA . PRO A 1 702 ? -2.557 5.573 25.969 1.00 68.31 702 PRO A CA 1
ATOM 5362 C C . PRO A 1 702 ? -3.010 4.665 27.134 1.00 68.31 702 PRO A C 1
ATOM 5364 O O . PRO A 1 702 ? -2.266 4.409 28.082 1.00 68.31 702 PRO A O 1
ATOM 5367 N N . GLN A 1 703 ? -4.247 4.142 27.075 1.00 62.38 703 GLN A N 1
ATOM 5368 C CA . GLN A 1 703 ? -4.854 3.328 28.153 1.00 62.38 703 GLN A CA 1
ATOM 5369 C C . GLN A 1 703 ? -4.040 2.076 28.519 1.00 62.38 703 GLN A C 1
ATOM 5371 O O . GLN A 1 703 ? -4.072 1.643 29.671 1.00 62.38 703 GLN A O 1
ATOM 5376 N N . SER A 1 704 ? -3.336 1.482 27.551 1.00 53.72 704 SER A N 1
ATOM 5377 C CA . SER A 1 704 ? -2.528 0.264 27.720 1.00 53.72 704 SER A CA 1
ATOM 5378 C C . SER A 1 704 ? -1.413 0.419 28.763 1.00 53.72 704 SER A C 1
ATOM 5380 O O . SER A 1 704 ? -1.019 -0.573 29.375 1.00 53.72 704 SER A O 1
ATOM 5382 N N . PHE A 1 705 ? -0.970 1.651 29.034 1.00 53.84 705 PHE A N 1
ATOM 5383 C CA . PHE A 1 705 ? 0.059 1.968 30.031 1.00 53.84 705 PHE A CA 1
ATOM 5384 C C . PHE A 1 705 ? -0.484 2.085 31.460 1.00 53.84 705 PHE A C 1
ATOM 5386 O O . PHE A 1 705 ? 0.276 2.059 32.429 1.00 53.84 705 PHE A O 1
ATOM 5393 N N . ILE A 1 706 ? -1.803 2.178 31.626 1.00 60.62 706 ILE A N 1
ATOM 5394 C CA . ILE A 1 706 ? -2.429 2.409 32.927 1.00 60.62 706 ILE A CA 1
ATOM 5395 C C . ILE A 1 706 ? -2.626 1.064 33.632 1.00 60.62 706 ILE A C 1
ATOM 5397 O O . ILE A 1 706 ? -3.605 0.349 33.406 1.00 60.62 706 ILE A O 1
ATOM 5401 N N . ARG A 1 707 ? -1.697 0.699 34.527 1.00 52.00 707 ARG A N 1
ATOM 5402 C CA . ARG A 1 707 ? -1.865 -0.486 35.384 1.00 52.00 707 ARG A CA 1
ATOM 5403 C C . ARG A 1 707 ? -3.020 -0.254 36.359 1.00 52.00 70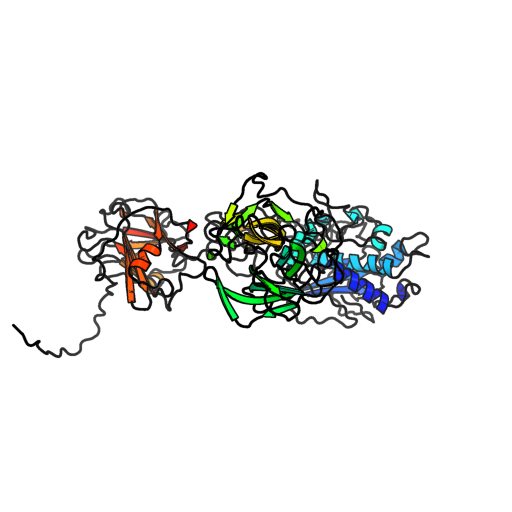7 ARG A C 1
ATOM 5405 O O . ARG A 1 707 ? -3.059 0.748 37.071 1.00 52.00 707 ARG A O 1
ATOM 5412 N N . SER A 1 708 ? -3.956 -1.199 36.434 1.00 39.09 708 SER A N 1
ATOM 5413 C CA . SER A 1 708 ? -5.102 -1.113 37.341 1.00 39.09 708 SER A CA 1
ATOM 5414 C C . SER A 1 708 ? -4.667 -1.253 38.808 1.00 39.09 708 SER A C 1
ATOM 5416 O O . SER A 1 708 ? -4.659 -2.355 39.359 1.00 39.09 708 SER A O 1
ATOM 5418 N N . GLY A 1 709 ? -4.340 -0.133 39.452 1.00 43.47 709 GLY A N 1
ATOM 5419 C CA . GLY A 1 709 ? -4.391 -0.002 40.905 1.00 43.47 709 GLY A CA 1
ATOM 5420 C C . GLY A 1 709 ? -3.218 0.724 41.554 1.00 43.47 709 GLY A C 1
ATOM 5421 O O . GLY A 1 709 ? -2.206 0.090 41.804 1.00 43.47 709 GLY A O 1
ATOM 5422 N N . THR A 1 710 ? -3.449 1.980 41.971 1.00 33.41 710 THR A N 1
ATOM 5423 C CA . THR A 1 710 ? -3.023 2.542 43.276 1.00 33.41 710 THR A CA 1
ATOM 5424 C C . THR A 1 710 ? -3.692 3.909 43.580 1.00 33.41 710 THR A C 1
ATOM 5426 O O . THR A 1 710 ? -3.440 4.919 42.944 1.00 33.41 710 THR A O 1
ATOM 5429 N N . THR A 1 711 ? -4.588 3.876 44.578 1.00 38.09 711 THR A N 1
ATOM 5430 C CA . THR A 1 711 ? -4.959 4.835 45.662 1.00 38.09 711 THR A CA 1
ATOM 5431 C C . THR A 1 711 ? -5.162 6.371 45.538 1.00 38.09 711 THR A C 1
ATOM 5433 O O . THR A 1 711 ? -4.234 7.128 45.317 1.00 38.09 711 THR A O 1
ATOM 5436 N N . ARG A 1 712 ? -6.365 6.751 46.039 1.00 38.84 712 ARG A N 1
ATOM 5437 C CA . ARG A 1 712 ? -6.822 7.824 46.979 1.00 38.84 712 ARG A CA 1
ATOM 5438 C C . ARG A 1 712 ? -6.834 9.319 46.589 1.00 38.84 712 ARG A C 1
ATOM 5440 O O . ARG A 1 712 ? -5.830 10.008 46.551 1.00 38.84 712 ARG A O 1
ATOM 5447 N N . TRP A 1 713 ? -8.068 9.829 46.532 1.00 39.75 713 TRP A N 1
ATOM 5448 C CA . TRP A 1 713 ? -8.495 11.228 46.428 1.00 39.75 713 TRP A CA 1
ATOM 5449 C C . TRP A 1 713 ? -8.284 12.030 47.722 1.00 39.75 713 TRP A C 1
ATOM 5451 O O . TRP A 1 713 ? -8.686 11.572 48.794 1.00 39.75 713 TRP A O 1
ATOM 5461 N N . ALA A 1 714 ? -7.810 13.272 47.607 1.00 37.88 714 ALA A N 1
ATOM 5462 C CA . ALA A 1 714 ? -7.996 14.306 48.626 1.00 37.88 714 ALA A CA 1
ATOM 5463 C C . ALA A 1 714 ? -9.079 15.288 48.141 1.00 37.88 714 ALA A C 1
ATOM 5465 O O . ALA A 1 714 ? -8.910 15.950 47.122 1.00 37.88 714 ALA A O 1
ATOM 5466 N N . ARG A 1 715 ? -10.220 15.361 48.842 1.00 37.78 715 ARG A N 1
ATOM 5467 C CA . ARG A 1 715 ? -11.364 16.218 48.462 1.00 37.78 715 ARG A CA 1
ATOM 5468 C C . ARG A 1 715 ? -11.182 17.709 48.795 1.00 37.78 715 ARG A C 1
ATOM 5470 O O . ARG A 1 715 ? -11.997 18.503 48.340 1.00 37.78 715 ARG A O 1
ATOM 5477 N N . ASP A 1 716 ? -10.112 18.096 49.495 1.00 37.53 716 ASP A N 1
ATOM 5478 C CA . ASP A 1 716 ? -10.002 19.427 50.120 1.00 37.53 716 ASP A CA 1
ATOM 5479 C C . ASP A 1 716 ? -8.896 20.346 49.544 1.00 37.53 716 ASP A C 1
ATOM 5481 O O . ASP A 1 716 ? -8.558 21.358 50.151 1.00 37.53 716 ASP A O 1
ATOM 5485 N N . LEU A 1 717 ? -8.339 20.059 48.358 1.00 45.44 717 LEU A N 1
ATOM 5486 C CA . LEU A 1 717 ? -7.189 20.810 47.802 1.00 45.44 717 LEU A CA 1
ATOM 5487 C C . LEU A 1 717 ? -7.534 21.901 46.766 1.00 45.44 717 LEU A C 1
ATOM 5489 O O . LEU A 1 717 ? -6.631 22.546 46.236 1.00 45.44 717 LEU A O 1
ATOM 5493 N N . ALA A 1 718 ? -8.817 22.177 46.502 1.00 39.50 718 ALA A N 1
ATOM 5494 C CA . ALA A 1 718 ? -9.251 23.135 45.469 1.00 39.50 718 ALA A CA 1
ATOM 5495 C C . ALA A 1 718 ? -8.808 24.605 45.698 1.00 39.50 718 ALA A C 1
ATOM 5497 O O . ALA A 1 718 ? -9.055 25.455 44.848 1.00 39.50 718 ALA A O 1
ATOM 5498 N N . ALA A 1 719 ? -8.148 24.918 46.820 1.00 38.72 719 ALA A N 1
ATOM 5499 C CA . ALA A 1 719 ? -7.667 26.259 47.164 1.00 38.72 719 ALA A CA 1
ATOM 5500 C C . ALA A 1 719 ? -6.148 26.475 46.964 1.00 38.72 719 ALA A C 1
ATOM 5502 O O . ALA A 1 719 ? -5.650 27.540 47.317 1.00 38.72 719 ALA A O 1
ATOM 5503 N N . MET A 1 720 ? -5.402 25.502 46.420 1.00 41.97 720 MET A N 1
ATOM 5504 C CA . MET A 1 720 ? -3.928 25.564 46.311 1.00 41.97 720 MET A CA 1
ATOM 5505 C C . MET A 1 720 ? -3.401 25.847 44.893 1.00 41.97 720 MET A C 1
ATOM 5507 O O . MET A 1 720 ? -2.231 25.592 44.616 1.00 41.97 720 MET A O 1
ATOM 5511 N N . ALA A 1 721 ? -4.243 26.372 43.994 1.00 43.38 721 ALA A N 1
ATOM 5512 C CA . ALA A 1 721 ? -3.820 26.764 42.649 1.00 43.38 721 ALA A CA 1
ATOM 5513 C C . ALA A 1 721 ? -2.607 27.710 42.708 1.00 43.38 721 ALA A C 1
ATOM 5515 O O . ALA A 1 721 ? -2.551 28.596 43.563 1.00 43.38 721 ALA A O 1
ATOM 5516 N N . PHE A 1 722 ? -1.643 27.469 41.813 1.00 42.06 722 PHE A N 1
ATOM 5517 C CA . PHE A 1 722 ? -0.349 28.144 41.716 1.00 42.06 722 PHE A CA 1
ATOM 5518 C C . PHE A 1 722 ? -0.408 29.622 42.135 1.00 42.06 722 PHE A C 1
ATOM 5520 O O . PHE A 1 722 ? -1.091 30.420 41.497 1.00 42.06 722 PHE A O 1
ATOM 5527 N N . VAL A 1 723 ? 0.322 29.986 43.196 1.00 47.88 723 VAL A N 1
ATOM 5528 C CA . VAL A 1 723 ? 0.484 31.377 43.643 1.00 47.88 723 VAL A CA 1
ATOM 5529 C C . VAL A 1 723 ? 1.833 31.873 43.109 1.00 47.88 723 VAL A C 1
ATOM 5531 O O . VAL A 1 723 ? 2.873 31.461 43.643 1.00 47.88 723 VAL A O 1
ATOM 5534 N N . PRO A 1 724 ? 1.851 32.714 42.055 1.00 45.16 724 PRO A N 1
ATOM 5535 C CA . PRO A 1 724 ? 3.082 33.320 41.561 1.00 45.16 724 PRO A CA 1
ATOM 5536 C C . PRO A 1 724 ? 3.730 34.179 42.655 1.00 45.16 724 PRO A C 1
ATOM 5538 O O . PRO A 1 724 ? 3.065 34.608 43.599 1.00 45.16 724 PRO A O 1
ATOM 5541 N N . LYS A 1 725 ? 5.023 34.486 42.514 1.00 44.41 725 LYS A N 1
ATOM 5542 C CA . LYS A 1 725 ? 5.636 35.583 43.277 1.00 44.41 725 LYS A CA 1
ATOM 5543 C C . LYS A 1 725 ? 4.834 36.862 43.014 1.00 44.41 725 LYS A C 1
ATOM 5545 O O . LYS A 1 725 ? 4.683 37.241 41.856 1.00 44.41 725 LYS A O 1
ATOM 5550 N N . GLU A 1 726 ? 4.326 37.514 44.061 1.00 36.59 726 GLU A N 1
ATOM 5551 C CA . GLU A 1 726 ? 3.762 38.858 43.920 1.00 36.59 726 GLU A CA 1
ATOM 5552 C C . GLU A 1 726 ? 4.830 39.788 43.330 1.00 36.59 726 GLU A C 1
ATOM 5554 O O . GLU A 1 726 ? 5.953 39.873 43.830 1.00 36.59 726 GLU A O 1
ATOM 5559 N N . ASP A 1 727 ? 4.476 40.453 42.235 1.00 31.83 727 ASP A N 1
ATOM 5560 C CA . ASP A 1 727 ? 5.297 41.468 41.592 1.00 31.83 727 ASP A CA 1
ATOM 5561 C C . ASP A 1 727 ? 5.188 42.753 42.434 1.00 31.83 727 ASP A C 1
ATOM 5563 O O . ASP A 1 727 ? 4.136 43.399 42.469 1.00 31.83 727 ASP A O 1
ATOM 5567 N N . GLU A 1 728 ? 6.247 43.115 43.169 1.00 32.03 728 GLU A N 1
ATOM 5568 C CA . GLU A 1 728 ? 6.339 44.356 43.958 1.00 32.03 728 GLU A CA 1
ATOM 5569 C C . GLU A 1 728 ? 6.426 45.598 43.041 1.00 32.03 728 GLU A C 1
ATOM 5571 O O . GLU A 1 728 ? 7.390 46.362 43.065 1.00 32.03 728 GLU A O 1
ATOM 5576 N N . SER A 1 729 ? 5.419 45.830 42.194 1.00 33.19 729 SER A N 1
ATOM 5577 C CA . SER A 1 729 ? 5.373 47.012 41.328 1.00 33.19 729 SER A CA 1
ATOM 5578 C C . SER A 1 729 ? 3.959 47.496 40.984 1.00 33.19 729 SER A C 1
ATOM 5580 O O . SER A 1 729 ? 3.658 47.856 39.848 1.00 33.19 729 SER A O 1
ATOM 5582 N N . ARG A 1 730 ? 3.065 47.631 41.976 1.00 30.97 730 ARG A N 1
ATOM 5583 C CA . ARG A 1 730 ? 1.912 48.541 41.814 1.00 30.97 730 ARG A CA 1
ATOM 5584 C C . ARG A 1 730 ? 1.374 49.104 43.128 1.00 30.97 730 ARG A C 1
ATOM 5586 O O . ARG A 1 730 ? 0.436 48.598 43.730 1.00 30.97 730 ARG A O 1
ATOM 5593 N N . THR A 1 731 ? 1.946 50.228 43.544 1.00 36.31 731 THR A N 1
ATOM 5594 C CA . THR A 1 731 ? 1.302 51.156 44.477 1.00 36.31 731 THR A CA 1
ATOM 5595 C C . THR A 1 731 ? 0.097 51.811 43.789 1.00 36.31 731 THR A C 1
ATOM 5597 O O . THR A 1 731 ? 0.230 52.395 42.715 1.00 36.31 731 THR A O 1
ATOM 5600 N N . GLY A 1 732 ? -1.097 51.733 44.389 1.00 30.98 732 GLY A N 1
ATOM 5601 C CA . GLY A 1 732 ? -2.247 52.485 43.879 1.00 30.98 732 GLY A CA 1
ATOM 5602 C C . GLY A 1 732 ? -3.613 52.112 44.453 1.00 30.98 732 GLY A C 1
ATOM 5603 O O . GLY A 1 732 ? -4.318 51.297 43.878 1.00 30.98 732 GLY A O 1
ATOM 5604 N N . ASN A 1 733 ? -4.006 52.843 45.500 1.00 31.27 733 ASN A N 1
ATOM 5605 C CA . ASN A 1 733 ? -5.374 53.114 45.966 1.00 31.27 733 ASN A CA 1
ATOM 5606 C C . ASN A 1 733 ? -6.187 51.982 46.615 1.00 31.27 733 ASN A C 1
ATOM 5608 O O . ASN A 1 733 ? -7.001 51.308 45.992 1.00 31.27 733 ASN A O 1
ATOM 5612 N N . ALA A 1 734 ? -6.097 51.942 47.946 1.00 30.69 734 ALA A N 1
ATOM 5613 C CA . ALA A 1 734 ? -7.165 51.449 48.802 1.00 30.69 734 ALA A CA 1
ATOM 5614 C C . ALA A 1 734 ? -8.411 52.349 48.677 1.00 30.69 734 ALA A C 1
ATOM 5616 O O . ALA A 1 734 ? -8.356 53.543 48.979 1.00 30.69 734 ALA A O 1
ATOM 5617 N N . VAL A 1 735 ? -9.546 51.763 48.294 1.00 30.98 735 VAL A N 1
ATOM 5618 C CA . VAL A 1 735 ? -10.876 52.322 48.563 1.00 30.98 735 VAL A CA 1
ATOM 5619 C C . VAL A 1 735 ? -11.555 51.405 49.571 1.00 30.98 735 VAL A C 1
ATOM 5621 O O . VAL A 1 735 ? -11.914 50.270 49.278 1.00 30.98 735 VAL A O 1
ATOM 5624 N N . SER A 1 736 ? -11.696 51.921 50.789 1.00 32.91 736 SER A N 1
ATOM 5625 C CA . SER A 1 736 ? -12.511 51.352 51.858 1.00 32.91 736 SER A CA 1
ATOM 5626 C C . SER A 1 736 ? -13.985 51.369 51.451 1.00 32.91 736 SER A C 1
ATOM 5628 O O . SER A 1 736 ? -14.491 52.440 51.125 1.00 32.91 736 SER A O 1
ATOM 5630 N N . THR A 1 737 ? -14.701 50.254 51.599 1.00 30.44 737 THR A N 1
ATOM 5631 C CA . THR A 1 737 ? -16.113 50.290 52.015 1.00 30.44 737 THR A CA 1
ATOM 5632 C C . THR A 1 737 ? -16.448 49.077 52.884 1.00 30.44 737 THR A C 1
ATOM 5634 O O . THR A 1 737 ? -16.197 47.930 52.526 1.00 30.44 737 THR A O 1
ATOM 5637 N N . GLN A 1 738 ? -16.963 49.383 54.075 1.00 29.48 738 GLN A N 1
ATOM 5638 C CA . GLN A 1 738 ? -17.463 48.468 55.097 1.00 29.48 738 GLN A CA 1
ATOM 5639 C C . GLN A 1 738 ? -18.643 47.625 54.594 1.00 29.48 738 GLN A C 1
ATOM 5641 O O . GLN A 1 738 ? -19.520 48.131 53.895 1.00 29.48 738 GLN A O 1
ATOM 5646 N N . MET A 1 739 ? -18.711 46.373 55.056 1.00 32.12 739 MET A N 1
ATOM 5647 C CA . MET A 1 739 ? -19.943 45.578 55.073 1.00 32.12 739 MET A CA 1
ATOM 5648 C C . MET A 1 739 ? -20.948 46.155 56.086 1.00 32.12 739 MET A C 1
ATOM 5650 O O . MET A 1 739 ? -20.530 46.546 57.181 1.00 32.12 739 MET A O 1
ATOM 5654 N N . PRO A 1 740 ? -22.263 46.130 55.807 1.00 36.28 740 PRO A N 1
ATOM 5655 C CA . PRO A 1 740 ? -23.276 46.163 56.846 1.00 36.28 740 PRO A CA 1
ATOM 5656 C C . PRO A 1 740 ? -23.557 44.749 57.377 1.00 36.28 740 PRO A C 1
ATOM 5658 O O . PRO A 1 740 ? -23.699 43.788 56.625 1.00 36.28 740 PRO A O 1
ATOM 5661 N N . SER A 1 741 ? -23.638 44.668 58.701 1.00 37.59 741 SER A N 1
ATOM 5662 C CA . SER A 1 741 ? -24.115 43.541 59.502 1.00 37.59 741 SER A CA 1
ATOM 5663 C C . SER A 1 741 ? -25.582 43.201 59.229 1.00 37.59 741 SER A C 1
ATOM 5665 O O . SER A 1 741 ? -26.385 44.108 59.003 1.00 37.59 741 SER A O 1
ATOM 5667 N N . ALA A 1 742 ? -25.949 41.934 59.403 1.00 33.31 742 ALA A N 1
ATOM 5668 C CA . ALA A 1 742 ? -27.308 41.548 59.762 1.00 33.31 742 ALA A CA 1
ATOM 5669 C C . ALA A 1 742 ? -27.275 40.356 60.729 1.00 33.31 742 ALA A C 1
ATOM 5671 O O . ALA A 1 742 ? -26.382 39.512 60.637 1.00 33.31 742 ALA A O 1
ATOM 5672 N N . ASP A 1 743 ? -28.227 40.412 61.657 1.00 39.97 743 ASP A N 1
ATOM 5673 C CA . ASP A 1 743 ? -28.502 39.546 62.808 1.00 39.97 743 ASP A CA 1
ATOM 5674 C C . ASP A 1 743 ? -28.641 38.044 62.517 1.00 39.97 743 ASP A C 1
ATOM 5676 O O . ASP A 1 743 ? -29.080 37.678 61.399 1.00 39.97 743 ASP A O 1
#

Foldseek 3Di:
DEAAQAFAQVQDDQDPQDQPSQGHAFCVLQPPVQDGSVLLVVLLQVLLCVQCVFFLDDGDYDHDDDDDPDQADEEEREHQAAGCFAQKAWNAQDFPDPRRYTYMYGHLVLLSVQQCDDPRCCHDPNVHSQLSSQLRNLQSNQRVLSSLRDALVQLDADPPFLWDQSLLASSHFVQSVNGSNSSRPHSHHHHLSSLQLNCASGNTQFFKKKKKKWWAQAQFKFQKKKWKKWFQDPDKDWPDKADDQQALFDDWDKDWPPDWDDDPNDITTIIITMTHHWDHHDQDDTSIAHFRRIGMIITTIRGKIWGQAMFTADPVRDTDPAGTDDWTKTSWDAAQVQQWTKIKTADSCLVVDKKKKAPKFKWFWSDDWDSNQLDPPGFTDHPVRRGITTDDTPDCPDRPDIDIRSDIDIGTDDGLLDAAPAWDAADFPPPPDPQDDDDDHDSSHRDYGDGGDGHIRGGFPPHQKMKIKIKMKDQFDWGADVVVRDTDTGIDIMMMIMMGGGHQDDLLVPPHRLQRCCVVVVFPDPVSRNGGVNSFFFPDQPQVDPAQVSVCVFKPWFPQWDWGWDQPPLLHPDDRIWIKIKNQRDQPAWTKIKGFDPFFAALPPPQFFKKKWKKAADLPWDQWWKKKWWAFPVGQIAIDIDQGSCRNNHRHIDMDMGGCVSVCVSVHRNGGTGMMMITIHDPVGGRDHMIMMTIGGIGTRHPVPDDPDDDDDDPPCRPRPGDHPPDPPDDDDDDDDDDDDDD

Secondary structure (DSSP, 8-state):
-B--SS-BTTS----TTT--SB----GGGT-TTS--HHHHHHHHHHHHHHHTTTBS-----BSS-----SSSEEEEEEES---SS-SEEES---SS-S--EEEEEEEHHHHHHHHSSTTSTTSGGG--HHHHHHHHHHHHHHHHHHTTT--GGGGSPPTTSS---GGGBTT--GGGT--HHHHHH---B--HHHHHHHHHHH-BS-SEEEEEEEE--SSS-B-EEEEEEEESSS----S-B--STT-SEES-EEEEEEEEEEETTEEEEEEEEEE-EE--BTTBSTT-B-TT-EEEEEEEESS--EEEEEEEE-TTSPBPSS-----EE-S-EEETTTTEEEEEEE-S-GGG--EEEEEEEEEEESSPPPTTT-STTPPPB-TTSPBP-PPPPSB---TT-PEEESS-EEEEEEETTSPPSSEEEEPP-TT--SS-S--S--TTTT--PPPP--EEEE--EEEEEEEEEEEEEEEEEEEEETTTTEEEEEEEEEEEEEEEEEE---SS-SSS-HHHHHHHTSS--SSSSSS-GGGS-EEE-STT-SSHHHHHHHEEEPTT-EEEEE-STTSSSSSS-EEEEE-TT-SSS--EEEEEEEEEE-SSGGGEEEEEEEEE--TTPPP--EEEEEEETT--EEEEE-S-TTGGG--S-EEEEEEHHHHHTTT--GGGEEEEEEEE-BTTB---S--EEEEEEEEEEEGGG--S------TT-TT----PPP-S---------PPPP--

Radius of gyration: 33.22 Å; chains: 1; bounding box: 79×77×104 Å

Sequence (743 aa):
MYFPTSADSAFPKWSTYGTSPLAAFDVADLDSTIGTTAQLRNRILELVTQDYCEFSVRVTQTTSTPSPTVNRWQIVGIGSDTNASVFGVAQAVDTDDGDPQDYARVFAGAFATEYGGAGGALNGTDSTLERWGTAIGHTVSHEAGHNYGLTHANSAPRPGTVEDDQNNHVLATASTGLTGEIRASVNRHFSDTSYEILAHNLGLNDAVLANWDFVNPNDKDAHSLTMTLLSTASSLSIGWFYKGSTSPWTNPTVSSTGTTLPYQGTSYNVFDLVFSVAKNWSGGTAGVVPPAGEFHVGATFNDAVVVYDVTLGDSGGNDLPLHPRMVGFDAGAADVATGDFSLTFFNTRPDDGPLQLVDLEIQYTPRLASIDSMVAGAVLSDVHGMPIALRPTLVKEPFSRSYEVSRPLRMPLAQFNQARHVDLTYVSVAGVTEIELAKPAGDAIHGELIYPTSGTAVSLFPSTGVYVKATVVDPSARYFDPQAKRFVNGPLESHVFYQFAGYVPDLNRNGIDDLLDIRQLSSWDRNTNGIPDEAERFIDSFESYGTIDDLRTAWEAGSGSQVSLSADPGLYHWGKQSLVLDSSRSALSLPQAGFRFDGPQDWTSDDARGLTFWFRGDQNNNPAPLWIAVEDYAGIVAVVVHGDPNAVVSDTWQEWTVDFSQISYTRVRVDRVRRVSLGLGIADQQAGRSNIVYIDDIRLVPQSFIRSGTTRWARDLAAMAFVPKEDESRTGNAVSTQMPSAD